Protein AF-A0A4Q3VEC6-F1 (afdb_monomer)

Solvent-accessible surface area (backbone atoms only — not comparable to full-atom values): 34306 Å² total; per-residue (Å²): 106,71,67,57,53,49,52,50,48,41,44,74,41,25,54,65,50,45,46,69,79,42,67,92,56,83,48,67,70,56,31,54,59,48,40,57,49,51,45,56,48,57,37,45,41,56,57,49,40,48,69,72,31,60,99,54,55,73,68,62,38,50,52,46,47,50,51,51,52,49,51,52,48,50,54,23,61,80,63,74,37,69,65,38,57,45,21,53,51,36,15,50,52,40,34,50,44,33,64,78,30,36,75,48,21,51,42,52,53,21,44,51,50,21,50,47,45,63,44,31,69,65,59,47,44,75,72,11,66,91,43,46,48,49,76,18,88,48,74,66,47,32,44,28,12,29,42,32,56,46,47,57,52,19,70,72,29,50,57,55,22,70,34,85,68,43,58,59,70,53,81,54,59,28,89,39,52,84,50,44,77,36,50,55,46,78,52,53,56,38,21,24,47,59,43,43,28,28,22,28,4,51,57,44,26,48,52,52,21,50,50,38,35,58,51,24,66,67,52,76,42,39,58,85,33,60,95,40,36,62,48,54,17,24,47,53,8,30,51,62,37,42,39,61,58,34,56,76,83,47,65,72,62,55,52,49,54,52,50,53,50,50,53,44,52,55,49,43,52,55,51,56,53,74,72,52,74,71,63,60,59,50,52,52,48,54,52,45,62,64,46,58,76,58,51,75,76,59,74,84,71,79,84,89,79,82,90,78,92,81,74,84,72,79,76,73,78,74,69,78,74,76,81,82,58,30,57,68,53,53,45,32,53,25,31,48,30,37,51,56,24,47,68,31,62,51,75,65,75,46,70,94,52,43,67,63,29,47,53,44,18,49,54,14,54,48,49,47,35,12,52,45,17,26,53,52,49,54,44,48,73,74,32,96,41,71,67,57,32,50,49,57,51,44,35,71,48,47,60,48,54,47,48,53,52,52,49,52,52,51,49,34,53,72,74,20,71,49,18,61,73,35,52,63,51,42,50,48,21,50,57,32,40,71,71,56,39,32,90,82,33,46,48,46,44,69,40,48,70,86,46,89,52,42,50,48,52,73,72,54,64,59,54,37,53,54,52,48,48,67,63,45,46,65,56,49,53,54,54,33,57,71,48,54,96,45,25,66,57,50,52,50,52,48,34,52,51,8,45,51,45,23,53,51,28,47,73,74,68,38,53,74,64,16,62,33,87,53,32,52,43,31,21,21,49,34,13,33,51,52,50,75,63,63,67,57,71,72,60,29,55,52,40,18,54,52,7,47,54,35,30,52,46,23,73,75,36,74,92,44,38,80,42,27,34,55,6,48,25,32,29,51,50,23,61,19,65,71,51,83,76,66,89,60,69,51,81,79,40,76,40,34,59,34,32,52,71,43,34,48,44,42,42,52,48,35,49,74,71,40,34,39,80,76,34,54,68,56,24,47,53,51,33,52,51,52,18,52,52,50,7,49,50,37,31,69,71,38,32,58,69,53,39,58,84,88,32,70,84,52,61,77,77,113

Radius of gyration: 31.01 Å; Cα contacts (8 Å, |Δi|>4): 813; chains: 1; bounding box: 65×75×99 Å

Structure (mmCIF, N/CA/C/O backbone):
data_AF-A0A4Q3VEC6-F1
#
_entry.id   AF-A0A4Q3VEC6-F1
#
loop_
_atom_site.group_PDB
_atom_site.id
_atom_site.type_symbol
_atom_site.label_atom_id
_atom_site.label_alt_id
_atom_site.label_comp_id
_atom_site.label_asym_id
_atom_site.label_entity_id
_atom_site.label_seq_id
_atom_site.pdbx_PDB_ins_code
_atom_site.Cartn_x
_atom_site.Cartn_y
_atom_site.Cartn_z
_atom_site.occupancy
_atom_site.B_iso_or_equiv
_atom_site.auth_seq_id
_atom_site.auth_comp_id
_atom_site.auth_asym_id
_atom_site.auth_atom_id
_atom_site.pdbx_PDB_model_num
ATOM 1 N N . ILE A 1 1 ? 0.135 25.188 20.314 1.00 56.62 1 ILE A N 1
ATOM 2 C CA . ILE A 1 1 ? 0.348 26.649 20.457 1.00 56.62 1 ILE A CA 1
ATOM 3 C C . ILE A 1 1 ? 1.119 27.203 19.259 1.00 56.62 1 ILE A C 1
ATOM 5 O O . ILE A 1 1 ? 0.488 27.880 18.466 1.00 56.62 1 ILE A O 1
ATOM 9 N N . VAL A 1 2 ? 2.397 26.850 19.042 1.00 59.19 2 VAL A N 1
ATOM 10 C CA . VAL A 1 2 ? 3.200 27.345 17.891 1.00 59.19 2 VAL A CA 1
ATOM 11 C C . VAL A 1 2 ? 2.493 27.157 16.545 1.00 59.19 2 VAL A C 1
ATOM 13 O O . VAL A 1 2 ? 2.322 28.119 15.811 1.00 59.19 2 VAL A O 1
ATOM 16 N N . HIS A 1 3 ? 1.991 25.952 16.259 1.00 56.06 3 HIS A N 1
ATOM 17 C CA . HIS A 1 3 ? 1.282 25.680 15.004 1.00 56.06 3 HIS A CA 1
ATOM 18 C C . HIS A 1 3 ? 0.018 26.542 14.828 1.00 56.06 3 HIS A C 1
ATOM 20 O O . HIS A 1 3 ? -0.231 27.059 13.752 1.00 56.06 3 HIS A O 1
ATOM 26 N N . PHE A 1 4 ? -0.752 26.769 15.893 1.00 62.22 4 PHE A N 1
ATOM 27 C CA . PHE A 1 4 ? -1.943 27.623 15.837 1.00 62.22 4 PHE A CA 1
ATOM 28 C C . PHE A 1 4 ? -1.587 29.094 15.597 1.00 62.22 4 PHE A C 1
ATOM 30 O O . PHE A 1 4 ? -2.245 29.760 14.807 1.00 62.22 4 PHE A O 1
ATOM 37 N N . LEU A 1 5 ? -0.519 29.585 16.234 1.00 66.06 5 LEU A N 1
ATOM 38 C CA . LEU A 1 5 ? 0.004 30.929 15.983 1.00 66.06 5 LEU A CA 1
ATOM 39 C C . LEU A 1 5 ? 0.518 31.066 14.547 1.00 66.06 5 LEU A C 1
ATOM 41 O O . LEU A 1 5 ? 0.269 32.089 13.920 1.00 66.06 5 LEU A O 1
ATOM 45 N N . MET A 1 6 ? 1.165 30.030 14.003 1.00 63.12 6 MET A N 1
ATOM 46 C CA . MET A 1 6 ? 1.568 30.001 12.597 1.00 63.12 6 MET A CA 1
ATOM 47 C C . MET A 1 6 ? 0.364 30.026 11.660 1.00 63.12 6 MET A C 1
ATOM 49 O O . MET A 1 6 ? 0.389 30.784 10.703 1.00 63.12 6 MET A O 1
ATOM 53 N N . VAL A 1 7 ? -0.708 29.277 11.939 1.00 62.91 7 VAL A N 1
ATOM 54 C CA . VAL A 1 7 ? -1.921 29.316 11.105 1.00 62.91 7 VAL A CA 1
ATOM 55 C C . VAL A 1 7 ? -2.602 30.686 11.175 1.00 62.91 7 VAL A C 1
ATOM 57 O O . VAL A 1 7 ? -3.007 31.195 10.135 1.00 62.91 7 VAL A O 1
ATOM 60 N N . ILE A 1 8 ? -2.658 31.333 12.348 1.00 66.31 8 ILE A N 1
ATOM 61 C CA . ILE A 1 8 ? -3.127 32.727 12.466 1.00 66.31 8 ILE A CA 1
ATOM 62 C C . ILE A 1 8 ? -2.260 33.657 11.624 1.00 66.31 8 ILE A C 1
ATOM 64 O O . ILE A 1 8 ? -2.780 34.451 10.848 1.00 66.31 8 ILE A O 1
ATOM 68 N N . LEU A 1 9 ? -0.940 33.559 11.764 1.00 69.44 9 LEU A N 1
ATOM 69 C CA . LEU A 1 9 ? 0.003 34.421 11.064 1.00 69.44 9 LEU A CA 1
ATOM 70 C C . LEU A 1 9 ? -0.083 34.203 9.547 1.00 69.44 9 LEU A C 1
ATOM 72 O O . LEU A 1 9 ? -0.134 35.168 8.794 1.00 69.44 9 LEU A O 1
ATOM 76 N N . MET A 1 10 ? -0.224 32.958 9.092 1.00 67.44 10 MET A N 1
ATOM 77 C CA . MET A 1 10 ? -0.471 32.645 7.686 1.00 67.44 10 MET A CA 1
ATOM 78 C C . MET A 1 10 ? -1.821 33.175 7.203 1.00 67.44 10 MET A C 1
ATOM 80 O O . MET A 1 10 ? -1.882 33.726 6.113 1.00 67.44 10 MET A O 1
ATOM 84 N N . ALA A 1 11 ? -2.886 33.072 8.001 1.00 64.31 11 ALA A N 1
ATOM 85 C CA . ALA A 1 11 ? -4.203 33.591 7.642 1.00 64.31 11 ALA A CA 1
ATOM 86 C C . ALA A 1 11 ? -4.246 35.127 7.607 1.00 64.31 11 ALA A C 1
ATOM 88 O O . ALA A 1 11 ? -4.963 35.698 6.791 1.00 64.31 11 ALA A O 1
ATOM 89 N N . VAL A 1 12 ? -3.486 35.820 8.461 1.00 70.88 12 VAL A N 1
ATOM 90 C CA . VAL A 1 12 ? -3.415 37.292 8.498 1.00 70.88 12 VAL A CA 1
ATOM 91 C C . VAL A 1 12 ? -2.499 37.826 7.393 1.00 70.88 12 VAL A C 1
ATOM 93 O O . VAL A 1 12 ? -2.895 38.727 6.657 1.00 70.88 12 VAL A O 1
ATOM 96 N N . PHE A 1 13 ? -1.322 37.223 7.207 1.00 74.25 13 PHE A N 1
ATOM 97 C CA . PHE A 1 13 ? -0.293 37.663 6.257 1.00 74.25 13 PHE A CA 1
ATOM 98 C C . PHE A 1 13 ? -0.255 36.827 4.966 1.00 74.25 13 PHE A C 1
ATOM 100 O O . PHE A 1 13 ? 0.781 36.763 4.306 1.00 74.25 13 PHE A O 1
ATOM 107 N N . ALA A 1 14 ? -1.371 36.199 4.582 1.00 70.88 14 ALA A N 1
ATOM 108 C CA . ALA A 1 14 ? -1.445 35.288 3.436 1.00 70.88 14 ALA A CA 1
ATOM 109 C C . ALA A 1 14 ? -0.913 35.917 2.136 1.00 70.88 14 ALA A C 1
ATOM 111 O O . ALA A 1 14 ? -0.062 35.328 1.477 1.00 70.88 14 ALA A O 1
ATOM 112 N N . ALA A 1 15 ? -1.368 37.129 1.797 1.00 72.69 15 ALA A N 1
ATOM 113 C CA . ALA A 1 15 ? -0.955 37.820 0.573 1.00 72.69 15 ALA A CA 1
ATOM 114 C C . ALA A 1 15 ? 0.551 38.167 0.572 1.00 72.69 15 ALA A C 1
ATOM 116 O O . ALA A 1 15 ? 1.237 37.769 -0.373 1.00 72.69 15 ALA A O 1
ATOM 117 N N . PRO A 1 16 ? 1.106 38.804 1.628 1.00 77.81 16 PRO A N 1
ATOM 118 C CA . PRO A 1 16 ? 2.552 38.994 1.756 1.00 77.81 16 PRO A CA 1
ATOM 119 C C . PRO A 1 16 ? 3.368 37.695 1.682 1.00 77.81 16 PRO A C 1
ATOM 121 O O . PRO A 1 16 ? 4.411 37.666 1.037 1.00 77.81 16 PRO A O 1
ATOM 124 N N . LEU A 1 17 ? 2.901 36.610 2.311 1.00 72.12 17 LEU A N 1
ATOM 125 C CA . LEU A 1 17 ? 3.601 35.321 2.312 1.00 72.12 17 LEU A CA 1
ATOM 126 C C . LEU A 1 17 ? 3.609 34.660 0.930 1.00 72.12 17 LEU A C 1
ATOM 128 O O . LEU A 1 17 ? 4.632 34.114 0.525 1.00 72.12 17 LEU A O 1
ATOM 132 N N . ILE A 1 18 ? 2.501 34.723 0.190 1.00 71.38 18 ILE A N 1
ATOM 133 C CA . ILE A 1 18 ? 2.436 34.188 -1.177 1.00 71.38 18 ILE A CA 1
ATOM 134 C C . ILE A 1 18 ? 3.374 34.961 -2.094 1.00 71.38 18 ILE A C 1
ATOM 136 O O . ILE A 1 18 ? 4.129 34.337 -2.828 1.00 71.38 18 ILE A O 1
ATOM 140 N N . GLN A 1 19 ? 3.389 36.293 -2.009 1.00 73.00 19 GLN A N 1
ATOM 141 C CA . GLN A 1 19 ? 4.333 37.105 -2.782 1.00 73.00 19 GLN A CA 1
ATOM 142 C C . GLN A 1 19 ? 5.793 36.830 -2.398 1.00 73.00 19 GLN A C 1
ATOM 144 O O . GLN A 1 19 ? 6.666 36.870 -3.259 1.00 73.00 19 GLN A O 1
ATOM 149 N N . PHE A 1 20 ? 6.065 36.507 -1.130 1.00 72.31 20 PHE A N 1
ATOM 150 C CA . PHE A 1 20 ? 7.406 36.148 -0.670 1.00 72.31 20 PHE A CA 1
ATOM 151 C C . PHE A 1 20 ? 7.893 34.805 -1.239 1.00 72.31 20 PHE A C 1
ATOM 153 O O . PHE A 1 20 ? 9.016 34.723 -1.730 1.00 72.31 20 PHE A O 1
ATOM 160 N N . PHE A 1 21 ? 7.070 33.751 -1.189 1.00 70.25 21 PHE A N 1
ATOM 161 C CA . PHE A 1 21 ? 7.461 32.417 -1.672 1.00 70.25 21 PHE A CA 1
ATOM 162 C C . PHE A 1 21 ? 7.288 32.234 -3.187 1.00 70.25 21 PHE A C 1
ATOM 164 O O . PHE A 1 21 ? 7.986 31.420 -3.790 1.00 70.25 21 PHE A O 1
ATOM 171 N N . TYR A 1 22 ? 6.365 32.977 -3.798 1.00 70.19 22 TYR A N 1
ATOM 172 C CA . TYR A 1 22 ? 5.979 32.858 -5.204 1.00 70.19 22 TYR A CA 1
ATOM 173 C C . TYR A 1 22 ? 5.800 34.244 -5.849 1.00 70.19 22 TYR A C 1
ATOM 175 O O . TYR A 1 22 ? 4.680 34.626 -6.208 1.00 70.19 22 TYR A O 1
ATOM 183 N N . PRO A 1 23 ? 6.892 35.012 -6.011 1.00 68.50 23 PRO A N 1
ATOM 184 C CA . PRO A 1 23 ? 6.824 36.365 -6.549 1.00 68.50 23 PRO A CA 1
ATOM 185 C C . PRO A 1 23 ? 6.220 36.384 -7.961 1.00 68.50 23 PRO A C 1
ATOM 187 O O . PRO A 1 23 ? 6.565 35.566 -8.814 1.00 68.50 23 PRO A O 1
ATOM 190 N N . GLY A 1 24 ? 5.302 37.327 -8.206 1.00 67.88 24 GLY A N 1
ATOM 191 C CA . GLY A 1 24 ? 4.681 37.546 -9.521 1.00 67.88 24 GLY A CA 1
ATOM 192 C C . GLY A 1 24 ? 3.481 36.647 -9.851 1.00 67.88 24 GLY A C 1
ATOM 193 O O . GLY A 1 24 ? 2.916 36.770 -10.937 1.00 67.88 24 GLY A O 1
ATOM 194 N N . ARG A 1 25 ? 3.055 35.763 -8.938 1.00 65.19 25 ARG A N 1
ATOM 195 C CA . ARG A 1 25 ? 1.798 35.006 -9.075 1.00 65.19 25 ARG A CA 1
ATOM 196 C C . ARG A 1 25 ? 0.603 35.835 -8.565 1.00 65.19 25 ARG A C 1
ATOM 198 O O . ARG A 1 25 ? 0.759 36.562 -7.580 1.00 65.19 25 ARG A O 1
ATOM 205 N N . PRO A 1 26 ? -0.592 35.707 -9.177 1.00 66.50 26 PRO A N 1
ATOM 206 C CA . PRO A 1 26 ? -1.827 36.252 -8.614 1.00 66.50 26 PRO A CA 1
ATOM 207 C C . PRO A 1 26 ? -2.058 35.712 -7.198 1.00 66.50 26 PRO A C 1
ATOM 209 O O . PRO A 1 26 ? -1.897 34.516 -6.948 1.00 66.50 26 PRO A O 1
ATOM 212 N N . THR A 1 27 ? -2.404 36.590 -6.258 1.00 61.25 27 THR A N 1
ATOM 213 C CA . THR A 1 27 ? -2.535 36.233 -4.836 1.00 61.25 27 THR A CA 1
ATOM 214 C C . THR A 1 27 ? -3.896 35.669 -4.470 1.00 61.25 27 THR A C 1
ATOM 216 O O . THR A 1 27 ? -4.005 35.009 -3.442 1.00 61.25 27 THR A O 1
ATOM 219 N N . ASP A 1 28 ? -4.921 35.911 -5.277 1.00 60.19 28 ASP A N 1
ATOM 220 C CA . ASP A 1 28 ? -6.314 35.836 -4.827 1.00 60.19 28 ASP A CA 1
ATOM 221 C C . ASP A 1 28 ? -6.733 34.399 -4.474 1.00 60.19 28 ASP A C 1
ATOM 223 O O . ASP A 1 28 ? -7.179 34.137 -3.351 1.00 60.19 28 ASP A O 1
ATOM 227 N N . ASP A 1 29 ? -6.435 33.434 -5.348 1.00 53.47 29 ASP A N 1
ATOM 228 C CA . ASP A 1 29 ? -6.693 32.008 -5.101 1.00 53.47 29 ASP A CA 1
ATOM 229 C C . ASP A 1 29 ? -5.826 31.441 -3.967 1.00 53.47 29 ASP A C 1
ATOM 231 O O . ASP A 1 29 ? -6.272 30.634 -3.143 1.00 53.47 29 ASP A O 1
ATOM 235 N N . GLY A 1 30 ? -4.561 31.864 -3.894 1.00 57.19 30 GLY A N 1
ATOM 236 C CA . GLY A 1 30 ? -3.636 31.417 -2.855 1.00 57.19 30 GLY A CA 1
ATOM 237 C C . GLY A 1 30 ? -4.059 31.913 -1.472 1.00 57.19 30 GLY A C 1
ATOM 238 O O . GLY A 1 30 ? -4.027 31.154 -0.502 1.00 57.19 30 GLY A O 1
ATOM 239 N N . VAL A 1 31 ? -4.499 33.172 -1.377 1.00 60.28 31 VAL A N 1
ATOM 240 C CA . VAL A 1 31 ? -4.994 33.779 -0.138 1.00 60.28 31 VAL A CA 1
ATOM 241 C C . VAL A 1 31 ? -6.244 33.050 0.315 1.00 60.28 31 VAL A C 1
ATOM 243 O O . VAL A 1 31 ? -6.325 32.678 1.485 1.00 60.28 31 VAL A O 1
ATOM 246 N N . GLN A 1 32 ? -7.182 32.772 -0.592 1.00 59.38 32 GLN A N 1
ATOM 247 C CA . GLN A 1 32 ? -8.390 32.024 -0.261 1.00 59.38 32 GLN A CA 1
ATOM 248 C C . GLN A 1 32 ? -8.061 30.622 0.284 1.00 59.38 32 GLN A C 1
ATOM 250 O O . GLN A 1 32 ? -8.617 30.210 1.305 1.00 59.38 32 GLN A O 1
ATOM 255 N N . ASN A 1 33 ? -7.108 29.913 -0.328 1.00 60.81 33 ASN A N 1
ATOM 256 C CA . ASN A 1 33 ? -6.687 28.578 0.107 1.00 60.81 33 ASN A CA 1
ATOM 257 C C . ASN A 1 33 ? -5.953 28.576 1.458 1.00 60.81 33 ASN A C 1
ATOM 259 O O . ASN A 1 33 ? -6.260 27.746 2.314 1.00 60.81 33 ASN A O 1
ATOM 263 N N . ILE A 1 34 ? -5.046 29.528 1.704 1.00 61.34 34 ILE A N 1
ATOM 264 C CA . ILE A 1 34 ? -4.386 29.694 3.013 1.00 61.34 34 ILE A CA 1
ATOM 265 C C . ILE A 1 34 ? -5.407 30.078 4.092 1.00 61.34 34 ILE A C 1
ATOM 267 O O . ILE A 1 34 ? -5.304 29.648 5.239 1.00 61.34 34 ILE A O 1
ATOM 271 N N . THR A 1 35 ? -6.426 30.849 3.728 1.00 57.38 35 THR A N 1
ATOM 272 C CA . THR A 1 35 ? -7.447 31.347 4.654 1.00 57.38 35 THR A CA 1
ATOM 273 C C . THR A 1 35 ? -8.454 30.261 5.052 1.00 57.38 35 THR A C 1
ATOM 275 O O . THR A 1 35 ? -8.896 30.233 6.201 1.00 57.38 35 THR A O 1
ATOM 278 N N . ARG A 1 36 ? -8.718 29.264 4.189 1.00 60.06 36 ARG A N 1
ATOM 279 C CA . ARG A 1 36 ? -9.467 28.038 4.553 1.00 60.06 36 ARG A CA 1
ATOM 280 C C . ARG A 1 36 ? -8.808 27.243 5.695 1.00 60.06 36 ARG A C 1
ATOM 282 O O . ARG A 1 36 ? -9.501 26.479 6.369 1.00 60.06 36 ARG A O 1
ATOM 289 N N . ASN A 1 37 ? -7.529 27.489 6.011 1.00 61.41 37 ASN A N 1
ATOM 290 C CA . ASN A 1 37 ? -6.875 26.920 7.196 1.00 61.41 37 ASN A CA 1
ATOM 291 C C . ASN A 1 37 ? -7.484 27.397 8.530 1.00 61.41 37 ASN A C 1
ATOM 293 O O . ASN A 1 37 ? -7.252 26.774 9.568 1.00 61.41 37 ASN A O 1
ATOM 297 N N . ALA A 1 38 ? -8.314 28.446 8.533 1.00 58.72 38 ALA A N 1
ATOM 298 C CA . ALA A 1 38 ? -9.090 28.845 9.707 1.00 58.72 38 ALA A CA 1
ATOM 299 C C . ALA A 1 38 ? -10.047 27.733 10.192 1.00 58.72 38 ALA A C 1
ATOM 301 O O . ALA A 1 38 ? -10.321 27.632 11.389 1.00 58.72 38 ALA A O 1
ATOM 302 N N . MET A 1 39 ? -10.493 26.827 9.310 1.00 61.25 39 MET A N 1
ATOM 303 C CA . MET A 1 39 ? -11.257 25.640 9.721 1.00 61.25 39 MET A CA 1
ATOM 304 C C . MET A 1 39 ? -10.408 24.669 10.555 1.00 61.25 39 MET A C 1
ATOM 306 O O . MET A 1 39 ? -10.901 24.116 11.541 1.00 61.25 39 MET A O 1
ATOM 310 N N . TYR A 1 40 ? -9.112 24.524 10.243 1.00 64.38 40 TYR A N 1
ATOM 311 C CA . TYR A 1 40 ? -8.182 23.760 11.081 1.00 64.38 40 TYR A CA 1
ATOM 312 C C . TYR A 1 40 ? -8.031 24.390 12.466 1.00 64.38 40 TYR A C 1
ATOM 314 O O . TYR A 1 40 ? -7.966 23.671 13.462 1.00 64.38 40 TYR A O 1
ATOM 322 N N . MET A 1 41 ? -8.034 25.725 12.555 1.00 65.38 41 MET A N 1
ATOM 323 C CA . MET A 1 41 ? -8.017 26.422 13.843 1.00 65.38 41 MET A CA 1
ATOM 324 C C . MET A 1 41 ? -9.274 26.137 14.664 1.00 65.38 41 MET A C 1
ATOM 326 O O . MET A 1 41 ? -9.157 25.871 15.859 1.00 65.38 41 MET A O 1
ATOM 330 N N . ALA A 1 42 ? -10.457 26.159 14.043 1.00 63.53 42 ALA A N 1
ATOM 331 C CA . ALA A 1 42 ? -11.719 25.868 14.720 1.00 63.53 42 ALA A CA 1
ATOM 332 C C . ALA A 1 42 ? -11.775 24.415 15.232 1.00 63.53 42 ALA A C 1
ATOM 334 O O . ALA A 1 42 ? -12.153 24.182 16.380 1.00 63.53 42 ALA A O 1
ATOM 335 N N . ALA A 1 43 ? -11.320 23.445 14.432 1.00 63.41 43 ALA A N 1
ATOM 336 C CA . ALA A 1 43 ? -11.245 22.039 14.838 1.00 63.41 43 ALA A CA 1
ATOM 337 C C . ALA A 1 43 ? -10.170 21.776 15.918 1.00 63.41 43 ALA A C 1
ATOM 339 O O . ALA A 1 43 ? -10.368 20.950 16.812 1.00 63.41 43 ALA A O 1
ATOM 340 N N . ALA A 1 44 ? -9.039 22.493 15.876 1.00 67.62 44 ALA A N 1
ATOM 341 C CA . ALA A 1 44 ? -7.942 22.360 16.841 1.00 67.62 44 ALA A CA 1
ATOM 342 C C . ALA A 1 44 ? -8.131 23.197 18.124 1.00 67.62 44 ALA A C 1
ATOM 344 O O . ALA A 1 44 ? -7.461 22.942 19.131 1.00 67.62 44 ALA A O 1
ATOM 345 N N . ALA A 1 45 ? -9.032 24.183 18.124 1.00 69.56 45 ALA A N 1
ATOM 346 C CA . ALA A 1 45 ? -9.261 25.099 19.241 1.00 69.56 45 ALA A CA 1
ATOM 347 C C . ALA A 1 45 ? -9.530 24.378 20.579 1.00 69.56 45 ALA A C 1
ATOM 349 O O . ALA A 1 45 ? -8.892 24.737 21.573 1.00 69.56 45 ALA A O 1
ATOM 350 N N . PRO A 1 46 ? -10.353 23.314 20.648 1.00 68.31 46 PRO A N 1
ATOM 351 C CA . PRO A 1 46 ? -10.614 22.612 21.909 1.00 68.31 46 PRO A CA 1
ATOM 352 C C . PRO A 1 46 ? -9.386 21.902 22.489 1.00 68.31 46 PRO A C 1
ATOM 354 O O . PRO A 1 46 ? -9.255 21.796 23.709 1.00 68.31 46 PRO A O 1
ATOM 357 N N . PHE A 1 47 ? -8.439 21.481 21.644 1.00 67.81 47 PHE A N 1
ATOM 358 C CA . PHE A 1 47 ? -7.157 20.933 22.095 1.00 67.81 47 PHE A CA 1
ATOM 359 C C . PHE A 1 47 ? -6.286 22.008 22.732 1.00 67.81 47 PHE A C 1
ATOM 361 O O . PHE A 1 47 ? -5.671 21.764 23.768 1.00 67.81 47 PHE A O 1
ATOM 368 N N . MET A 1 48 ? -6.249 23.200 22.136 1.00 70.00 48 MET A N 1
ATOM 369 C CA . MET A 1 48 ? -5.492 24.313 22.693 1.00 70.00 48 MET A CA 1
ATOM 370 C C . MET A 1 48 ? -6.087 24.850 23.985 1.00 70.00 48 MET A C 1
ATOM 372 O O . MET A 1 48 ? -5.339 25.067 24.932 1.00 70.00 48 MET A O 1
ATOM 376 N N . ILE A 1 49 ? -7.407 25.061 24.016 1.00 70.12 49 ILE A N 1
ATOM 377 C CA . ILE A 1 49 ? -8.120 25.515 25.211 1.00 70.12 49 ILE A CA 1
ATOM 378 C C . ILE A 1 49 ? -7.746 24.590 26.362 1.00 70.12 49 ILE A C 1
ATOM 380 O O . ILE A 1 49 ? -7.194 25.048 27.352 1.00 70.12 49 ILE A O 1
ATOM 384 N N . LEU A 1 50 ? -7.927 23.281 26.183 1.00 67.12 50 LEU A N 1
ATOM 385 C CA . LEU A 1 50 ? -7.636 22.318 27.237 1.00 67.12 50 LEU A CA 1
ATOM 386 C C . LEU A 1 50 ? -6.154 22.278 27.619 1.00 67.12 50 LEU A C 1
ATOM 388 O O . LEU A 1 50 ? -5.871 22.171 28.803 1.00 67.12 50 LEU A O 1
ATOM 392 N N . ALA A 1 51 ? -5.222 22.404 26.669 1.00 68.88 51 ALA A N 1
ATOM 393 C CA . ALA A 1 51 ? -3.789 22.457 26.975 1.00 68.88 51 ALA A CA 1
ATOM 394 C C . ALA A 1 51 ? -3.392 23.703 27.789 1.00 68.88 51 ALA A C 1
ATOM 396 O O . ALA A 1 51 ? -2.481 23.646 28.607 1.00 68.88 51 ALA A O 1
ATOM 397 N N . ILE A 1 52 ? -4.059 24.839 27.570 1.00 72.19 52 ILE A N 1
ATOM 398 C CA . ILE A 1 52 ? -3.789 26.093 28.290 1.00 72.19 52 ILE A CA 1
ATOM 399 C C . ILE A 1 52 ? -4.465 26.089 29.668 1.00 72.19 52 ILE A C 1
ATOM 401 O O . ILE A 1 52 ? -3.950 26.677 30.622 1.00 72.19 52 ILE A O 1
ATOM 405 N N . THR A 1 53 ? -5.627 25.447 29.773 1.00 72.50 53 THR A N 1
ATOM 406 C CA . THR A 1 53 ? -6.475 25.480 30.969 1.00 72.50 53 THR A CA 1
ATOM 407 C C . THR A 1 53 ? -6.266 24.283 31.895 1.00 72.50 53 THR A C 1
ATOM 409 O O . THR A 1 53 ? -6.874 24.228 32.962 1.00 72.50 53 THR A O 1
ATOM 412 N N . GLU A 1 54 ? -5.422 23.327 31.509 1.00 70.88 54 GLU A N 1
ATOM 413 C CA . GLU A 1 54 ? -5.083 22.149 32.306 1.00 70.88 54 GLU A CA 1
ATOM 414 C C . GLU A 1 54 ? -4.550 22.547 33.692 1.00 70.88 54 GLU A C 1
ATOM 416 O O . GLU A 1 54 ? -3.662 23.391 33.814 1.00 70.88 54 GLU A O 1
ATOM 421 N N . GLY A 1 55 ? -5.142 21.981 34.750 1.00 67.25 55 GLY A N 1
ATOM 422 C CA . GLY A 1 55 ? -4.789 22.291 36.141 1.00 67.25 55 GLY A CA 1
ATOM 423 C C . GLY A 1 55 ? -5.194 23.689 36.630 1.00 67.25 55 GLY A C 1
ATOM 424 O O . GLY A 1 55 ? -4.795 24.082 37.723 1.00 67.25 55 GLY A O 1
ATOM 425 N N . ARG A 1 56 ? -5.973 24.458 35.854 1.00 79.44 56 ARG A N 1
ATOM 426 C CA . ARG A 1 56 ? -6.370 25.834 36.203 1.00 79.44 56 ARG A CA 1
ATOM 427 C C . ARG A 1 56 ? -7.841 25.943 36.612 1.00 79.44 56 ARG A C 1
ATOM 429 O O . ARG A 1 56 ? -8.662 25.071 36.341 1.00 79.44 56 ARG A O 1
ATOM 436 N N . GLY A 1 57 ? -8.186 27.045 37.280 1.00 77.38 57 GLY A N 1
ATOM 437 C CA . GLY A 1 57 ? -9.544 27.304 37.767 1.00 77.38 57 GLY A CA 1
ATOM 438 C C . GLY A 1 57 ? -10.592 27.477 36.654 1.00 77.38 57 GLY A C 1
ATOM 439 O O . GLY A 1 57 ? -10.281 27.824 35.510 1.00 77.38 57 GLY A O 1
ATOM 440 N N . ARG A 1 58 ? -11.873 27.291 37.007 1.00 76.19 58 ARG A N 1
ATOM 441 C CA . ARG A 1 58 ? -13.017 27.389 36.074 1.00 76.19 58 ARG A CA 1
ATOM 442 C C . ARG A 1 58 ? -13.128 28.760 35.395 1.00 76.19 58 ARG A C 1
ATOM 444 O O . ARG A 1 58 ? -13.436 28.820 34.211 1.00 76.19 58 ARG A O 1
ATOM 451 N N . ILE A 1 59 ? -12.824 29.840 36.120 1.00 77.06 59 ILE A N 1
ATOM 452 C CA . ILE A 1 59 ? -12.858 31.216 35.594 1.00 77.06 59 ILE A CA 1
ATOM 453 C C . ILE A 1 59 ? -11.792 31.404 34.510 1.00 77.06 59 ILE A C 1
ATOM 455 O O . ILE A 1 59 ? -12.104 31.847 33.410 1.00 77.06 59 ILE A O 1
ATOM 459 N N . PHE A 1 60 ? -10.551 30.986 34.781 1.00 76.75 60 PHE A N 1
ATOM 460 C CA . PHE A 1 60 ? -9.470 31.044 33.796 1.00 76.75 60 PHE A CA 1
ATOM 461 C C . PHE A 1 60 ? -9.810 30.224 32.542 1.00 76.75 60 PHE A C 1
ATOM 463 O O . PHE A 1 60 ? -9.590 30.669 31.419 1.00 76.75 60 PHE A O 1
ATOM 470 N N . THR A 1 61 ? -10.414 29.048 32.736 1.00 73.81 61 THR A N 1
ATOM 471 C CA . THR A 1 61 ? -10.872 28.196 31.632 1.00 73.81 61 THR A CA 1
ATOM 472 C C . THR A 1 61 ? -11.902 28.902 30.755 1.00 73.81 61 THR A C 1
ATOM 474 O O . THR A 1 61 ? -11.756 28.918 29.535 1.00 73.81 61 THR A O 1
ATOM 477 N N . ALA A 1 62 ? -12.907 29.533 31.365 1.00 74.25 62 ALA A N 1
ATOM 478 C CA . ALA A 1 62 ? -13.931 30.280 30.644 1.00 74.25 62 ALA A CA 1
ATOM 479 C C . ALA A 1 62 ? -13.341 31.455 29.846 1.00 74.25 62 ALA A C 1
ATOM 481 O O . ALA A 1 62 ? -13.690 31.628 28.681 1.00 74.25 62 ALA A O 1
ATOM 482 N N . VAL A 1 63 ? -12.397 32.207 30.426 1.00 81.31 63 VAL A N 1
ATOM 483 C CA . VAL A 1 63 ? -11.719 33.322 29.738 1.00 81.31 63 VAL A CA 1
ATOM 484 C C . VAL A 1 63 ? -10.970 32.839 28.496 1.00 81.31 63 VAL A C 1
ATOM 486 O O . VAL A 1 63 ? -11.099 33.443 27.434 1.00 81.31 63 VAL A O 1
ATOM 489 N N . ILE A 1 64 ? -10.232 31.728 28.589 1.00 80.12 64 ILE A N 1
ATOM 490 C CA . ILE A 1 64 ? -9.501 31.170 27.441 1.00 80.12 64 ILE A CA 1
ATOM 491 C C . ILE A 1 64 ? -10.452 30.640 26.365 1.00 80.12 64 ILE A C 1
ATOM 493 O O . ILE A 1 64 ? -10.209 30.876 25.183 1.00 80.12 64 ILE A O 1
ATOM 497 N N . VAL A 1 65 ? -11.543 29.966 26.748 1.00 76.25 65 VAL A N 1
ATOM 498 C CA . VAL A 1 65 ? -12.584 29.540 25.797 1.00 76.25 65 VAL A CA 1
ATOM 499 C C . VAL A 1 65 ? -13.125 30.747 25.035 1.00 76.25 65 VAL A C 1
ATOM 501 O O . VAL A 1 65 ? -13.140 30.732 23.807 1.00 76.25 65 VAL A O 1
ATOM 504 N N . ILE A 1 66 ? -13.517 31.803 25.753 1.00 78.75 66 ILE A N 1
ATOM 505 C CA . ILE A 1 66 ? -14.063 33.028 25.161 1.00 78.75 66 ILE A CA 1
ATOM 506 C C . ILE A 1 66 ? -13.032 33.680 24.236 1.00 78.75 66 ILE A C 1
ATOM 508 O O . ILE A 1 66 ? -13.362 34.000 23.100 1.00 78.75 66 ILE A O 1
ATOM 512 N N . ALA A 1 67 ? -11.775 33.810 24.665 1.00 79.44 67 ALA A N 1
ATOM 513 C CA . ALA A 1 67 ? -10.714 34.405 23.854 1.00 79.44 67 ALA A CA 1
ATOM 514 C C . ALA A 1 67 ? -10.464 33.630 22.549 1.00 79.44 67 ALA A C 1
ATOM 516 O O . ALA A 1 67 ? -10.328 34.235 21.488 1.00 79.44 67 ALA A O 1
ATOM 517 N N . VAL A 1 68 ? -10.443 32.293 22.602 1.00 74.19 68 VAL A N 1
ATOM 518 C CA . VAL A 1 68 ? -10.261 31.452 21.410 1.00 74.19 68 VAL A CA 1
ATOM 519 C C . VAL A 1 68 ? -11.478 31.528 20.488 1.00 74.19 68 VAL A C 1
ATOM 521 O O . VAL A 1 68 ? -11.305 31.639 19.277 1.00 74.19 68 VAL A O 1
ATOM 524 N N . VAL A 1 69 ? -12.699 31.526 21.031 1.00 74.69 69 VAL A N 1
ATOM 525 C CA . VAL A 1 69 ? -13.928 31.694 20.237 1.00 74.69 69 VAL A CA 1
ATOM 526 C C . VAL A 1 69 ? -13.971 33.071 19.576 1.00 74.69 69 VAL A C 1
ATOM 528 O O . VAL A 1 69 ? -14.289 33.146 18.392 1.00 74.69 69 VAL A O 1
ATOM 531 N N . ILE A 1 70 ? -13.600 34.141 20.286 1.00 79.31 70 ILE A N 1
ATOM 532 C CA . ILE A 1 70 ? -13.493 35.497 19.725 1.00 79.31 70 ILE A CA 1
ATOM 533 C C . ILE A 1 70 ? -12.432 35.535 18.626 1.00 79.31 70 ILE A C 1
ATOM 535 O O . ILE A 1 70 ? -12.696 36.085 17.565 1.00 79.31 70 ILE A O 1
ATOM 539 N N . ALA A 1 71 ? -11.265 34.920 18.828 1.00 73.69 71 ALA A N 1
ATOM 540 C CA . ALA A 1 71 ? -10.213 34.883 17.814 1.00 73.69 71 ALA A CA 1
ATOM 541 C C . ALA A 1 71 ? -10.655 34.129 16.546 1.00 73.69 71 ALA A C 1
ATOM 543 O O . ALA A 1 71 ? -10.486 34.637 15.440 1.00 73.69 71 ALA A O 1
ATOM 544 N N . VAL A 1 72 ? -11.265 32.947 16.693 1.00 70.06 72 VAL A N 1
ATOM 545 C CA . VAL A 1 72 ? -11.790 32.162 15.560 1.00 70.06 72 VAL A CA 1
ATOM 546 C C . VAL A 1 72 ? -12.925 32.911 14.859 1.00 70.06 72 VAL A C 1
ATOM 548 O O . VAL A 1 72 ? -12.947 32.974 13.630 1.00 70.06 72 VAL A O 1
ATOM 551 N N . SER A 1 73 ? -13.833 33.525 15.620 1.00 71.38 73 SER A N 1
ATOM 552 C CA . SER A 1 73 ? -14.944 34.311 15.071 1.00 71.38 73 SER A CA 1
ATOM 553 C C . SER A 1 73 ? -14.440 35.562 14.360 1.00 71.38 73 SER A C 1
ATOM 555 O O . SER A 1 73 ? -14.881 35.835 13.256 1.00 71.38 73 SER A O 1
ATOM 557 N N . GLY A 1 74 ? -13.474 36.282 14.932 1.00 71.94 74 GLY A N 1
ATOM 558 C CA . GLY A 1 74 ? -12.882 37.481 14.340 1.00 71.94 74 GLY A CA 1
ATOM 559 C C . GLY A 1 74 ? -12.164 37.187 13.025 1.00 71.94 74 GLY A C 1
ATOM 560 O O . GLY A 1 74 ? -12.388 37.885 12.043 1.00 71.94 74 GLY A O 1
ATOM 561 N N . VAL A 1 75 ? -11.376 36.107 12.963 1.00 67.12 75 VAL A N 1
ATOM 562 C CA . VAL A 1 75 ? -10.758 35.652 11.704 1.00 67.12 75 VAL A CA 1
ATOM 563 C C . VAL A 1 75 ? -11.824 35.238 10.685 1.00 67.12 75 VAL A C 1
ATOM 565 O O . VAL A 1 75 ? -11.671 35.541 9.506 1.00 67.12 75 VAL A O 1
ATOM 568 N N . SER A 1 76 ? -12.911 34.596 11.127 1.00 67.88 76 SER A N 1
ATOM 569 C CA . SER A 1 76 ? -14.011 34.195 10.238 1.00 67.88 76 SER A CA 1
ATOM 570 C C . SER A 1 76 ? -14.775 35.405 9.678 1.00 67.88 76 SER A C 1
ATOM 572 O O . SER A 1 76 ? -15.063 35.415 8.486 1.00 67.88 76 SER A O 1
ATOM 574 N N . MET A 1 77 ? -15.023 36.449 10.486 1.00 66.38 77 MET A N 1
ATOM 575 C CA . MET A 1 77 ? -15.649 37.707 10.036 1.00 66.38 77 MET A CA 1
ATOM 576 C C . MET A 1 77 ? -14.752 38.467 9.061 1.00 66.38 77 MET A C 1
ATOM 578 O O . MET A 1 77 ? -15.200 38.853 7.990 1.00 66.38 77 MET A O 1
ATOM 582 N N . LEU A 1 78 ? -13.474 38.661 9.413 1.00 63.94 78 LEU A N 1
ATOM 583 C CA . LEU A 1 78 ? -12.512 39.428 8.608 1.00 63.94 78 LEU A CA 1
ATOM 584 C C . LEU A 1 78 ? -12.242 38.811 7.230 1.00 63.94 78 LEU A C 1
ATOM 586 O O . LEU A 1 78 ? -11.653 39.461 6.369 1.00 63.94 78 LEU A O 1
ATOM 590 N N . ARG A 1 79 ? -12.597 37.539 7.046 1.00 62.09 79 ARG A N 1
ATOM 591 C CA . ARG A 1 79 ? -12.318 36.761 5.839 1.00 62.09 79 ARG A CA 1
ATOM 592 C C . ARG A 1 79 ? -13.577 36.203 5.173 1.00 62.09 79 ARG A C 1
ATOM 594 O O . ARG A 1 79 ? -13.437 35.385 4.269 1.00 62.09 79 ARG A O 1
ATOM 601 N N . GLU A 1 80 ? -14.764 36.611 5.631 1.00 61.47 80 GLU A N 1
ATOM 602 C CA . GLU A 1 80 ? -16.065 36.172 5.097 1.00 61.47 80 GLU A CA 1
ATOM 603 C C . GLU A 1 80 ? -16.189 34.633 5.006 1.00 61.47 80 GLU A C 1
ATOM 605 O O . GLU A 1 80 ? -16.650 34.061 4.019 1.00 61.47 80 GLU A O 1
ATOM 610 N N . LEU A 1 81 ? -15.714 33.929 6.041 1.00 64.19 81 LEU A N 1
ATOM 611 C CA . LEU A 1 81 ? -15.673 32.465 6.080 1.00 64.19 81 LEU A CA 1
ATOM 612 C C . LEU A 1 81 ? -16.851 31.875 6.864 1.00 64.19 81 LEU A C 1
ATOM 614 O O . LEU A 1 81 ? -16.740 31.586 8.058 1.00 64.19 81 LEU A O 1
ATOM 618 N N . ASP A 1 82 ? -17.942 31.557 6.171 1.00 65.00 82 ASP A N 1
ATOM 619 C CA . ASP A 1 82 ? -19.124 30.920 6.782 1.00 65.00 82 ASP A CA 1
ATOM 620 C C . ASP A 1 82 ? -18.829 29.541 7.410 1.00 65.00 82 ASP A C 1
ATOM 622 O O . ASP A 1 82 ? -19.443 29.123 8.397 1.00 65.00 82 ASP A O 1
ATOM 626 N N . ALA A 1 83 ? -17.835 28.826 6.877 1.00 64.00 83 ALA A N 1
ATOM 627 C CA . ALA A 1 83 ? -17.500 27.464 7.293 1.00 64.00 83 ALA A CA 1
ATOM 628 C C . ALA A 1 83 ? -16.903 27.376 8.718 1.00 64.00 83 ALA A C 1
ATOM 630 O O . ALA A 1 83 ? -17.008 26.336 9.381 1.00 64.00 83 ALA A O 1
ATOM 631 N N . GLY A 1 84 ? -16.312 28.468 9.220 1.00 66.12 84 GLY A N 1
ATOM 632 C CA . GLY A 1 84 ? -15.806 28.556 10.594 1.00 66.12 84 GLY A CA 1
ATOM 633 C C . GLY A 1 84 ? -16.934 28.503 11.629 1.00 66.12 84 GLY A C 1
ATOM 634 O O . GLY A 1 84 ? -16.855 27.745 12.600 1.00 66.12 84 GLY A O 1
ATOM 635 N N . TYR A 1 85 ? -18.028 29.228 11.383 1.00 71.69 85 TYR A N 1
ATOM 636 C CA . TYR A 1 85 ? -19.207 29.235 12.256 1.00 71.69 85 TYR A CA 1
ATOM 637 C C . TYR A 1 85 ? -19.927 27.896 12.270 1.00 71.69 85 TYR A C 1
ATOM 639 O O . TYR A 1 85 ? -20.290 27.402 13.339 1.00 71.69 85 TYR A O 1
ATOM 647 N N . LEU A 1 86 ? -20.068 27.272 11.099 1.00 72.19 86 LEU A N 1
ATOM 648 C CA . LEU A 1 86 ? -20.658 25.944 10.987 1.00 72.19 86 LEU A CA 1
ATOM 649 C C . LEU A 1 86 ? -19.872 24.905 11.797 1.00 72.19 86 LEU A C 1
ATOM 651 O O . LEU A 1 86 ? -20.464 24.075 12.483 1.00 72.19 86 LEU A O 1
ATOM 655 N N . THR A 1 87 ? -18.539 24.988 11.769 1.00 73.50 87 THR A N 1
ATOM 656 C CA . THR A 1 87 ? -17.653 24.109 12.545 1.00 73.50 87 THR A CA 1
ATOM 657 C C . THR A 1 87 ? -17.866 24.267 14.049 1.00 73.50 87 THR A C 1
ATOM 659 O O . THR A 1 87 ? -18.008 23.272 14.763 1.00 73.50 87 THR A O 1
ATOM 662 N N . LEU A 1 88 ? -17.940 25.508 14.541 1.00 75.38 88 LEU A N 1
ATOM 663 C CA . LEU A 1 88 ? -18.200 25.787 15.955 1.00 75.38 88 LEU A CA 1
ATOM 664 C C . LEU A 1 88 ? -19.595 25.308 16.384 1.00 75.38 88 LEU A C 1
ATOM 666 O O . LEU A 1 88 ? -19.726 24.663 17.426 1.00 75.38 88 LEU A O 1
ATOM 670 N N . ALA A 1 89 ? -20.619 25.567 15.568 1.00 81.06 89 ALA A N 1
ATOM 671 C CA . ALA A 1 89 ? -21.989 25.136 15.833 1.00 81.06 89 ALA A CA 1
ATOM 672 C C . ALA A 1 89 ? -22.112 23.602 15.855 1.00 81.06 89 ALA A C 1
ATOM 674 O O . ALA A 1 89 ? -22.686 23.043 16.792 1.00 81.06 89 ALA A O 1
ATOM 675 N N . ALA A 1 90 ? -21.515 22.909 14.880 1.00 82.06 90 ALA A N 1
ATOM 676 C CA . ALA A 1 90 ? -21.515 21.450 14.809 1.00 82.06 90 ALA A CA 1
ATOM 677 C C . ALA A 1 90 ? -20.765 20.815 15.991 1.00 82.06 90 ALA A C 1
ATOM 679 O O . ALA A 1 90 ? -21.254 19.852 16.586 1.00 82.06 90 ALA A O 1
ATOM 680 N N . ALA A 1 91 ? -19.612 21.369 16.383 1.00 81.25 91 ALA A N 1
ATOM 681 C CA . ALA A 1 91 ? -18.859 20.919 17.555 1.00 81.25 91 ALA A CA 1
ATOM 682 C C . ALA A 1 91 ? -19.639 21.117 18.857 1.00 81.25 91 ALA A C 1
ATOM 684 O O . ALA A 1 91 ? -19.685 20.208 19.690 1.00 81.25 91 ALA A O 1
ATOM 685 N N . PHE A 1 92 ? -20.296 22.268 19.019 1.00 82.88 92 PHE A N 1
ATOM 686 C CA . PHE A 1 92 ? -21.137 22.538 20.180 1.00 82.88 92 PHE A CA 1
ATOM 687 C C . PHE A 1 92 ? -22.356 21.608 20.237 1.00 82.88 92 PHE A C 1
ATOM 689 O O . PHE A 1 92 ? -22.635 21.034 21.289 1.00 82.88 92 PHE A O 1
ATOM 696 N N . GLY A 1 93 ? -23.033 21.387 19.106 1.00 87.62 93 GLY A N 1
ATOM 697 C CA . GLY A 1 93 ? -24.143 20.439 19.002 1.00 87.62 93 GLY A CA 1
ATOM 698 C C . GLY A 1 93 ? -23.720 19.011 19.353 1.00 87.62 93 GLY A C 1
ATOM 699 O O . GLY A 1 93 ? -24.367 18.357 20.172 1.00 87.62 93 GLY A O 1
ATOM 700 N N . CYS A 1 94 ? -22.581 18.549 18.824 1.00 88.44 94 CYS A N 1
ATOM 701 C CA . CYS A 1 94 ? -22.015 17.247 19.179 1.00 88.44 94 CYS A CA 1
ATOM 702 C C . CYS A 1 94 ? -21.708 17.163 20.677 1.00 88.44 94 CYS A C 1
ATOM 704 O O . CYS A 1 94 ? -22.096 16.197 21.331 1.00 88.44 94 CYS A O 1
ATOM 706 N N . TYR A 1 95 ? -21.064 18.186 21.246 1.00 87.19 95 TYR A N 1
ATOM 707 C CA . TYR A 1 95 ? -20.773 18.246 22.678 1.00 87.19 95 TYR A CA 1
ATOM 708 C C . TYR A 1 95 ? -22.048 18.160 23.523 1.00 87.19 95 TYR A C 1
ATOM 710 O O . TYR A 1 95 ? -22.090 17.398 24.490 1.00 87.19 95 TYR A O 1
ATOM 718 N N . LEU A 1 96 ? -23.100 18.886 23.140 1.00 90.44 96 LEU A N 1
ATOM 719 C CA . LEU A 1 96 ? -24.379 18.871 23.838 1.00 90.44 96 LEU A CA 1
ATOM 720 C C . LEU A 1 96 ? -25.019 17.477 23.800 1.00 90.44 96 LEU A C 1
ATOM 722 O O . LEU A 1 96 ? -25.427 16.980 24.845 1.00 90.44 96 LEU A O 1
ATOM 726 N N . VAL A 1 97 ? -25.031 16.802 22.645 1.00 92.56 97 VAL A N 1
ATOM 727 C CA . VAL A 1 97 ? -25.541 15.423 22.531 1.00 92.56 97 VAL A CA 1
ATOM 728 C C . VAL A 1 97 ? -24.735 14.461 23.407 1.00 92.56 97 VAL A C 1
ATOM 730 O O . VAL A 1 97 ? -25.320 13.677 24.152 1.00 92.56 97 VAL A O 1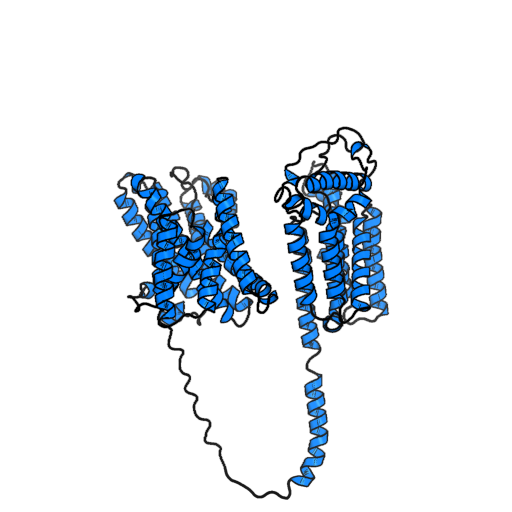
ATOM 733 N N . LEU A 1 98 ? -23.401 14.530 23.379 1.00 91.00 98 LEU A N 1
ATOM 734 C CA . LEU A 1 98 ? -22.556 13.665 24.212 1.00 91.00 98 LEU A CA 1
ATOM 735 C C . LEU A 1 98 ? -22.743 13.931 25.713 1.00 91.00 98 LEU A C 1
ATOM 737 O O . LEU A 1 98 ? -22.654 13.000 26.513 1.00 91.00 98 LEU A O 1
ATOM 741 N N . ARG A 1 99 ? -23.030 15.182 26.093 1.00 89.62 99 ARG A N 1
ATOM 742 C CA . ARG A 1 99 ? -23.280 15.588 27.480 1.00 89.62 99 ARG A CA 1
ATOM 743 C C . ARG A 1 99 ? -24.672 15.190 27.974 1.00 89.62 99 ARG A C 1
ATOM 745 O O . ARG A 1 99 ? -24.791 14.744 29.110 1.00 89.62 99 ARG A O 1
ATOM 752 N N . LEU A 1 100 ? -25.706 15.356 27.148 1.00 93.75 100 LEU A N 1
ATOM 753 C CA . LEU A 1 100 ? -27.092 15.008 27.486 1.00 93.75 100 LEU A CA 1
ATOM 754 C C . LEU A 1 100 ? -27.327 13.493 27.468 1.00 93.75 100 LEU A C 1
ATOM 756 O O . LEU A 1 100 ? -28.128 12.984 28.248 1.00 93.75 100 LEU A O 1
ATOM 760 N N . PHE A 1 101 ? -26.598 12.762 26.621 1.00 94.38 101 PHE A N 1
ATOM 761 C CA . PHE A 1 101 ? -26.705 11.312 26.475 1.00 94.38 101 PHE A CA 1
ATOM 762 C C . PHE A 1 101 ? -25.384 10.612 26.840 1.00 94.38 101 PHE A C 1
ATOM 764 O O . PHE A 1 101 ? -24.743 9.999 25.982 1.00 94.38 101 PHE A O 1
ATOM 771 N N . PRO A 1 102 ? -24.972 10.618 28.122 1.00 89.75 102 PRO A N 1
ATOM 772 C CA . PRO A 1 102 ? -23.655 10.138 28.558 1.00 89.75 102 PRO A CA 1
ATOM 773 C C . PRO A 1 102 ? -23.393 8.647 28.295 1.00 89.75 102 PRO A C 1
ATOM 775 O O . PRO A 1 102 ? -22.245 8.215 28.319 1.00 89.75 102 PRO A O 1
ATOM 778 N N . ARG A 1 103 ? -24.441 7.851 28.031 1.00 89.31 103 ARG A N 1
ATOM 779 C CA . ARG A 1 103 ? -24.343 6.406 27.754 1.00 89.31 103 ARG A CA 1
ATOM 780 C C . ARG A 1 103 ? -24.428 6.048 26.271 1.00 89.31 103 ARG A C 1
ATOM 782 O O . ARG A 1 103 ? -23.878 5.028 25.865 1.00 89.31 103 ARG A O 1
ATOM 789 N N . SER A 1 104 ? -25.139 6.846 25.477 1.00 92.62 104 SER A N 1
ATOM 790 C CA . SER A 1 104 ? -25.508 6.526 24.089 1.00 92.62 104 SER A CA 1
ATOM 791 C C . SER A 1 104 ? -25.119 7.607 23.081 1.00 92.62 104 SER A C 1
ATOM 793 O O . SER A 1 104 ? -25.310 7.395 21.888 1.00 92.62 104 SER A O 1
ATOM 795 N N . GLY A 1 105 ? -24.534 8.724 23.521 1.00 92.06 105 GLY A N 1
ATOM 796 C CA . GLY A 1 105 ? -24.268 9.898 22.692 1.00 92.06 105 GLY A CA 1
ATOM 797 C C . GLY A 1 105 ? -23.526 9.584 21.393 1.00 92.06 105 GLY A C 1
ATOM 798 O O . GLY A 1 105 ? -23.977 10.003 20.334 1.00 92.06 105 GLY A O 1
ATOM 799 N N . PHE A 1 106 ? -22.461 8.771 21.429 1.00 91.38 106 PHE A N 1
ATOM 800 C CA . PHE A 1 106 ? -21.756 8.374 20.200 1.00 91.38 106 PHE A CA 1
ATOM 801 C C . PHE A 1 106 ? -22.631 7.577 19.237 1.00 91.38 106 PHE A C 1
ATOM 803 O O . PHE A 1 106 ? -22.559 7.801 18.034 1.00 91.38 106 PHE A O 1
ATOM 810 N N . ARG A 1 107 ? -23.486 6.687 19.751 1.00 93.75 107 ARG A N 1
ATOM 811 C CA . ARG A 1 107 ? -24.411 5.900 18.926 1.00 93.75 107 ARG A CA 1
ATOM 812 C C . ARG A 1 107 ? -25.445 6.797 18.264 1.00 93.75 107 ARG A C 1
ATOM 814 O O . ARG A 1 107 ? -25.727 6.592 17.091 1.00 93.75 107 ARG A O 1
ATOM 821 N N . ILE A 1 108 ? -25.971 7.784 18.992 1.00 94.12 108 ILE A N 1
ATOM 822 C CA . ILE A 1 108 ? -26.911 8.777 18.454 1.00 94.12 108 ILE A CA 1
ATOM 823 C C . ILE A 1 108 ? -26.225 9.554 17.333 1.00 94.12 108 ILE A C 1
ATOM 825 O O . ILE A 1 108 ? -26.679 9.503 16.199 1.00 94.12 108 ILE A O 1
ATOM 829 N N . VAL A 1 109 ? -25.083 10.180 17.623 1.00 91.69 109 VAL A N 1
ATOM 830 C CA . VAL A 1 109 ? -24.319 10.969 16.646 1.00 91.69 109 VAL A CA 1
ATOM 831 C C . VAL A 1 109 ? -23.970 10.149 15.401 1.00 91.69 109 VAL A C 1
ATOM 833 O O . VAL A 1 109 ? -24.234 10.589 14.287 1.00 91.69 109 VAL A O 1
ATOM 836 N N . GLY A 1 110 ? -23.413 8.948 15.575 1.00 91.25 110 GLY A N 1
ATOM 837 C CA . GLY A 1 110 ? -23.011 8.092 14.460 1.00 91.25 110 GLY A CA 1
ATOM 838 C C . GLY A 1 110 ? -24.183 7.579 13.627 1.00 91.25 110 GLY A C 1
ATOM 839 O O . GLY A 1 110 ? -24.082 7.543 12.406 1.00 91.25 110 GLY A O 1
ATOM 840 N N . SER A 1 111 ? -25.308 7.232 14.264 1.00 93.31 111 SER A N 1
ATOM 841 C CA . SER A 1 111 ? -26.512 6.781 13.548 1.00 93.31 111 SER A CA 1
ATOM 842 C C . SER A 1 111 ? -27.183 7.934 12.803 1.00 93.31 111 SER A C 1
ATOM 844 O O . SER A 1 111 ? -27.602 7.758 11.664 1.00 93.31 111 SER A O 1
ATOM 846 N N . THR A 1 112 ? -27.228 9.129 13.401 1.00 93.50 112 THR A N 1
ATOM 847 C CA . THR A 1 112 ? -27.708 10.344 12.729 1.00 93.50 112 THR A CA 1
ATOM 848 C C . THR A 1 112 ? -26.837 10.674 11.524 1.00 93.50 112 THR A C 1
ATOM 850 O O . THR A 1 112 ? -27.359 10.943 10.447 1.00 93.50 112 THR A O 1
ATOM 853 N N . LEU A 1 113 ? -25.513 10.600 11.669 1.00 91.94 113 LEU A N 1
ATOM 854 C CA . LEU A 1 113 ? -24.600 10.864 10.564 1.00 91.94 113 LEU A CA 1
ATOM 855 C C . LEU A 1 113 ? -24.749 9.834 9.437 1.00 91.94 113 LEU A C 1
ATOM 857 O O . LEU A 1 113 ? -24.804 10.208 8.271 1.00 91.94 113 LEU A O 1
ATOM 861 N N . ALA A 1 114 ? -24.877 8.551 9.778 1.00 93.94 114 ALA A N 1
ATOM 862 C CA . ALA A 1 114 ? -25.152 7.490 8.815 1.00 93.94 114 ALA A CA 1
ATOM 863 C C . ALA A 1 114 ? -26.475 7.721 8.060 1.00 93.94 114 ALA A C 1
ATOM 865 O O . ALA A 1 114 ? -26.522 7.559 6.843 1.00 93.94 114 ALA A O 1
ATOM 866 N N . ALA A 1 115 ? -27.527 8.164 8.756 1.00 95.38 115 ALA A N 1
ATOM 867 C CA . ALA A 1 115 ? -28.795 8.527 8.127 1.00 95.38 115 ALA A CA 1
ATOM 868 C C . ALA A 1 115 ? -28.645 9.728 7.178 1.00 95.38 115 ALA A C 1
ATOM 870 O O . ALA A 1 115 ? -29.180 9.693 6.074 1.00 95.38 115 ALA A O 1
ATOM 871 N N . ILE A 1 116 ? -27.874 10.752 7.564 1.00 93.81 116 ILE A N 1
ATOM 872 C CA . ILE A 1 116 ? -27.576 11.915 6.712 1.00 93.81 116 ILE A CA 1
ATOM 873 C C . ILE A 1 116 ? -26.815 11.492 5.448 1.00 93.81 116 ILE A C 1
ATOM 875 O O . ILE A 1 116 ? -27.146 11.970 4.369 1.00 93.81 116 ILE A O 1
ATOM 879 N N . VAL A 1 117 ? -25.840 10.580 5.554 1.00 94.56 117 VAL A N 1
ATOM 880 C CA . VAL A 1 117 ? -25.095 10.052 4.396 1.00 94.56 117 VAL A CA 1
ATOM 881 C C . VAL A 1 117 ? -26.039 9.399 3.385 1.00 94.56 117 VAL A C 1
ATOM 883 O O . VAL A 1 117 ? -25.969 9.698 2.195 1.00 94.56 117 VAL A O 1
ATOM 886 N N . VAL A 1 118 ? -26.949 8.537 3.846 1.00 96.19 118 VAL A N 1
ATOM 887 C CA . VAL A 1 118 ? -27.908 7.852 2.963 1.00 96.19 118 VAL A CA 1
ATOM 888 C C . VAL A 1 118 ? -28.955 8.825 2.412 1.00 96.19 118 VAL A C 1
ATOM 890 O O . VAL A 1 118 ? -29.322 8.740 1.248 1.00 96.19 118 VAL A O 1
ATOM 893 N N . ALA A 1 119 ? -29.420 9.783 3.213 1.00 96.19 119 ALA A N 1
ATOM 894 C CA . ALA A 1 119 ? -30.441 10.745 2.801 1.00 96.19 119 ALA A CA 1
ATOM 895 C C . ALA A 1 119 ? -29.887 11.956 2.023 1.00 96.19 119 ALA A C 1
ATOM 897 O O . ALA A 1 119 ? -30.670 12.817 1.619 1.00 96.19 119 ALA A O 1
ATOM 898 N N . ALA A 1 120 ? -28.570 12.050 1.808 1.00 95.38 120 ALA A N 1
ATOM 899 C CA . ALA A 1 120 ? -27.925 13.251 1.280 1.00 95.38 120 ALA A CA 1
ATOM 900 C C . ALA A 1 120 ? -28.530 13.765 -0.042 1.00 95.38 120 ALA A C 1
ATOM 902 O O . ALA A 1 120 ? -28.837 14.957 -0.090 1.00 95.38 120 ALA A O 1
ATOM 903 N N . PRO A 1 121 ? -28.796 12.936 -1.076 1.00 96.31 121 PRO A N 1
ATOM 904 C CA . PRO A 1 121 ? -29.387 13.435 -2.316 1.00 96.31 121 PRO A CA 1
ATOM 905 C C . PRO A 1 121 ? -30.750 14.096 -2.095 1.00 96.31 121 PRO A C 1
ATOM 907 O O . PRO A 1 121 ? -31.027 15.146 -2.662 1.00 96.31 121 PRO A O 1
ATOM 910 N N . LEU A 1 122 ? -31.580 13.532 -1.212 1.00 95.69 122 LEU A N 1
ATOM 911 C CA . LEU A 1 122 ? -32.902 14.075 -0.891 1.00 95.69 122 LEU A CA 1
ATOM 912 C C . LEU A 1 122 ? -32.800 15.382 -0.098 1.00 95.69 122 LEU A C 1
ATOM 914 O O . LEU A 1 122 ? -33.525 16.331 -0.385 1.00 95.69 122 LEU A O 1
ATOM 918 N N . ILE A 1 123 ? -31.888 15.441 0.878 1.00 94.38 123 ILE A N 1
ATOM 919 C CA . ILE A 1 123 ? -31.654 16.637 1.699 1.00 94.38 123 ILE A CA 1
ATOM 920 C C . ILE A 1 123 ? -31.171 17.794 0.820 1.00 94.38 123 ILE A C 1
ATOM 922 O O . ILE A 1 123 ? -31.727 18.888 0.877 1.00 94.38 123 ILE A O 1
ATOM 926 N N . PHE A 1 124 ? -30.150 17.560 -0.008 1.00 93.94 124 PHE A N 1
ATOM 927 C CA . PHE A 1 124 ? -29.564 18.620 -0.826 1.00 93.94 124 PHE A CA 1
ATOM 928 C C . PHE A 1 124 ? -30.411 18.980 -2.039 1.00 93.94 124 PHE A C 1
ATOM 930 O O . PHE A 1 124 ? -30.345 20.128 -2.464 1.00 93.94 124 PHE A O 1
ATOM 937 N N . HIS A 1 125 ? -31.262 18.080 -2.538 1.00 93.69 125 HIS A N 1
ATOM 938 C CA . HIS A 1 125 ? -32.243 18.441 -3.558 1.00 93.69 125 HIS A CA 1
ATOM 939 C C . HIS A 1 125 ? -33.179 19.549 -3.071 1.00 93.69 125 HIS A C 1
ATOM 941 O O . HIS A 1 125 ? -33.387 20.517 -3.788 1.00 93.69 125 HIS A O 1
ATOM 947 N N . GLN A 1 126 ? -33.648 19.492 -1.821 1.00 93.88 126 GLN A N 1
ATOM 948 C CA . GLN A 1 126 ? -34.488 20.558 -1.253 1.00 93.88 126 GLN A CA 1
ATOM 949 C C . GLN A 1 126 ? -33.747 21.894 -1.088 1.00 93.88 126 GLN A C 1
ATOM 951 O O . GLN A 1 126 ? -34.368 22.951 -1.101 1.00 93.88 126 GLN A O 1
ATOM 956 N N . ILE A 1 127 ? -32.422 21.856 -0.916 1.00 89.69 127 ILE A N 1
ATOM 957 C CA . ILE A 1 127 ? -31.591 23.051 -0.708 1.00 89.69 127 ILE A CA 1
ATOM 958 C C . ILE A 1 127 ? -31.165 23.686 -2.039 1.00 89.69 127 ILE A C 1
ATOM 960 O O . ILE A 1 127 ? -30.984 24.900 -2.104 1.00 89.69 127 ILE A O 1
ATOM 964 N N . ALA A 1 128 ? -30.955 22.870 -3.072 1.00 92.50 128 ALA A N 1
ATOM 965 C CA . ALA A 1 128 ? -30.358 23.274 -4.343 1.00 92.50 128 ALA A CA 1
ATOM 966 C C . ALA A 1 128 ? -31.358 23.345 -5.512 1.00 92.50 128 ALA A C 1
ATOM 968 O O . ALA A 1 128 ? -30.988 23.816 -6.587 1.00 92.50 128 ALA A O 1
ATOM 969 N N . ALA A 1 129 ? -32.605 22.902 -5.318 1.00 91.06 129 ALA A N 1
ATOM 970 C CA . ALA A 1 129 ? -33.610 22.852 -6.375 1.00 91.06 129 ALA A CA 1
ATOM 971 C C . ALA A 1 129 ? -33.767 24.200 -7.094 1.00 91.06 129 ALA A C 1
ATOM 973 O O . ALA A 1 129 ? -34.052 25.225 -6.478 1.00 91.06 129 ALA A O 1
ATOM 974 N N . GLY A 1 130 ? -33.612 24.172 -8.420 1.00 86.94 130 GLY A N 1
ATOM 975 C CA . GLY A 1 130 ? -33.788 25.341 -9.285 1.00 86.94 130 GLY A CA 1
ATOM 976 C C . GLY A 1 130 ? -32.637 26.351 -9.261 1.00 86.94 130 GLY A C 1
ATOM 977 O O . GLY A 1 130 ? -32.769 27.413 -9.862 1.00 86.94 130 GLY A O 1
ATOM 978 N N . MET A 1 131 ? -31.523 26.046 -8.589 1.00 91.00 131 MET A N 1
ATOM 979 C CA . MET A 1 131 ? -30.351 26.921 -8.559 1.00 91.00 131 MET A CA 1
ATOM 980 C C . MET A 1 131 ? -29.515 26.777 -9.834 1.00 91.00 131 MET A C 1
ATOM 982 O O . MET A 1 131 ? -29.179 25.667 -10.243 1.00 91.00 131 MET A O 1
ATOM 986 N N . ASP A 1 132 ? -29.136 27.914 -10.414 1.00 89.06 132 ASP A N 1
ATOM 987 C CA . ASP A 1 132 ? -28.338 28.014 -11.639 1.00 89.06 132 ASP A CA 1
ATOM 988 C C . ASP A 1 132 ? -27.071 28.838 -11.376 1.00 89.06 132 ASP A C 1
ATOM 990 O O . ASP A 1 132 ? -27.117 29.906 -10.755 1.00 89.06 132 ASP A O 1
ATOM 994 N N . ALA A 1 133 ? -25.930 28.336 -11.847 1.00 88.81 133 ALA A N 1
ATOM 995 C CA . ALA A 1 133 ? -24.640 28.991 -11.697 1.00 88.81 133 ALA A CA 1
ATOM 996 C C . ALA A 1 133 ? -24.588 30.315 -12.471 1.00 88.81 133 ALA A C 1
ATOM 998 O O . ALA A 1 133 ? -23.933 31.253 -12.018 1.00 88.81 133 ALA A O 1
ATOM 999 N N . SER A 1 134 ? -25.329 30.434 -13.578 1.00 90.56 134 SER A N 1
ATOM 1000 C CA . SER A 1 134 ? -25.405 31.678 -14.348 1.00 90.56 134 SER A CA 1
ATOM 1001 C C . SER A 1 134 ? -26.197 32.788 -13.658 1.00 90.56 134 SER A C 1
ATOM 1003 O O . SER A 1 134 ? -25.954 33.968 -13.910 1.00 90.56 134 SER A O 1
ATOM 1005 N N . ALA A 1 135 ? -27.100 32.428 -12.744 1.00 91.50 135 ALA A N 1
ATOM 1006 C CA . ALA A 1 135 ? -27.852 33.371 -11.920 1.00 91.50 135 ALA A CA 1
ATOM 1007 C C . ALA A 1 135 ? -27.184 33.650 -10.560 1.00 91.50 135 ALA A C 1
ATOM 1009 O O . ALA A 1 135 ? -27.656 34.499 -9.798 1.00 91.50 135 ALA A O 1
ATOM 1010 N N . ALA A 1 136 ? -26.102 32.940 -10.226 1.00 89.31 136 ALA A N 1
ATOM 1011 C CA . ALA A 1 136 ? -25.437 33.076 -8.942 1.00 89.31 136 ALA A CA 1
ATOM 1012 C C . ALA A 1 136 ? -24.700 34.419 -8.831 1.00 89.31 136 ALA A C 1
ATOM 1014 O O . ALA A 1 136 ? -23.861 34.776 -9.656 1.00 89.31 136 ALA A O 1
ATOM 1015 N N . THR A 1 137 ? -24.983 35.144 -7.751 1.00 86.19 137 THR A N 1
ATOM 1016 C CA . THR A 1 137 ? -24.372 36.451 -7.443 1.00 86.19 137 THR A CA 1
ATOM 1017 C C . THR A 1 137 ? -23.301 36.369 -6.357 1.00 86.19 137 THR A C 1
ATOM 1019 O O . THR A 1 137 ? -22.531 37.306 -6.166 1.00 86.19 137 THR A O 1
ATOM 1022 N N . ASN A 1 138 ? -23.243 35.252 -5.628 1.00 80.69 138 ASN A N 1
ATOM 1023 C CA . ASN A 1 138 ? -22.306 35.023 -4.534 1.00 80.69 138 ASN A CA 1
ATOM 1024 C C . ASN A 1 138 ? -21.892 33.545 -4.440 1.00 80.69 138 ASN A C 1
ATOM 1026 O O . ASN A 1 138 ? -22.455 32.667 -5.098 1.00 80.69 138 ASN A O 1
ATOM 1030 N N . SER A 1 139 ? -20.905 33.266 -3.585 1.00 75.50 139 SER A N 1
ATOM 1031 C CA . SER A 1 139 ? -20.309 31.932 -3.450 1.00 75.50 139 SER A CA 1
ATOM 1032 C C . SER A 1 139 ? -21.264 30.866 -2.891 1.00 75.50 139 SER A C 1
ATOM 1034 O O . SER A 1 139 ? -21.103 29.689 -3.208 1.00 75.50 139 SER A O 1
ATOM 1036 N N . VAL A 1 140 ? -22.267 31.246 -2.092 1.00 80.62 140 VAL A N 1
ATOM 1037 C CA . VAL A 1 140 ? -23.263 30.312 -1.540 1.00 80.62 140 VAL A CA 1
ATOM 1038 C C . VAL A 1 140 ? -24.221 29.854 -2.635 1.00 80.62 140 VAL A C 1
ATOM 1040 O O . VAL A 1 140 ? -24.404 28.651 -2.813 1.00 80.62 140 VAL A O 1
ATOM 1043 N N . GLN A 1 141 ? -24.766 30.795 -3.410 1.00 86.75 141 GLN A N 1
ATOM 1044 C CA . GLN A 1 141 ? -25.635 30.485 -4.551 1.00 86.75 141 GLN A CA 1
ATOM 1045 C C . GLN A 1 141 ? -24.896 29.643 -5.593 1.00 86.75 141 GLN A C 1
ATOM 1047 O O . GLN A 1 141 ? -25.448 28.672 -6.108 1.00 86.75 141 GLN A O 1
ATOM 1052 N N . TYR A 1 142 ? -23.620 29.954 -5.836 1.00 86.62 142 TYR A N 1
ATOM 1053 C CA . TYR A 1 142 ? -22.788 29.164 -6.733 1.00 86.62 142 TYR A CA 1
ATOM 1054 C C . TYR A 1 142 ? -22.620 27.717 -6.240 1.00 86.62 142 TYR A C 1
ATOM 1056 O O . TYR A 1 142 ? -22.827 26.781 -7.005 1.00 86.62 142 TYR A O 1
ATOM 1064 N N . ARG A 1 143 ? -22.352 27.496 -4.943 1.00 86.50 143 ARG A N 1
ATOM 1065 C CA . ARG A 1 143 ? -22.286 26.136 -4.367 1.00 86.50 143 ARG A CA 1
ATOM 1066 C C . ARG A 1 143 ? -23.598 25.375 -4.495 1.00 86.50 143 ARG A C 1
ATOM 1068 O O . ARG A 1 143 ? -23.572 24.186 -4.791 1.00 86.50 143 ARG A O 1
ATOM 1075 N N . GLN A 1 144 ? -24.731 26.035 -4.284 1.00 91.12 144 GLN A N 1
ATOM 1076 C CA . GLN A 1 144 ? -26.030 25.389 -4.453 1.00 91.12 144 GLN A CA 1
ATOM 1077 C C . GLN A 1 144 ? -26.266 24.987 -5.915 1.00 91.12 144 GLN A C 1
ATOM 1079 O O . GLN A 1 144 ? -26.721 23.876 -6.162 1.00 91.12 144 GLN A O 1
ATOM 1084 N N . ALA A 1 145 ? -25.873 25.817 -6.884 1.00 92.06 145 ALA A N 1
ATOM 1085 C CA . ALA A 1 145 ? -25.924 25.447 -8.296 1.00 92.06 145 ALA A CA 1
ATOM 1086 C C . ALA A 1 145 ? -25.009 24.252 -8.628 1.00 92.06 145 ALA A C 1
ATOM 1088 O O . ALA A 1 145 ? -25.426 23.339 -9.341 1.00 92.06 145 ALA A O 1
ATOM 1089 N N . ILE A 1 146 ? -23.795 24.204 -8.058 1.00 91.69 146 ILE A N 1
ATOM 1090 C CA . ILE A 1 146 ? -22.899 23.036 -8.153 1.00 91.69 146 ILE A CA 1
ATOM 1091 C C . ILE A 1 146 ? -23.606 21.783 -7.619 1.00 91.69 146 ILE A C 1
ATOM 1093 O O . ILE A 1 146 ? -23.586 20.736 -8.263 1.00 91.69 146 ILE A O 1
ATOM 1097 N N . TRP A 1 147 ? -24.248 21.877 -6.450 1.00 94.19 147 TRP A N 1
ATOM 1098 C CA . TRP A 1 147 ? -24.973 20.755 -5.850 1.00 94.19 147 TRP A CA 1
ATOM 1099 C C . TRP A 1 147 ? -26.129 20.285 -6.724 1.00 94.19 147 TRP A C 1
ATOM 1101 O O . TRP A 1 147 ? -26.294 19.078 -6.874 1.00 94.19 147 TRP A O 1
ATOM 1111 N N . GLN A 1 148 ? -26.874 21.203 -7.344 1.00 94.88 148 GLN A N 1
ATOM 1112 C CA . GLN A 1 148 ? -27.934 20.855 -8.288 1.00 94.88 148 GLN A CA 1
ATOM 1113 C C . GLN A 1 148 ? -27.381 20.060 -9.477 1.00 94.88 148 GLN A C 1
ATOM 1115 O O . GLN A 1 148 ? -27.880 18.976 -9.767 1.00 94.88 148 GLN A O 1
ATOM 1120 N N . ARG A 1 149 ? -26.285 20.523 -10.092 1.00 93.00 149 ARG A N 1
ATOM 1121 C CA . ARG A 1 149 ? -25.644 19.802 -11.204 1.00 93.00 149 ARG A CA 1
ATOM 1122 C C . ARG A 1 149 ? -25.159 18.411 -10.797 1.00 93.00 149 ARG A C 1
ATOM 1124 O O . ARG A 1 149 ? -25.301 17.454 -11.551 1.00 93.00 149 ARG A O 1
ATOM 1131 N N . VAL A 1 150 ? -24.600 18.280 -9.597 1.00 94.44 150 VAL A N 1
ATOM 1132 C CA . VAL A 1 150 ? -24.112 16.994 -9.076 1.00 94.44 150 VAL A CA 1
ATOM 1133 C C . VAL A 1 150 ? -25.270 16.049 -8.763 1.00 94.44 150 VAL A C 1
ATOM 1135 O O . VAL A 1 150 ? -25.151 14.851 -8.996 1.00 94.44 150 VAL A O 1
ATOM 1138 N N . LEU A 1 151 ? -26.405 16.564 -8.283 1.00 96.00 151 LEU A N 1
ATOM 1139 C CA . LEU A 1 151 ? -27.626 15.774 -8.117 1.00 96.00 151 LEU A CA 1
ATOM 1140 C C . LEU A 1 151 ? -28.116 15.221 -9.455 1.00 96.00 151 LEU A C 1
ATOM 1142 O O . LEU A 1 151 ? -28.466 14.047 -9.516 1.00 96.00 151 LEU A O 1
ATOM 1146 N N . ASP A 1 152 ? -28.067 16.009 -10.530 1.00 93.12 152 ASP A N 1
ATOM 1147 C CA . ASP A 1 152 ? -28.431 15.526 -11.867 1.00 93.12 152 ASP A CA 1
ATOM 1148 C C . ASP A 1 152 ? -27.529 14.365 -12.320 1.00 93.12 152 ASP A C 1
ATOM 1150 O O . ASP A 1 152 ? -28.011 13.416 -12.937 1.00 93.12 152 ASP A O 1
ATOM 1154 N N . LEU A 1 153 ? -26.232 14.401 -11.983 1.00 93.00 153 LEU A N 1
ATOM 1155 C CA . LEU A 1 153 ? -25.298 13.295 -12.236 1.00 93.00 153 LEU A CA 1
ATOM 1156 C C . LEU A 1 153 ? -25.609 12.070 -11.362 1.00 93.00 153 LEU A C 1
ATOM 1158 O O . LEU A 1 153 ? -25.623 10.944 -11.857 1.00 93.00 153 LEU A O 1
ATOM 1162 N N . ILE A 1 154 ? -25.919 12.276 -10.076 1.00 96.12 154 ILE A N 1
ATOM 1163 C CA . ILE A 1 154 ? -26.326 11.197 -9.161 1.00 96.12 154 ILE A CA 1
ATOM 1164 C C . ILE A 1 154 ? -27.566 10.480 -9.700 1.00 96.12 154 ILE A C 1
ATOM 1166 O O . ILE A 1 154 ? -27.614 9.251 -9.697 1.00 96.12 154 ILE A O 1
ATOM 1170 N N . TRP A 1 155 ? -28.562 11.221 -10.189 1.00 95.62 155 TRP A N 1
ATOM 1171 C CA . TRP A 1 155 ? -29.804 10.632 -10.690 1.00 95.62 155 TRP A CA 1
ATOM 1172 C C . TRP A 1 155 ? -29.644 9.871 -12.007 1.00 95.62 155 TRP A C 1
ATOM 1174 O O . TRP A 1 155 ? -30.464 9.001 -12.296 1.00 95.62 155 TRP A O 1
ATOM 1184 N N . GLN A 1 156 ? -28.573 10.119 -12.765 1.00 95.25 156 GLN A N 1
ATOM 1185 C CA . GLN A 1 156 ? -28.231 9.314 -13.941 1.00 95.25 156 GLN A CA 1
ATOM 1186 C C . GLN A 1 156 ? -27.660 7.939 -13.562 1.00 95.25 156 GLN A C 1
ATOM 1188 O O . GLN A 1 156 ? -27.922 6.962 -14.260 1.00 95.25 156 GLN A O 1
ATOM 1193 N N . GLN A 1 157 ? -26.903 7.845 -12.461 1.00 94.25 157 GLN A N 1
ATOM 1194 C CA . GLN A 1 157 ? -26.253 6.608 -11.998 1.00 94.25 157 GLN A CA 1
ATOM 1195 C C . GLN A 1 157 ? -26.458 6.366 -10.484 1.00 94.25 157 GLN A C 1
ATOM 1197 O O . GLN A 1 157 ? -25.492 6.275 -9.723 1.00 94.25 157 GLN A O 1
ATOM 1202 N N . PRO A 1 158 ? -27.703 6.202 -9.996 1.00 95.56 158 PRO A N 1
ATOM 1203 C CA . PRO A 1 158 ? -27.999 6.266 -8.560 1.00 95.56 158 PRO A CA 1
ATOM 1204 C C . PRO A 1 158 ? -27.482 5.067 -7.752 1.00 95.56 158 PRO A C 1
ATOM 1206 O O . PRO A 1 158 ? -27.282 5.172 -6.543 1.00 95.56 158 PRO A O 1
ATOM 1209 N N . TRP A 1 159 ? -27.273 3.913 -8.390 1.00 92.31 159 TRP A N 1
ATOM 1210 C CA . TRP A 1 159 ? -26.912 2.673 -7.692 1.00 92.31 159 TRP A CA 1
ATOM 1211 C C . TRP A 1 159 ? -25.411 2.547 -7.438 1.00 92.31 159 TRP A C 1
ATOM 1213 O O . TRP A 1 159 ? -25.012 2.260 -6.309 1.00 92.31 159 TRP A O 1
ATOM 1223 N N . PHE A 1 160 ? -24.599 2.787 -8.469 1.00 90.50 160 PHE A N 1
ATOM 1224 C CA . PHE A 1 160 ? -23.147 2.572 -8.446 1.00 90.50 160 PHE A CA 1
ATOM 1225 C C . PHE A 1 160 ? -22.331 3.858 -8.617 1.00 90.50 160 PHE A C 1
ATOM 1227 O O . PHE A 1 160 ? -21.116 3.825 -8.434 1.00 90.50 160 PHE A O 1
ATOM 1234 N N . GLY A 1 161 ? -22.983 4.985 -8.917 1.00 93.19 161 GLY A N 1
ATOM 1235 C CA . GLY A 1 161 ? -22.307 6.231 -9.254 1.00 93.19 161 GLY A CA 1
ATOM 1236 C C . GLY A 1 161 ? -21.586 6.159 -10.600 1.00 93.19 161 GLY A C 1
ATOM 1237 O O . GLY A 1 161 ? -21.627 5.156 -11.313 1.00 93.19 161 GLY A O 1
ATOM 1238 N N . SER A 1 162 ? -20.907 7.248 -10.936 1.00 90.56 162 SER A N 1
ATOM 1239 C CA . SER A 1 162 ? -20.156 7.421 -12.182 1.00 90.56 162 SER A CA 1
ATOM 1240 C C . SER A 1 162 ? -18.696 6.954 -12.084 1.00 90.56 162 SER A C 1
ATOM 1242 O O . SER A 1 162 ? -17.954 7.055 -13.058 1.00 90.56 162 SER A O 1
ATOM 1244 N N . GLY A 1 163 ? -18.272 6.433 -10.927 1.00 86.06 163 GLY A N 1
ATOM 1245 C CA . GLY A 1 163 ? -16.904 5.990 -10.659 1.00 86.06 163 GLY A CA 1
ATOM 1246 C C . GLY A 1 163 ? -16.058 7.015 -9.895 1.00 86.06 163 GLY A C 1
ATOM 1247 O O . GLY A 1 163 ? -16.340 8.215 -9.878 1.00 86.06 163 GLY A O 1
ATOM 1248 N N . LEU A 1 164 ? -14.995 6.526 -9.245 1.00 84.19 164 LEU A N 1
ATOM 1249 C CA . LEU A 1 164 ? -14.102 7.352 -8.428 1.00 84.19 164 LEU A CA 1
ATOM 1250 C C . LEU A 1 164 ? -13.393 8.419 -9.267 1.00 84.19 164 LEU A C 1
ATOM 1252 O O . LEU A 1 164 ? -12.773 8.117 -10.285 1.00 84.19 164 LEU A O 1
ATOM 1256 N N . GLY A 1 165 ? -13.463 9.668 -8.811 1.00 83.06 165 GLY A N 1
ATOM 1257 C CA . GLY A 1 165 ? -12.890 10.825 -9.493 1.00 83.06 165 GLY A CA 1
ATOM 1258 C C . GLY A 1 165 ? -13.656 11.299 -10.733 1.00 83.06 165 GLY A C 1
ATOM 1259 O O . GLY A 1 165 ? -13.174 12.217 -11.394 1.00 83.06 165 GLY A O 1
ATOM 1260 N N . ALA A 1 166 ? -14.834 10.741 -11.043 1.00 86.94 166 ALA A N 1
ATOM 1261 C CA . ALA A 1 166 ? -15.613 11.107 -12.233 1.00 86.94 166 ALA A CA 1
ATOM 1262 C C . ALA A 1 166 ? -15.910 12.613 -12.321 1.00 86.94 166 ALA A C 1
ATOM 1264 O O . ALA A 1 166 ? -15.774 13.208 -13.385 1.00 86.94 166 ALA A O 1
ATOM 1265 N N . LEU A 1 167 ? -16.199 13.265 -11.189 1.00 87.62 167 LEU A N 1
ATOM 1266 C CA . LEU A 1 167 ? -16.483 14.704 -11.147 1.00 87.62 167 LEU A CA 1
ATOM 1267 C C . LEU A 1 167 ? -15.305 15.587 -11.595 1.00 87.62 167 LEU A C 1
ATOM 1269 O O . LEU A 1 167 ? -15.523 16.728 -11.980 1.00 87.62 167 LEU A O 1
ATOM 1273 N N . ARG A 1 168 ? -14.065 15.078 -11.564 1.00 83.81 168 ARG A N 1
ATOM 1274 C CA . ARG A 1 168 ? -12.876 15.799 -12.060 1.00 83.81 168 ARG A CA 1
ATOM 1275 C C . ARG A 1 168 ? -12.745 15.747 -13.584 1.00 83.81 168 ARG A C 1
ATOM 1277 O O . ARG A 1 168 ? -11.943 16.483 -14.155 1.00 83.81 168 ARG A O 1
ATOM 1284 N N . MET A 1 169 ? -13.487 14.850 -14.228 1.00 83.50 169 MET A N 1
ATOM 1285 C CA . MET A 1 169 ? -13.514 14.698 -15.681 1.00 83.50 169 MET A CA 1
ATOM 1286 C C . MET A 1 169 ? -14.604 15.556 -16.330 1.00 83.50 169 MET A C 1
ATOM 1288 O O . MET A 1 169 ? -14.533 15.801 -17.532 1.00 83.50 169 MET A O 1
ATOM 1292 N N . GLU A 1 170 ? -15.562 16.051 -15.543 1.00 84.00 170 GLU A N 1
ATOM 1293 C CA . GLU A 1 170 ? -16.600 16.974 -15.997 1.00 84.00 170 GLU A CA 1
ATOM 1294 C C . GLU A 1 170 ? -15.992 18.339 -16.337 1.00 84.00 170 GLU A C 1
ATOM 1296 O O . GLU A 1 170 ? -15.338 18.972 -15.505 1.00 84.00 170 GLU A O 1
ATOM 1301 N N . ARG A 1 171 ? -16.190 18.793 -17.580 1.00 85.62 171 ARG A N 1
ATOM 1302 C CA . ARG A 1 171 ? -15.613 20.046 -18.098 1.00 85.62 171 ARG A CA 1
ATOM 1303 C C . ARG A 1 171 ? -16.649 21.001 -18.679 1.00 85.62 171 ARG A C 1
ATOM 1305 O O . ARG A 1 171 ? -16.383 21.694 -19.658 1.00 85.62 171 ARG A O 1
ATOM 1312 N N . ASP A 1 172 ? -17.821 21.045 -18.064 1.00 87.25 172 ASP A N 1
ATOM 1313 C CA . ASP A 1 172 ? -18.840 22.035 -18.398 1.00 87.25 172 ASP A CA 1
ATOM 1314 C C . ASP A 1 172 ? -18.404 23.414 -17.897 1.00 87.25 172 ASP A C 1
ATOM 1316 O O . ASP A 1 172 ? -17.963 23.543 -16.755 1.00 87.25 172 ASP A O 1
ATOM 1320 N N . TYR A 1 173 ? -18.536 24.447 -18.729 1.00 88.56 173 TYR A N 1
ATOM 1321 C CA . TYR A 1 173 ? -18.216 25.831 -18.371 1.00 88.56 173 TYR A CA 1
ATOM 1322 C C . TYR A 1 173 ? -19.488 26.656 -18.197 1.00 88.56 173 TYR A C 1
ATOM 1324 O O . TYR A 1 173 ? -20.479 26.449 -18.897 1.00 88.56 173 TYR A O 1
ATOM 1332 N N . ILE A 1 174 ? -19.453 27.607 -17.266 1.00 91.06 174 ILE A N 1
ATOM 1333 C CA . ILE A 1 174 ? -20.580 28.494 -16.976 1.00 91.06 174 ILE A CA 1
ATOM 1334 C C . ILE A 1 174 ? -20.706 29.517 -18.115 1.00 91.06 174 ILE A C 1
ATOM 1336 O O . ILE A 1 174 ? -19.739 30.237 -18.385 1.00 91.06 174 ILE A O 1
ATOM 1340 N N . PRO A 1 175 ? -21.870 29.600 -18.784 1.00 89.38 175 PRO A N 1
ATOM 1341 C CA . PRO A 1 175 ? -22.007 30.337 -20.040 1.00 89.38 175 PRO A CA 1
ATOM 1342 C C . PRO A 1 175 ? -22.187 31.851 -19.879 1.00 89.38 175 PRO A C 1
ATOM 1344 O O . PRO A 1 175 ? -21.980 32.580 -20.841 1.00 89.38 175 PRO A O 1
ATOM 1347 N N . ALA A 1 176 ? -22.620 32.323 -18.708 1.00 90.31 176 ALA A N 1
ATOM 1348 C CA . ALA A 1 176 ? -22.883 33.737 -18.430 1.00 90.31 176 ALA A CA 1
ATOM 1349 C C . ALA A 1 176 ? -22.922 34.003 -16.918 1.00 90.31 176 ALA A C 1
ATOM 1351 O O . ALA A 1 176 ? -23.123 33.070 -16.138 1.00 90.31 176 ALA A O 1
ATOM 1352 N N . GLY A 1 177 ? -22.804 35.271 -16.512 1.00 89.50 177 GLY A N 1
ATOM 1353 C CA . GLY A 1 177 ? -22.973 35.723 -15.125 1.00 89.50 177 GLY A CA 1
ATOM 1354 C C . GLY A 1 177 ? -21.654 36.012 -14.405 1.00 89.50 177 GLY A C 1
ATOM 1355 O O . GLY A 1 177 ? -20.594 36.085 -15.016 1.00 89.50 177 GLY A O 1
ATOM 1356 N N . VAL A 1 178 ? -21.706 36.181 -13.078 1.00 86.00 178 VAL A N 1
ATOM 1357 C CA . VAL A 1 178 ? -20.528 36.560 -12.262 1.00 86.00 178 VAL A CA 1
ATOM 1358 C C . VAL A 1 178 ? -19.405 35.513 -12.332 1.00 86.00 178 VAL A C 1
ATOM 1360 O O . VAL A 1 178 ? -18.234 35.848 -12.170 1.00 86.00 178 VAL A O 1
ATOM 1363 N N . PHE A 1 179 ? -19.757 34.253 -12.599 1.00 84.06 179 PHE A N 1
ATOM 1364 C CA . PHE A 1 179 ? -18.832 33.120 -12.674 1.00 84.06 179 PHE A CA 1
ATOM 1365 C C . PHE A 1 179 ? -18.587 32.629 -14.113 1.00 84.06 179 PHE A C 1
ATOM 1367 O O . PHE A 1 179 ? -18.116 31.509 -14.303 1.00 84.06 179 PHE A O 1
ATOM 1374 N N . GLU A 1 180 ? -18.908 33.437 -15.130 1.00 88.69 180 GLU A N 1
ATOM 1375 C CA . GLU A 1 180 ? -18.711 33.089 -16.543 1.00 88.69 180 GLU A CA 1
ATOM 1376 C C . GLU A 1 180 ? -17.277 32.614 -16.838 1.00 88.69 180 GLU A C 1
ATOM 1378 O O . GLU A 1 180 ? -16.294 33.154 -16.325 1.00 88.69 180 GLU A O 1
ATOM 1383 N N . GLY A 1 181 ? -17.158 31.568 -17.661 1.00 82.94 181 GLY A N 1
ATOM 1384 C CA . GLY A 1 181 ? -15.872 30.993 -18.059 1.00 82.94 181 GLY A CA 1
ATOM 1385 C C . GLY A 1 181 ? -15.200 30.120 -16.994 1.00 82.94 181 GLY A C 1
ATOM 1386 O O . GLY A 1 181 ? -14.171 29.505 -17.277 1.00 82.94 181 GLY A O 1
ATOM 1387 N N . GLN A 1 182 ? -15.770 30.004 -15.791 1.00 85.31 182 GLN A N 1
ATOM 1388 C CA . GLN A 1 182 ? -15.343 29.006 -14.810 1.00 85.31 182 GLN A CA 1
ATOM 1389 C C . GLN A 1 182 ? -15.969 27.641 -15.111 1.00 85.31 182 GLN A C 1
ATOM 1391 O O . GLN A 1 182 ? -17.025 27.543 -15.736 1.00 85.31 182 GLN A O 1
ATOM 1396 N N . LEU A 1 183 ? -15.314 26.574 -14.651 1.00 84.25 183 LEU A N 1
ATOM 1397 C CA . LEU A 1 183 ? -15.892 25.233 -14.669 1.00 84.25 183 LEU A CA 1
ATOM 1398 C C . LEU A 1 183 ? -17.115 25.185 -13.756 1.00 84.25 183 LEU A C 1
ATOM 1400 O O . LEU A 1 183 ? -17.017 25.574 -12.595 1.00 84.25 183 LEU A O 1
ATOM 1404 N N . TYR A 1 184 ? -18.216 24.626 -14.252 1.00 86.94 184 TYR A N 1
ATOM 1405 C CA . TYR A 1 184 ? -19.436 24.407 -13.486 1.00 86.94 184 TYR A CA 1
ATOM 1406 C C . TYR A 1 184 ? -19.140 23.563 -12.245 1.00 86.94 184 TYR A C 1
ATOM 1408 O O . TYR A 1 184 ? -19.605 23.884 -11.161 1.00 86.94 184 TYR A O 1
ATOM 1416 N N . ILE A 1 185 ? -18.320 22.514 -12.379 1.00 87.94 185 ILE A N 1
ATOM 1417 C CA . ILE A 1 185 ? -17.757 21.763 -11.252 1.00 87.94 185 ILE A CA 1
ATOM 1418 C C . ILE A 1 185 ? -16.238 21.983 -11.268 1.00 87.94 185 ILE A C 1
ATOM 1420 O O . ILE A 1 185 ? -15.540 21.345 -12.050 1.00 87.94 185 ILE A O 1
ATOM 1424 N N . PRO A 1 186 ? -15.687 22.864 -10.413 1.00 71.81 186 PRO A N 1
ATOM 1425 C CA . PRO A 1 186 ? -14.278 23.251 -10.490 1.00 71.81 186 PRO A CA 1
ATOM 1426 C C . PRO A 1 186 ? -13.279 22.109 -10.294 1.00 71.81 186 PRO A C 1
ATOM 1428 O O . PRO A 1 186 ? -12.164 22.215 -10.786 1.00 71.81 186 PRO A O 1
ATOM 1431 N N . ASN A 1 187 ? -13.650 21.075 -9.522 1.00 76.69 187 ASN A N 1
ATOM 1432 C CA . ASN A 1 187 ? -12.889 19.835 -9.267 1.00 76.69 187 ASN A CA 1
ATOM 1433 C C . ASN A 1 187 ? -13.686 18.850 -8.387 1.00 76.69 187 ASN A C 1
ATOM 1435 O O . ASN A 1 187 ? -13.548 17.636 -8.495 1.00 76.69 187 ASN A O 1
ATOM 1439 N N . HIS A 1 188 ? -14.463 19.382 -7.442 1.00 82.50 188 HIS A N 1
ATOM 1440 C CA . HIS A 1 188 ? -15.274 18.633 -6.482 1.00 82.50 188 HIS A CA 1
ATOM 1441 C C . HIS A 1 188 ? -16.500 19.481 -6.113 1.00 82.50 188 HIS A C 1
ATOM 1443 O O . HIS A 1 188 ? -16.467 20.702 -6.284 1.00 82.50 188 HIS A O 1
ATOM 1449 N N . PRO A 1 189 ? -17.571 18.890 -5.563 1.00 87.12 189 PRO A N 1
ATOM 1450 C CA . PRO A 1 189 ? -18.843 19.589 -5.396 1.00 87.12 189 PRO A CA 1
ATOM 1451 C C . PRO A 1 189 ? -18.906 20.472 -4.140 1.00 87.12 189 PRO A C 1
ATOM 1453 O O . PRO A 1 189 ? -19.979 20.923 -3.753 1.00 87.12 189 PRO A O 1
ATOM 1456 N N . HIS A 1 190 ? -17.783 20.664 -3.437 1.00 83.88 190 HIS A N 1
ATOM 1457 C CA . HIS A 1 190 ? -17.748 21.243 -2.087 1.00 83.88 190 HIS A CA 1
ATOM 1458 C C . HIS A 1 190 ? -18.742 20.567 -1.124 1.00 83.88 190 HIS A C 1
ATOM 1460 O O . HIS A 1 190 ? -19.325 21.213 -0.261 1.00 83.88 190 HIS A O 1
ATOM 1466 N N . ASN A 1 191 ? -18.974 19.265 -1.306 1.00 88.38 191 ASN A N 1
ATOM 1467 C CA . ASN A 1 191 ? -19.906 18.466 -0.521 1.00 88.38 191 ASN A CA 1
ATOM 1468 C C . ASN A 1 191 ? -19.517 16.986 -0.615 1.00 88.38 191 ASN A C 1
ATOM 1470 O O . ASN A 1 191 ? -19.835 16.305 -1.588 1.00 88.38 191 ASN A O 1
ATOM 1474 N N . MET A 1 192 ? -18.823 16.491 0.409 1.00 90.19 192 MET A N 1
ATOM 1475 C CA . MET A 1 192 ? -18.316 15.120 0.487 1.00 90.19 192 MET A CA 1
ATOM 1476 C C . MET A 1 192 ? -19.441 14.085 0.371 1.00 90.19 192 MET A C 1
ATOM 1478 O O . MET A 1 192 ? -19.214 12.995 -0.145 1.00 90.19 192 MET A O 1
ATOM 1482 N N . LEU A 1 193 ? -20.653 14.412 0.837 1.00 93.44 193 LEU A N 1
ATOM 1483 C CA . LEU A 1 193 ? -21.797 13.499 0.791 1.00 93.44 193 LEU A CA 1
ATOM 1484 C C . LEU A 1 193 ? -22.330 13.341 -0.633 1.00 93.44 193 LEU A C 1
ATOM 1486 O O . LEU A 1 193 ? -22.554 12.219 -1.081 1.00 93.44 193 LEU A O 1
ATOM 1490 N N . LEU A 1 194 ? -22.489 14.452 -1.356 1.00 94.12 194 LEU A N 1
ATOM 1491 C CA . LEU A 1 194 ? -22.870 14.411 -2.768 1.00 94.12 194 LEU A CA 1
ATOM 1492 C C . LEU A 1 194 ? -21.762 13.811 -3.631 1.00 94.12 194 LEU A C 1
ATOM 1494 O O . LEU A 1 194 ? -22.059 13.072 -4.558 1.00 94.12 194 LEU A O 1
ATOM 1498 N N . GLN A 1 195 ? -20.494 14.057 -3.299 1.00 93.19 195 GLN A N 1
ATOM 1499 C CA . GLN A 1 195 ? -19.372 13.425 -3.987 1.00 93.19 195 GLN A CA 1
ATOM 1500 C C . GLN A 1 195 ? -19.371 11.903 -3.807 1.00 93.19 195 GLN A C 1
ATOM 1502 O O . GLN A 1 195 ? -19.257 11.175 -4.788 1.00 93.19 195 GLN A O 1
ATOM 1507 N N . LEU A 1 196 ? -19.558 11.419 -2.572 1.00 93.88 196 LEU A N 1
ATOM 1508 C CA . LEU A 1 196 ? -19.692 9.989 -2.287 1.00 93.88 196 LEU A CA 1
ATOM 1509 C C . LEU A 1 196 ? -20.795 9.367 -3.149 1.00 93.88 196 LEU A C 1
ATOM 1511 O O . LEU A 1 196 ? -20.572 8.344 -3.791 1.00 93.88 196 LEU A O 1
ATOM 1515 N N . TRP A 1 197 ? -21.964 10.003 -3.197 1.00 96.44 197 TRP A N 1
ATOM 1516 C CA . TRP A 1 197 ? -23.087 9.540 -4.008 1.00 96.44 197 TRP A CA 1
ATOM 1517 C C . TRP A 1 197 ? -22.807 9.582 -5.510 1.00 96.44 197 TRP A C 1
ATOM 1519 O O . TRP A 1 197 ? -23.081 8.604 -6.197 1.00 96.44 197 TRP A O 1
ATOM 1529 N N . ALA A 1 198 ? -22.241 10.673 -6.020 1.00 94.56 198 ALA A N 1
ATOM 1530 C CA . ALA A 1 198 ? -21.960 10.827 -7.443 1.00 94.56 198 ALA A CA 1
ATOM 1531 C C . ALA A 1 198 ? -20.946 9.794 -7.940 1.00 94.56 198 ALA A C 1
ATOM 1533 O O . ALA A 1 198 ? -21.051 9.322 -9.065 1.00 94.56 198 ALA A O 1
ATOM 1534 N N . GLU A 1 199 ? -19.983 9.412 -7.103 1.00 93.50 199 GLU A N 1
ATOM 1535 C CA . GLU A 1 199 ? -18.896 8.521 -7.507 1.00 93.50 199 GLU A CA 1
ATOM 1536 C C . GLU A 1 199 ? -19.148 7.044 -7.174 1.00 93.50 199 GLU A C 1
ATOM 1538 O O . GLU A 1 199 ? -18.624 6.175 -7.867 1.00 93.50 199 GLU A O 1
ATOM 1543 N N . THR A 1 200 ? -19.936 6.743 -6.134 1.00 94.38 200 THR A N 1
ATOM 1544 C CA . THR A 1 200 ? -20.127 5.364 -5.631 1.00 94.38 200 THR A CA 1
ATOM 1545 C C . THR A 1 200 ? -21.588 4.920 -5.498 1.00 94.38 200 THR A C 1
ATOM 1547 O O . THR A 1 200 ? -21.858 3.756 -5.184 1.00 94.38 200 THR A O 1
ATOM 1550 N N . GLY A 1 201 ? -22.536 5.832 -5.725 1.00 95.62 201 GLY A N 1
ATOM 1551 C CA . GLY A 1 201 ? -23.972 5.581 -5.646 1.00 95.62 201 GLY A CA 1
ATOM 1552 C C . GLY A 1 201 ? -24.464 5.158 -4.260 1.00 95.62 201 GLY A C 1
ATOM 1553 O O . GLY A 1 201 ? -23.773 5.274 -3.241 1.00 95.62 201 GLY A O 1
ATOM 1554 N N . LEU A 1 202 ? -25.689 4.629 -4.228 1.00 95.50 202 LEU A N 1
ATOM 1555 C CA . LEU A 1 202 ? -26.324 4.113 -3.017 1.00 95.50 202 LEU A CA 1
ATOM 1556 C C . LEU A 1 202 ? -25.486 3.011 -2.356 1.00 95.50 202 LEU A C 1
ATOM 1558 O O . LEU A 1 202 ? -25.433 2.944 -1.127 1.00 95.50 202 LEU A O 1
ATOM 1562 N N . VAL A 1 203 ? -24.821 2.158 -3.144 1.00 90.31 203 VAL A N 1
ATOM 1563 C CA . VAL A 1 203 ? -23.993 1.065 -2.612 1.00 90.31 203 VAL A CA 1
ATOM 1564 C C . VAL A 1 203 ? -22.873 1.620 -1.734 1.00 90.31 203 VAL A C 1
ATOM 1566 O O . VAL A 1 203 ? -22.743 1.211 -0.577 1.00 90.31 203 VAL A O 1
ATOM 1569 N N . GLY A 1 204 ? -22.095 2.582 -2.236 1.00 90.81 204 GLY A N 1
ATOM 1570 C CA . GLY A 1 204 ? -21.028 3.189 -1.443 1.00 90.81 204 GLY A CA 1
ATOM 1571 C C . GLY A 1 204 ? -21.556 4.000 -0.258 1.00 90.81 204 GLY A C 1
ATOM 1572 O O . GLY A 1 204 ? -21.012 3.890 0.843 1.00 90.81 204 GLY A O 1
ATOM 1573 N N . ALA A 1 205 ? -22.670 4.721 -0.425 1.00 94.19 205 ALA A N 1
ATOM 1574 C CA . ALA A 1 205 ? -23.315 5.453 0.666 1.00 94.19 205 ALA A CA 1
ATOM 1575 C C . ALA A 1 205 ? -23.746 4.535 1.825 1.00 94.19 205 ALA A C 1
ATOM 1577 O O . ALA A 1 205 ? -23.474 4.836 2.990 1.00 94.19 205 ALA A O 1
ATOM 1578 N N . VAL A 1 206 ? -24.359 3.384 1.524 1.00 93.06 206 VAL A N 1
ATOM 1579 C CA . VAL A 1 206 ? -24.768 2.387 2.528 1.00 93.06 206 VAL A CA 1
ATOM 1580 C C . VAL A 1 206 ? -23.558 1.759 3.215 1.00 93.06 206 VAL A C 1
ATOM 1582 O O . VAL A 1 206 ? -23.579 1.580 4.434 1.00 93.06 206 VAL A O 1
ATOM 1585 N N . LEU A 1 207 ? -22.486 1.459 2.477 1.00 89.88 207 LEU A N 1
ATOM 1586 C CA . LEU A 1 207 ? -21.256 0.918 3.063 1.00 89.88 207 LEU A CA 1
ATOM 1587 C C . LEU A 1 207 ? -20.612 1.911 4.038 1.00 89.88 207 LEU A C 1
ATOM 1589 O O . LEU A 1 207 ? -20.276 1.536 5.162 1.00 89.88 207 LEU A O 1
ATOM 1593 N N . VAL A 1 208 ? -20.497 3.186 3.658 1.00 90.44 208 VAL A N 1
ATOM 1594 C CA . VAL A 1 208 ? -19.979 4.240 4.545 1.00 90.44 208 VAL A CA 1
ATOM 1595 C C . VAL A 1 208 ? -20.883 4.420 5.767 1.00 90.44 208 VAL A C 1
ATOM 1597 O O . VAL A 1 208 ? -20.388 4.479 6.894 1.00 90.44 208 VAL A O 1
ATOM 1600 N N . ALA A 1 209 ? -22.204 4.436 5.581 1.00 92.50 209 ALA A N 1
ATOM 1601 C CA . ALA A 1 209 ? -23.169 4.512 6.675 1.00 92.50 209 ALA A CA 1
ATOM 1602 C C . ALA A 1 209 ? -23.032 3.330 7.653 1.00 92.50 209 ALA A C 1
ATOM 1604 O O . ALA A 1 209 ? -23.013 3.530 8.871 1.00 92.50 209 ALA A O 1
ATOM 1605 N N . ALA A 1 210 ? -22.854 2.108 7.143 1.00 87.38 210 ALA A N 1
ATOM 1606 C CA . ALA A 1 210 ? -22.618 0.924 7.962 1.00 87.38 210 ALA A CA 1
ATOM 1607 C C . ALA A 1 210 ? -21.319 1.045 8.775 1.00 87.38 210 ALA A C 1
ATOM 1609 O O . ALA A 1 210 ? -21.322 0.757 9.973 1.00 87.38 210 ALA A O 1
ATOM 1610 N N . ILE A 1 211 ? -20.228 1.531 8.169 1.00 86.94 211 ILE A N 1
ATOM 1611 C CA . ILE A 1 211 ? -18.959 1.780 8.870 1.00 86.94 211 ILE A CA 1
ATOM 1612 C C . ILE A 1 211 ? -19.161 2.791 10.003 1.00 86.94 211 ILE A C 1
ATOM 1614 O O . ILE A 1 211 ? -18.741 2.531 11.131 1.00 86.94 211 ILE A O 1
ATOM 1618 N N . LEU A 1 212 ? -19.845 3.909 9.744 1.00 88.25 212 LEU A N 1
ATOM 1619 C CA . LEU A 1 212 ? -20.113 4.933 10.758 1.00 88.25 212 LEU A CA 1
ATOM 1620 C C . LEU A 1 212 ? -20.888 4.370 11.955 1.00 88.25 212 LEU A C 1
ATOM 1622 O O . LEU A 1 212 ? -20.504 4.616 13.102 1.00 88.25 212 LEU A O 1
ATOM 1626 N N . VAL A 1 213 ? -21.929 3.569 11.708 1.00 89.75 213 VAL A N 1
ATOM 1627 C CA . VAL A 1 213 ? -22.696 2.895 12.768 1.00 89.75 213 VAL A CA 1
ATOM 1628 C C . VAL A 1 213 ? -21.809 1.916 13.537 1.00 89.75 213 VAL A C 1
ATOM 1630 O O . VAL A 1 213 ? -21.747 1.977 14.765 1.00 89.75 213 VAL A O 1
ATOM 1633 N N . LEU A 1 214 ? -21.074 1.044 12.847 1.00 85.50 214 LEU A N 1
ATOM 1634 C CA . LEU A 1 214 ? -20.216 0.044 13.489 1.00 85.50 214 LEU A CA 1
ATOM 1635 C C . LEU A 1 214 ? -19.144 0.687 14.378 1.00 85.50 214 LEU A C 1
ATOM 1637 O O . LEU A 1 214 ? -18.933 0.241 15.510 1.00 85.50 214 LEU A O 1
ATOM 1641 N N . VAL A 1 215 ? -18.506 1.759 13.901 1.00 84.69 215 VAL A N 1
ATOM 1642 C CA . VAL A 1 215 ? -17.512 2.521 14.667 1.00 84.69 215 VAL A CA 1
ATOM 1643 C C . VAL A 1 215 ? -18.163 3.180 15.879 1.00 84.69 215 VAL A C 1
ATOM 1645 O O . VAL A 1 215 ? -17.703 2.989 17.006 1.00 84.69 215 VAL A O 1
ATOM 1648 N N . ALA A 1 216 ? -19.269 3.898 15.682 1.00 87.44 216 ALA A N 1
ATOM 1649 C CA . ALA A 1 216 ? -19.968 4.611 16.748 1.00 87.44 216 ALA A CA 1
ATOM 1650 C C . ALA A 1 216 ? -20.441 3.693 17.883 1.00 87.44 216 ALA A C 1
ATOM 1652 O O . ALA A 1 216 ? -20.422 4.073 19.054 1.00 87.44 216 ALA A O 1
ATOM 1653 N N . TRP A 1 217 ? -20.836 2.463 17.554 1.00 85.62 217 TRP A N 1
ATOM 1654 C CA . TRP A 1 217 ? -21.303 1.478 18.527 1.00 85.62 217 TRP A CA 1
ATOM 1655 C C . TRP A 1 217 ? -20.180 0.811 19.324 1.00 85.62 217 TRP A C 1
ATOM 1657 O O . TRP A 1 217 ? -20.451 0.212 20.369 1.00 85.62 217 TRP A O 1
ATOM 1667 N N . ARG A 1 218 ? -18.934 0.941 18.863 1.00 84.62 218 ARG A N 1
ATOM 1668 C CA . ARG A 1 218 ? -17.727 0.403 19.505 1.00 84.62 218 ARG A CA 1
ATOM 1669 C C . ARG A 1 218 ? -16.934 1.448 20.276 1.00 84.62 218 ARG A C 1
ATOM 1671 O O . ARG A 1 218 ? -16.048 1.072 21.042 1.00 84.62 218 ARG A O 1
ATOM 1678 N N . LEU A 1 219 ? -17.248 2.732 20.100 1.00 83.50 219 LEU A N 1
ATOM 1679 C CA . LEU A 1 219 ? -16.662 3.789 20.915 1.00 83.50 219 LEU A CA 1
ATOM 1680 C C . LEU A 1 219 ? -17.032 3.596 22.401 1.00 83.50 219 LEU A C 1
ATOM 1682 O O . LEU A 1 219 ? -18.161 3.189 22.707 1.00 83.50 219 LEU A O 1
ATOM 1686 N N . PRO A 1 220 ? -16.103 3.888 23.336 1.00 83.88 220 PRO A N 1
ATOM 1687 C CA . PRO A 1 220 ? -16.399 3.910 24.766 1.00 83.88 220 PRO A CA 1
ATOM 1688 C C . PRO A 1 220 ? -17.566 4.845 25.075 1.00 83.88 220 PRO A C 1
ATOM 1690 O O . PRO A 1 220 ? -17.841 5.775 24.322 1.00 83.88 220 PRO A O 1
ATOM 1693 N N . ARG A 1 221 ? -18.239 4.642 26.208 1.00 88.19 221 ARG A N 1
ATOM 1694 C CA . ARG A 1 221 ? -19.310 5.555 26.622 1.00 88.19 221 ARG A CA 1
ATOM 1695 C C . ARG A 1 221 ? -18.755 6.980 26.827 1.00 88.19 221 ARG A C 1
ATOM 1697 O O . ARG A 1 221 ? -17.637 7.115 27.330 1.00 88.19 221 ARG A O 1
ATOM 1704 N N . PRO A 1 222 ? -19.498 8.036 26.446 1.00 86.69 222 PRO A N 1
ATOM 1705 C CA . PRO A 1 222 ? -19.056 9.419 26.636 1.00 86.69 222 PRO A CA 1
ATOM 1706 C C . PRO A 1 222 ? -18.637 9.766 28.073 1.00 86.69 222 PRO A C 1
ATOM 1708 O O . PRO A 1 222 ? -17.652 10.479 28.260 1.00 86.69 222 PRO A O 1
ATOM 1711 N N . ASP A 1 223 ? -19.338 9.241 29.082 1.00 84.81 223 ASP A N 1
ATOM 1712 C CA . ASP A 1 223 ? -18.996 9.419 30.501 1.00 84.81 223 ASP A CA 1
ATOM 1713 C C . ASP A 1 223 ? -17.629 8.822 30.873 1.00 84.81 223 ASP A C 1
ATOM 1715 O O . ASP A 1 223 ? -16.843 9.459 31.573 1.00 84.81 223 ASP A O 1
ATOM 1719 N N . ALA A 1 224 ? -17.287 7.656 30.325 1.00 84.81 224 ALA A N 1
ATOM 1720 C CA . ALA A 1 224 ? -15.978 7.027 30.493 1.00 84.81 224 ALA A CA 1
ATOM 1721 C C . ALA A 1 224 ? -14.832 7.838 29.859 1.00 84.81 224 ALA A C 1
ATOM 1723 O O . ALA A 1 224 ? -13.664 7.580 30.151 1.00 84.81 224 ALA A O 1
ATOM 1724 N N . LEU A 1 225 ? -15.153 8.815 29.003 1.00 79.12 225 LEU A N 1
ATOM 1725 C CA . LEU A 1 225 ? -14.210 9.731 28.369 1.00 79.12 225 LEU A CA 1
ATOM 1726 C C . LEU A 1 225 ? -14.220 11.127 29.005 1.00 79.12 225 LEU A C 1
ATOM 1728 O O . LEU A 1 225 ? -13.650 12.028 28.403 1.00 79.12 225 LEU A O 1
ATOM 1732 N N . ALA A 1 226 ? -14.827 11.345 30.178 1.00 70.81 226 ALA A N 1
ATOM 1733 C CA . ALA A 1 226 ? -15.078 12.673 30.763 1.00 70.81 226 ALA A CA 1
ATOM 1734 C C . ALA A 1 226 ? -13.980 13.753 30.555 1.00 70.81 226 ALA A C 1
ATOM 1736 O O . ALA A 1 226 ? -14.331 14.839 30.085 1.00 70.81 226 ALA A O 1
ATOM 1737 N N . PRO A 1 227 ? -12.671 13.510 30.798 1.00 72.88 227 PRO A N 1
ATOM 1738 C CA . PRO A 1 227 ? -11.638 14.527 30.553 1.00 72.88 227 PRO A CA 1
ATOM 1739 C C . PRO A 1 227 ? -11.311 14.752 29.060 1.00 72.88 227 PRO A C 1
ATOM 1741 O O . PRO A 1 227 ? -10.841 15.820 28.676 1.00 72.88 227 PRO A O 1
ATOM 1744 N N . ALA A 1 228 ? -11.557 13.765 28.196 1.00 76.94 228 ALA A N 1
ATOM 1745 C CA . ALA A 1 228 ? -11.294 13.812 26.754 1.00 76.94 228 ALA A CA 1
ATOM 1746 C C . ALA A 1 228 ? -12.545 14.111 25.900 1.00 76.94 228 ALA A C 1
ATOM 1748 O O . ALA A 1 228 ? -12.417 14.469 24.729 1.00 76.94 228 ALA A O 1
ATOM 1749 N N . MET A 1 229 ? -13.748 13.992 26.462 1.00 82.38 229 MET A N 1
ATOM 1750 C CA . MET A 1 229 ? -15.028 14.072 25.751 1.00 82.38 229 MET A CA 1
ATOM 1751 C C . MET A 1 229 ? -15.228 15.378 24.956 1.00 82.38 229 MET A C 1
ATOM 1753 O O . MET A 1 229 ? -15.616 15.280 23.790 1.00 82.38 229 MET A O 1
ATOM 1757 N N . PRO A 1 230 ? -14.867 16.578 25.461 1.00 78.06 230 PRO A N 1
ATOM 1758 C CA . PRO A 1 230 ? -14.942 17.804 24.661 1.00 78.06 230 PRO A CA 1
ATOM 1759 C C . PRO A 1 230 ? -14.036 17.788 23.416 1.00 78.06 230 PRO A C 1
ATOM 1761 O O . PRO A 1 230 ? -14.394 18.365 22.394 1.00 78.06 230 PRO A O 1
ATOM 1764 N N . ARG A 1 231 ? -12.883 17.099 23.466 1.00 78.12 231 ARG A N 1
ATOM 1765 C CA . ARG A 1 231 ? -11.970 16.958 22.311 1.00 78.12 231 ARG A CA 1
ATOM 1766 C C . ARG A 1 231 ? -12.564 16.049 21.251 1.00 78.12 231 ARG A C 1
ATOM 1768 O O . ARG A 1 231 ? -12.510 16.361 20.068 1.00 78.12 231 ARG A O 1
ATOM 1775 N N . VAL A 1 232 ? -13.169 14.945 21.682 1.00 81.50 232 VAL A N 1
ATOM 1776 C CA . VAL A 1 232 ? -13.848 14.017 20.774 1.00 81.50 232 VAL A CA 1
ATOM 1777 C C . VAL A 1 232 ? -15.054 14.697 20.119 1.00 81.50 232 VAL A C 1
ATOM 1779 O O . VAL A 1 232 ? -15.221 14.589 18.908 1.00 81.50 232 VAL A O 1
ATOM 1782 N N . ALA A 1 233 ? -15.840 15.467 20.879 1.00 82.69 233 ALA A N 1
ATOM 1783 C CA . ALA A 1 233 ? -16.937 16.269 20.334 1.00 82.69 233 ALA A CA 1
ATOM 1784 C C . ALA A 1 233 ? -16.460 17.274 19.273 1.00 82.69 233 ALA A C 1
ATOM 1786 O O . ALA A 1 233 ? -17.101 17.424 18.237 1.00 82.6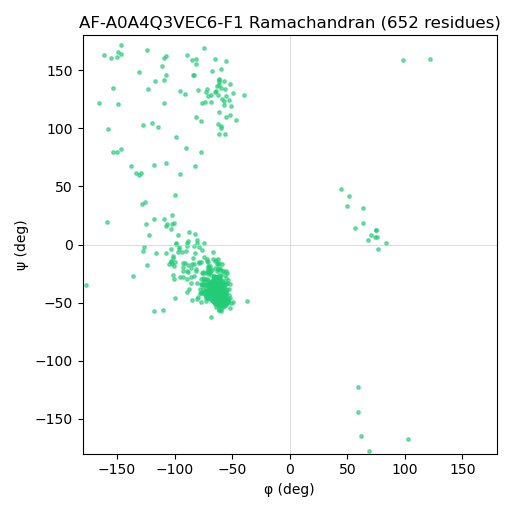9 233 ALA A O 1
ATOM 1787 N N . ALA A 1 234 ? -15.321 17.926 19.515 1.00 77.50 234 ALA A N 1
ATOM 1788 C CA . ALA A 1 234 ? -14.712 18.862 18.579 1.00 77.50 234 ALA A CA 1
ATOM 1789 C C . ALA A 1 234 ? -14.256 18.201 17.276 1.00 77.50 234 ALA A C 1
ATOM 1791 O O . ALA A 1 234 ? -14.519 18.736 16.203 1.00 77.50 234 ALA A O 1
ATOM 1792 N N . ILE A 1 235 ? -13.612 17.030 17.366 1.00 79.69 235 ILE A N 1
ATOM 1793 C CA . ILE A 1 235 ? -13.208 16.242 16.193 1.00 79.69 235 ILE A CA 1
ATOM 1794 C C . ILE A 1 235 ? -14.436 15.898 15.353 1.00 79.69 235 ILE A C 1
ATOM 1796 O O . ILE A 1 235 ? -14.445 16.152 14.154 1.00 79.69 235 ILE A O 1
ATOM 1800 N N . ILE A 1 236 ? -15.476 15.349 15.988 1.00 82.12 236 ILE A N 1
ATOM 1801 C CA . ILE A 1 236 ? -16.710 14.954 15.304 1.00 82.12 236 ILE A CA 1
ATOM 1802 C C . ILE A 1 236 ? -17.391 16.178 14.682 1.00 82.12 236 ILE A C 1
ATOM 1804 O O . ILE A 1 236 ? -17.793 16.124 13.527 1.00 82.12 236 ILE A O 1
ATOM 1808 N N . GLY A 1 237 ? -17.494 17.294 15.406 1.00 79.31 237 GLY A N 1
ATOM 1809 C CA . GLY A 1 237 ? -18.105 18.517 14.886 1.00 79.31 237 GLY A CA 1
ATOM 1810 C C . GLY A 1 237 ? -17.347 19.124 13.710 1.00 79.31 237 GLY A C 1
ATOM 1811 O O . GLY A 1 237 ? -17.962 19.493 12.713 1.00 79.31 237 GLY A O 1
ATOM 1812 N N . GLY A 1 238 ? -16.014 19.171 13.794 1.00 76.50 238 GLY A N 1
ATOM 1813 C CA . GLY A 1 238 ? -15.161 19.579 12.679 1.00 76.50 238 GLY A CA 1
ATOM 1814 C C . GLY A 1 238 ? -15.312 18.661 11.472 1.00 76.50 238 GLY A C 1
ATOM 1815 O O . GLY A 1 238 ? -15.424 19.150 10.349 1.00 76.50 238 GLY A O 1
ATOM 1816 N N . PHE A 1 239 ? -15.401 17.348 11.700 1.00 79.94 239 PHE A N 1
ATOM 1817 C CA . PHE A 1 239 ? -15.673 16.383 10.641 1.00 79.94 239 PHE A CA 1
ATOM 1818 C C . PHE A 1 239 ? -17.039 16.648 9.992 1.00 79.94 239 PHE A C 1
ATOM 1820 O O . PHE A 1 239 ? -17.115 16.799 8.777 1.00 79.94 239 PHE A O 1
ATOM 1827 N N . CYS A 1 240 ? -18.101 16.819 10.782 1.00 80.38 240 CYS A N 1
ATOM 1828 C CA . CYS A 1 240 ? -19.440 17.131 10.276 1.00 80.38 240 CYS A CA 1
ATOM 1829 C C . CYS A 1 240 ? -19.475 18.412 9.429 1.00 80.38 240 CYS A C 1
ATOM 1831 O O . CYS A 1 240 ? -20.128 18.432 8.391 1.00 80.38 240 CYS A O 1
ATOM 1833 N N . ALA A 1 241 ? -18.759 19.466 9.829 1.00 75.00 241 ALA A N 1
ATOM 1834 C CA . ALA A 1 241 ? -18.680 20.694 9.038 1.00 75.00 241 ALA A CA 1
ATOM 1835 C C . ALA A 1 241 ? -17.868 20.514 7.745 1.00 75.00 241 ALA A C 1
ATOM 1837 O O . ALA A 1 241 ? -18.214 21.093 6.716 1.00 75.00 241 ALA A O 1
ATOM 1838 N N . SER A 1 242 ? -16.826 19.674 7.766 1.00 74.44 242 SER A N 1
ATOM 1839 C CA . SER A 1 242 ? -16.022 19.386 6.572 1.00 74.44 242 SER A CA 1
ATOM 1840 C C . SER A 1 242 ? -16.821 18.696 5.458 1.00 74.44 242 SER A C 1
ATOM 1842 O O . SER A 1 242 ? -16.547 18.943 4.281 1.00 74.44 242 SER A O 1
ATOM 1844 N N . LEU A 1 243 ? -17.872 17.941 5.817 1.00 79.38 243 LEU A N 1
ATOM 1845 C CA . LEU A 1 243 ? -18.729 17.208 4.876 1.00 79.38 243 LEU A CA 1
ATOM 1846 C C . LEU A 1 243 ? -19.401 18.089 3.821 1.00 79.38 243 LEU A C 1
ATOM 1848 O O . LEU A 1 243 ? -19.757 17.575 2.767 1.00 79.38 243 LEU A O 1
ATOM 1852 N N . ILE A 1 244 ? -19.559 19.392 4.067 1.00 77.12 244 ILE A N 1
ATOM 1853 C CA . ILE A 1 244 ? -20.184 20.334 3.123 1.00 77.12 244 ILE A CA 1
ATOM 1854 C C . ILE A 1 244 ? -19.233 21.445 2.663 1.00 77.12 244 ILE A C 1
ATOM 1856 O O . ILE A 1 244 ? -19.664 22.540 2.305 1.00 77.12 244 ILE A O 1
ATOM 1860 N N . SER A 1 245 ? -17.921 21.216 2.758 1.00 71.31 245 SER A N 1
ATOM 1861 C CA . SER A 1 245 ? -16.914 22.229 2.406 1.00 71.31 245 SER A CA 1
ATOM 1862 C C . SER A 1 245 ? -15.738 21.690 1.593 1.00 71.31 245 SER A C 1
ATOM 1864 O O . SER A 1 245 ? -15.141 22.456 0.832 1.00 71.31 245 SER A O 1
ATOM 1866 N N . PHE A 1 246 ? -15.403 20.403 1.721 1.00 74.44 246 PHE A N 1
ATOM 1867 C CA . PHE A 1 246 ? -14.184 19.840 1.137 1.00 74.44 246 PHE A CA 1
ATOM 1868 C C . PHE A 1 246 ? -14.426 18.651 0.209 1.00 74.44 246 PHE A C 1
ATOM 1870 O O . PHE A 1 246 ? -15.522 18.100 0.133 1.00 74.44 246 PHE A O 1
ATOM 1877 N N . ASP A 1 247 ? -13.371 18.304 -0.525 1.00 78.06 247 ASP A N 1
ATOM 1878 C CA . ASP A 1 247 ? -13.267 17.100 -1.346 1.00 78.06 247 ASP A CA 1
ATOM 1879 C C . ASP A 1 247 ? -13.098 15.877 -0.436 1.00 78.06 247 ASP A C 1
ATOM 1881 O O . ASP A 1 247 ? -12.241 15.875 0.455 1.00 78.06 247 ASP A O 1
ATOM 1885 N N . LEU A 1 248 ? -13.896 14.836 -0.682 1.00 81.75 248 LEU A N 1
ATOM 1886 C CA . LEU A 1 248 ? -13.834 13.573 0.050 1.00 81.75 248 LEU A CA 1
ATOM 1887 C C . LEU A 1 248 ? -12.447 12.919 -0.035 1.00 81.75 248 LEU A C 1
ATOM 1889 O O . LEU A 1 248 ? -11.996 12.305 0.932 1.00 81.75 248 LEU A O 1
ATOM 1893 N N . TRP A 1 249 ? -11.759 13.078 -1.164 1.00 79.88 249 TRP A N 1
ATOM 1894 C CA . TRP A 1 249 ? -10.493 12.405 -1.461 1.00 79.88 249 TRP A CA 1
ATOM 1895 C C . TRP A 1 249 ? -9.262 13.254 -1.164 1.00 79.88 249 TRP A C 1
ATOM 1897 O O . TRP A 1 249 ? -8.147 12.879 -1.521 1.00 79.88 249 TRP A O 1
ATOM 1907 N N . ASN A 1 250 ? -9.431 14.409 -0.522 1.00 73.88 250 ASN A N 1
ATOM 1908 C CA . ASN A 1 250 ? -8.298 15.246 -0.166 1.00 73.88 250 ASN A CA 1
ATOM 1909 C C . ASN A 1 250 ? -7.633 14.741 1.128 1.00 73.88 250 ASN A C 1
ATOM 1911 O O . ASN A 1 250 ? -8.165 14.862 2.233 1.00 73.88 250 ASN A O 1
ATOM 1915 N N . GLU A 1 251 ? -6.429 14.193 0.964 1.00 62.03 251 GLU A N 1
ATOM 1916 C CA . GLU A 1 251 ? -5.638 13.510 1.995 1.00 62.03 251 GLU A CA 1
ATOM 1917 C C . GLU A 1 251 ? -5.286 14.401 3.197 1.00 62.03 251 GLU A C 1
ATOM 1919 O O . GLU A 1 251 ? -5.214 13.926 4.335 1.00 62.03 251 GLU A O 1
ATOM 1924 N N . SER A 1 252 ? -5.104 15.706 2.967 1.00 65.94 252 SER A N 1
ATOM 1925 C CA . SER A 1 252 ? -4.685 16.646 4.013 1.00 65.94 252 SER A CA 1
ATOM 1926 C C . SER A 1 252 ? -5.723 16.790 5.136 1.00 65.94 252 SER A C 1
ATOM 1928 O O . SER A 1 252 ? -5.351 16.876 6.308 1.00 65.94 252 SER A O 1
ATOM 1930 N N . TRP A 1 253 ? -7.020 16.712 4.817 1.00 68.81 253 TRP A N 1
ATOM 1931 C CA . TRP A 1 253 ? -8.101 16.830 5.804 1.00 68.81 253 TRP A CA 1
ATOM 1932 C C . TRP A 1 253 ? -8.210 15.593 6.692 1.00 68.81 253 TRP A C 1
ATOM 1934 O O . TRP A 1 253 ? -8.304 15.709 7.918 1.00 68.81 253 TRP A O 1
ATOM 1944 N N . TRP A 1 254 ? -8.132 14.403 6.093 1.00 72.50 254 TRP A N 1
ATOM 1945 C CA . TRP A 1 254 ? -8.142 13.141 6.832 1.00 72.50 254 TRP A CA 1
ATOM 1946 C C . TRP A 1 254 ? -6.962 13.046 7.799 1.00 72.50 254 TRP A C 1
ATOM 1948 O O . TRP A 1 254 ? -7.146 12.669 8.959 1.00 72.50 254 TRP A O 1
ATOM 1958 N N . ALA A 1 255 ? -5.772 13.471 7.363 1.00 68.69 255 ALA A N 1
ATOM 1959 C CA . ALA A 1 255 ? -4.575 13.479 8.198 1.00 68.69 255 ALA A CA 1
ATOM 1960 C C . ALA A 1 255 ? -4.760 14.303 9.485 1.00 68.69 255 ALA A C 1
ATOM 1962 O O . ALA A 1 255 ? -4.350 13.860 10.562 1.00 68.69 255 ALA A O 1
ATOM 1963 N N . VAL A 1 256 ? -5.427 15.461 9.408 1.00 72.88 256 VAL A N 1
ATOM 1964 C CA . VAL A 1 256 ? -5.676 16.312 10.582 1.00 72.88 256 VAL A CA 1
ATOM 1965 C C . VAL A 1 256 ? -6.604 15.631 11.584 1.00 72.88 256 VAL A C 1
ATOM 1967 O O . VAL A 1 256 ? -6.262 15.550 12.765 1.00 72.88 256 VAL A O 1
ATOM 1970 N N . PHE A 1 257 ? -7.747 15.091 11.153 1.00 76.38 257 PHE A N 1
ATOM 1971 C CA . PHE A 1 257 ? -8.664 14.412 12.077 1.00 76.38 257 PHE A CA 1
ATOM 1972 C C . PHE A 1 257 ? -8.045 13.147 12.683 1.00 76.38 257 PHE A C 1
ATOM 1974 O O . PHE A 1 257 ? -8.212 12.902 13.881 1.00 76.38 257 PHE A O 1
ATOM 1981 N N . CYS A 1 258 ? -7.264 12.390 11.905 1.00 76.88 258 CYS A N 1
ATOM 1982 C CA . CYS A 1 258 ? -6.491 11.258 12.413 1.00 76.88 258 CYS A CA 1
ATOM 1983 C C . CYS A 1 258 ? -5.485 11.693 13.488 1.00 76.88 258 CYS A C 1
ATOM 1985 O O . CYS A 1 258 ? -5.431 11.086 14.560 1.00 76.88 258 CYS A O 1
ATOM 1987 N N . LEU A 1 259 ? -4.729 12.770 13.249 1.00 75.31 259 LEU A N 1
ATOM 1988 C CA . LEU A 1 259 ? -3.782 13.311 14.223 1.00 75.31 259 LEU A CA 1
ATOM 1989 C C . LEU A 1 259 ? -4.489 13.757 15.512 1.00 75.31 259 LEU A C 1
ATOM 1991 O O . LEU A 1 259 ? -4.065 13.389 16.608 1.00 75.31 259 LEU A O 1
ATOM 1995 N N . LEU A 1 260 ? -5.594 14.499 15.403 1.00 76.06 260 LEU A N 1
ATOM 1996 C CA . LEU A 1 260 ? -6.379 14.948 16.558 1.00 76.06 260 LEU A CA 1
ATOM 1997 C C . LEU A 1 260 ? -6.962 13.766 17.354 1.00 76.06 260 LEU A C 1
ATOM 1999 O O . LEU A 1 260 ? -6.964 13.788 18.592 1.00 76.06 260 LEU A O 1
ATOM 2003 N N . ALA A 1 261 ? -7.412 12.708 16.674 1.00 77.75 261 ALA A N 1
ATOM 2004 C CA . ALA A 1 261 ? -7.882 11.481 17.314 1.00 77.75 261 ALA A CA 1
ATOM 2005 C C . ALA A 1 261 ? -6.753 10.766 18.078 1.00 77.75 261 ALA A C 1
ATOM 2007 O O . ALA A 1 261 ? -6.943 10.377 19.233 1.00 77.75 261 ALA A O 1
ATOM 2008 N N . VAL A 1 262 ? -5.554 10.666 17.490 1.00 77.12 262 VAL A N 1
ATOM 2009 C CA . VAL A 1 262 ? -4.362 10.104 18.152 1.00 77.12 262 VAL A CA 1
ATOM 2010 C C . VAL A 1 262 ? -3.986 10.917 19.391 1.00 77.12 262 VAL A C 1
ATOM 2012 O O . VAL A 1 262 ? -3.800 10.346 20.466 1.00 77.12 262 VAL A O 1
ATOM 2015 N N . LEU A 1 263 ? -3.935 12.247 19.284 1.00 73.69 263 LEU A N 1
ATOM 2016 C CA . LEU A 1 263 ? -3.646 13.127 20.421 1.00 73.69 263 LEU A CA 1
ATOM 2017 C C . LEU A 1 263 ? -4.688 12.979 21.540 1.00 73.69 263 LEU A C 1
ATOM 2019 O O . LEU A 1 263 ? -4.334 12.972 22.721 1.00 73.69 263 LEU A O 1
ATOM 2023 N N . SER A 1 264 ? -5.964 12.806 21.182 1.00 76.19 264 SER A N 1
ATOM 2024 C CA . SER A 1 264 ? -7.040 12.538 22.145 1.00 76.19 264 SER A CA 1
ATOM 2025 C C . SE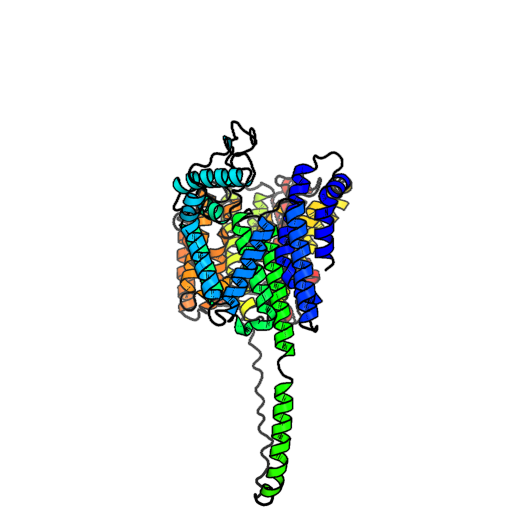R A 1 264 ? -6.845 11.201 22.859 1.00 76.19 264 SER A C 1
ATOM 2027 O O . SER A 1 264 ? -6.979 11.135 24.081 1.00 76.19 264 SER A O 1
ATOM 2029 N N . ALA A 1 265 ? -6.470 10.151 22.126 1.00 76.12 265 ALA A N 1
ATOM 2030 C CA . ALA A 1 265 ? -6.211 8.830 22.691 1.00 76.12 265 ALA A CA 1
ATOM 2031 C C . ALA A 1 265 ? -4.985 8.819 23.622 1.00 76.12 265 ALA A C 1
ATOM 2033 O O . ALA A 1 265 ? -5.039 8.231 24.705 1.00 76.12 265 ALA A O 1
ATOM 2034 N N . ILE A 1 266 ? -3.893 9.495 23.239 1.00 74.81 266 ILE A N 1
ATOM 2035 C CA . ILE A 1 266 ? -2.688 9.642 24.074 1.00 74.81 266 ILE A CA 1
ATOM 2036 C C . ILE A 1 266 ? -3.035 10.357 25.380 1.00 74.81 266 ILE A C 1
ATOM 2038 O O . ILE A 1 266 ? -2.653 9.902 26.459 1.00 74.81 266 ILE A O 1
ATOM 2042 N N . TYR A 1 267 ? -3.780 11.459 25.290 1.00 74.50 267 TYR A N 1
ATOM 2043 C CA . TYR A 1 267 ? -4.202 12.212 26.463 1.00 74.50 267 TYR A CA 1
ATOM 2044 C C . TYR A 1 267 ? -5.083 11.382 27.396 1.00 74.50 267 TYR A C 1
ATOM 2046 O O . TYR A 1 267 ? -4.818 11.329 28.597 1.00 74.50 267 TYR A O 1
ATOM 2054 N N . TYR A 1 268 ? -6.080 10.691 26.833 1.00 76.56 268 TYR A N 1
ATOM 2055 C CA . TYR A 1 268 ? -6.955 9.803 27.590 1.00 76.56 268 TYR A CA 1
ATOM 2056 C C . TYR A 1 268 ? -6.154 8.744 28.352 1.00 76.56 268 TYR A C 1
ATOM 2058 O O . TYR A 1 268 ? -6.371 8.568 29.546 1.00 76.56 268 TYR A O 1
ATOM 2066 N N . ARG A 1 269 ? -5.176 8.096 27.703 1.00 76.06 269 ARG A N 1
ATOM 2067 C CA . ARG A 1 269 ? -4.314 7.104 28.364 1.00 76.06 269 ARG A CA 1
ATOM 2068 C C . ARG A 1 269 ? -3.501 7.700 29.511 1.00 76.06 269 ARG A C 1
ATOM 2070 O O . ARG A 1 269 ? -3.472 7.101 30.579 1.00 76.06 269 ARG A O 1
ATOM 2077 N N . ARG A 1 270 ? -2.882 8.870 29.317 1.00 75.25 270 ARG A N 1
ATOM 2078 C CA . ARG A 1 270 ? -2.110 9.545 30.377 1.00 75.25 270 ARG A CA 1
ATOM 2079 C C . ARG A 1 270 ? -2.981 9.892 31.586 1.00 75.25 270 ARG A C 1
ATOM 2081 O O . ARG A 1 270 ? -2.563 9.670 32.714 1.00 75.25 270 ARG A O 1
ATOM 2088 N N 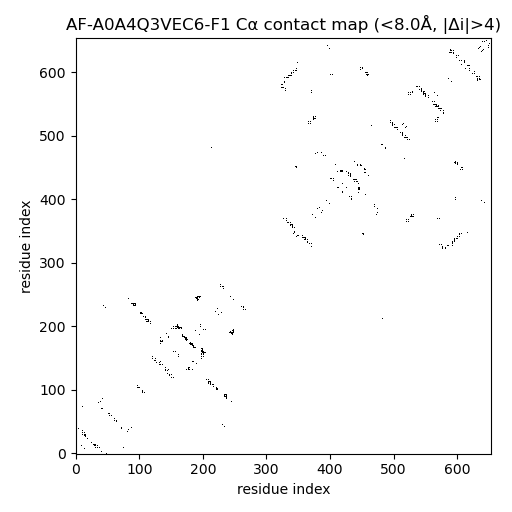. HIS A 1 271 ? -4.197 10.391 31.355 1.00 70.06 271 HIS A N 1
ATOM 2089 C CA . HIS A 1 271 ? -5.130 10.734 32.434 1.00 70.06 271 HIS A CA 1
ATOM 2090 C C . HIS A 1 271 ? -5.722 9.502 33.118 1.00 70.06 271 HIS A C 1
ATOM 2092 O O . HIS A 1 271 ? -5.821 9.478 34.338 1.00 70.06 271 HIS A O 1
ATOM 2098 N N . ALA A 1 272 ? -6.065 8.457 32.364 1.00 68.81 272 ALA A N 1
ATOM 2099 C CA . ALA A 1 272 ? -6.530 7.197 32.937 1.00 68.81 272 ALA A CA 1
ATOM 2100 C C . ALA A 1 272 ? -5.458 6.547 33.833 1.00 68.81 272 ALA A C 1
ATOM 2102 O O . ALA A 1 272 ? -5.789 6.012 34.885 1.00 68.81 272 ALA A O 1
ATOM 2103 N N . GLN A 1 273 ? -4.178 6.645 33.453 1.00 62.97 273 GLN A N 1
ATOM 2104 C CA . GLN A 1 273 ? -3.046 6.178 34.264 1.00 62.97 273 GLN A CA 1
ATOM 2105 C C . GLN A 1 273 ? -2.792 7.054 35.500 1.00 62.97 273 GLN A C 1
ATOM 2107 O O . GLN A 1 273 ? -2.418 6.531 36.541 1.00 62.97 273 GLN A O 1
ATOM 2112 N N . ALA A 1 274 ? -3.025 8.366 35.418 1.00 59.88 274 ALA A N 1
ATOM 2113 C CA . ALA A 1 274 ? -2.889 9.269 36.564 1.00 59.88 274 ALA A CA 1
ATOM 2114 C C . ALA A 1 274 ? -3.993 9.080 37.627 1.00 59.88 274 ALA A C 1
ATOM 2116 O O . ALA A 1 274 ? -3.804 9.457 38.778 1.00 59.88 274 ALA A O 1
ATOM 2117 N N . VAL A 1 275 ? -5.141 8.504 37.249 1.00 57.47 275 VAL A N 1
ATOM 2118 C CA . VAL A 1 275 ? -6.326 8.342 38.115 1.00 57.47 275 VAL A CA 1
ATOM 2119 C C . VAL A 1 275 ? -6.405 6.945 38.772 1.00 57.47 275 VAL A C 1
ATOM 2121 O O . VAL A 1 275 ? -7.232 6.731 39.652 1.00 57.47 275 VAL A O 1
ATOM 2124 N N . SER A 1 276 ? -5.524 5.994 38.433 1.00 39.78 276 SER A N 1
ATOM 2125 C CA . SER A 1 276 ? -5.477 4.658 39.059 1.00 39.78 276 SER A CA 1
ATOM 2126 C C . SER A 1 276 ? -4.042 4.099 39.087 1.00 39.78 276 SER A C 1
ATOM 2128 O O . SER A 1 276 ? -3.514 3.896 37.992 1.00 39.78 276 SER A O 1
ATOM 2130 N N . PRO A 1 277 ? -3.418 3.758 40.247 1.00 46.56 277 PRO A N 1
ATOM 2131 C CA . PRO A 1 277 ? -3.947 3.645 41.614 1.00 46.56 277 PRO A CA 1
ATOM 2132 C C . PRO A 1 277 ? -3.132 4.447 42.662 1.00 46.56 277 PRO A C 1
ATOM 2134 O O . PRO A 1 277 ? -2.103 3.984 43.139 1.00 46.56 277 PRO A O 1
ATOM 2137 N N . ALA A 1 278 ? -3.635 5.606 43.096 1.00 42.78 278 ALA A N 1
ATOM 2138 C CA . ALA A 1 278 ? -3.297 6.161 44.421 1.00 42.78 278 ALA A CA 1
ATOM 2139 C C . ALA A 1 278 ? -4.326 5.732 45.490 1.00 42.78 278 ALA A C 1
ATOM 2141 O O . ALA A 1 278 ? -4.072 5.790 46.686 1.00 42.78 278 ALA A O 1
ATOM 2142 N N . THR A 1 279 ? -5.489 5.239 45.057 1.00 46.59 279 THR A N 1
ATOM 2143 C CA . THR A 1 279 ? -6.605 4.859 45.929 1.00 46.59 279 THR A CA 1
ATOM 2144 C C . THR A 1 279 ? -6.548 3.412 46.410 1.00 46.59 279 THR A C 1
ATOM 2146 O O . THR A 1 279 ? -7.106 3.116 47.457 1.00 46.59 279 THR A O 1
ATOM 2149 N N . THR A 1 280 ? -5.858 2.497 45.720 1.00 42.41 280 THR A N 1
ATOM 2150 C CA . THR A 1 280 ? -5.734 1.105 46.197 1.00 42.41 280 THR A CA 1
ATOM 2151 C C . THR A 1 280 ? -4.720 0.982 47.331 1.00 42.41 280 THR A C 1
ATOM 2153 O O . THR A 1 280 ? -4.943 0.204 48.248 1.00 42.41 280 THR A O 1
ATOM 2156 N N . GLU A 1 281 ? -3.645 1.773 47.316 1.00 43.78 281 GLU A N 1
ATOM 2157 C CA . GLU A 1 281 ? -2.639 1.753 48.382 1.00 43.78 281 GLU A CA 1
ATOM 2158 C C . GLU A 1 281 ? -3.153 2.457 49.646 1.00 43.78 281 GLU A C 1
ATOM 2160 O O . GLU A 1 281 ? -2.988 1.917 50.728 1.00 43.78 281 GLU A O 1
ATOM 2165 N N . GLN A 1 282 ? -3.903 3.562 49.527 1.00 46.81 282 GLN A N 1
ATOM 2166 C CA . GLN A 1 282 ? -4.570 4.188 50.679 1.00 46.81 282 GLN A CA 1
ATOM 2167 C C . GLN A 1 282 ? -5.704 3.337 51.261 1.00 46.81 282 GLN A C 1
ATOM 2169 O O . GLN A 1 282 ? -5.784 3.214 52.474 1.00 46.81 282 GLN A O 1
ATOM 2174 N N . VAL A 1 283 ? -6.522 2.671 50.436 1.00 48.97 283 VAL A N 1
ATOM 2175 C CA . VAL A 1 283 ? -7.561 1.755 50.947 1.00 48.97 283 VAL A CA 1
ATOM 2176 C C . VAL A 1 283 ? -6.945 0.492 51.563 1.00 48.97 283 VAL A C 1
ATOM 2178 O O . VAL A 1 283 ? -7.457 -0.002 52.559 1.00 48.97 283 VAL A O 1
ATOM 2181 N N . LEU A 1 284 ? -5.824 -0.021 51.038 1.00 46.25 284 LEU A N 1
ATOM 2182 C CA . LEU A 1 284 ? -5.097 -1.14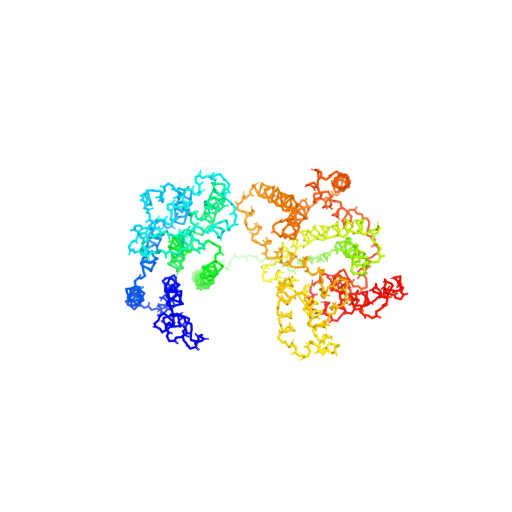1 51.655 1.00 46.25 284 LEU A CA 1
ATOM 2183 C C . LEU A 1 284 ? -4.324 -0.731 52.916 1.00 46.25 284 LEU A C 1
ATOM 2185 O O . LEU A 1 284 ? -4.155 -1.566 53.798 1.00 46.25 284 LEU A O 1
ATOM 2189 N N . VAL A 1 285 ? -3.863 0.518 53.018 1.00 54.12 285 VAL A N 1
ATOM 2190 C CA . VAL A 1 285 ? -3.230 1.068 54.227 1.00 54.12 285 VAL A CA 1
ATOM 2191 C C . VAL A 1 285 ? -4.278 1.340 55.310 1.00 54.12 285 VAL A C 1
ATOM 2193 O O . VAL A 1 285 ? -4.056 0.940 56.448 1.00 54.12 285 VAL A O 1
ATOM 2196 N N . ASP A 1 286 ? -5.448 1.881 54.959 1.00 49.00 286 ASP A N 1
ATOM 2197 C CA . ASP A 1 286 ? -6.568 2.064 55.895 1.00 49.00 286 ASP A CA 1
ATOM 2198 C C . ASP A 1 286 ? -7.174 0.719 56.337 1.00 49.00 286 ASP A C 1
ATOM 2200 O O . ASP A 1 286 ? -7.498 0.542 57.509 1.00 49.00 286 ASP A O 1
ATOM 2204 N N . MET A 1 287 ? -7.255 -0.282 55.446 1.00 46.47 287 MET A N 1
ATOM 2205 C CA . MET A 1 287 ? -7.673 -1.642 55.824 1.00 46.47 287 MET A CA 1
ATOM 2206 C C . MET A 1 287 ? -6.616 -2.389 56.650 1.00 46.47 287 MET A C 1
ATOM 2208 O O . MET A 1 287 ? -6.988 -3.228 57.465 1.00 46.47 287 MET A O 1
ATOM 2212 N N . ARG A 1 288 ? -5.316 -2.105 56.464 1.00 49.03 288 ARG A N 1
ATOM 2213 C CA . ARG A 1 288 ? -4.242 -2.665 57.306 1.00 49.03 288 ARG A CA 1
ATOM 2214 C C . ARG A 1 288 ? -4.229 -2.040 58.699 1.00 49.03 288 ARG A C 1
ATOM 2216 O O . ARG A 1 288 ? -4.061 -2.774 59.668 1.00 49.03 288 ARG A O 1
ATOM 2223 N N . ALA A 1 289 ? -4.494 -0.737 58.799 1.00 49.22 289 ALA A N 1
ATOM 2224 C CA . ALA A 1 289 ? -4.611 -0.028 60.070 1.00 49.22 289 ALA A CA 1
ATOM 2225 C C . ALA A 1 289 ? -5.809 -0.509 60.916 1.00 49.22 289 ALA A C 1
ATOM 2227 O O . ALA A 1 289 ? -5.683 -0.594 62.132 1.00 49.22 289 ALA A O 1
ATOM 2228 N N . ASP A 1 290 ? -6.930 -0.897 60.291 1.00 44.97 290 ASP A N 1
ATOM 2229 C CA . ASP A 1 290 ? -8.098 -1.471 60.992 1.00 44.97 290 ASP A CA 1
ATOM 2230 C C . ASP A 1 290 ? -7.935 -2.978 61.310 1.00 44.97 290 ASP A C 1
ATOM 2232 O O . ASP A 1 290 ? -8.553 -3.509 62.234 1.00 44.97 290 ASP A O 1
ATOM 2236 N N . SER A 1 291 ? -7.075 -3.696 60.570 1.00 48.19 291 SER A N 1
ATOM 2237 C CA . SER A 1 291 ? -6.808 -5.124 60.812 1.00 48.19 291 SER A CA 1
ATOM 2238 C C . SER A 1 291 ? -5.732 -5.399 61.868 1.00 48.19 291 SER A C 1
ATOM 2240 O O . SER A 1 291 ? -5.802 -6.436 62.529 1.00 48.19 291 SER A O 1
ATOM 2242 N N . ASP A 1 292 ? -4.770 -4.489 62.058 1.00 46.47 292 ASP A N 1
ATOM 2243 C CA . ASP A 1 292 ? -3.700 -4.648 63.058 1.00 46.47 292 ASP A CA 1
ATOM 2244 C C . ASP A 1 292 ? -4.217 -4.512 64.502 1.00 46.47 292 ASP A C 1
ATOM 2246 O O . ASP A 1 292 ? -3.681 -5.159 65.401 1.00 46.47 292 ASP A O 1
ATOM 2250 N N . ASP A 1 293 ? -5.323 -3.791 64.720 1.00 47.47 293 ASP A N 1
ATOM 2251 C CA . ASP A 1 293 ? -5.962 -3.657 66.041 1.00 47.47 293 ASP A CA 1
ATOM 2252 C C . ASP A 1 293 ? -6.810 -4.885 66.433 1.00 47.47 293 ASP A C 1
ATOM 2254 O O . ASP A 1 293 ? -7.143 -5.080 67.600 1.00 47.47 293 ASP A O 1
ATOM 2258 N N . ARG A 1 294 ? -7.149 -5.760 65.470 1.00 43.69 294 ARG A N 1
ATOM 2259 C CA . ARG A 1 294 ? -7.935 -6.990 65.714 1.00 43.69 294 ARG A CA 1
ATOM 2260 C C . ARG A 1 294 ? -7.105 -8.273 65.724 1.00 43.69 294 ARG A C 1
ATOM 2262 O O . ARG A 1 294 ? -7.589 -9.309 66.180 1.00 43.69 294 ARG A O 1
ATOM 2269 N N . LEU A 1 295 ? -5.869 -8.239 65.224 1.00 41.06 295 LEU A N 1
ATOM 2270 C CA . LEU A 1 295 ? -4.996 -9.417 65.133 1.00 41.06 295 LEU A CA 1
ATOM 2271 C C . LEU A 1 295 ? -4.144 -9.650 66.390 1.00 41.06 295 LEU A C 1
ATOM 2273 O O . LEU A 1 295 ? -3.705 -10.778 66.626 1.00 41.06 295 LEU A O 1
ATOM 2277 N N . THR A 1 296 ? -3.979 -8.642 67.247 1.00 40.88 296 THR A N 1
ATOM 2278 C CA . THR A 1 296 ? -3.310 -8.762 68.554 1.00 40.88 296 THR A CA 1
ATOM 2279 C C . THR A 1 296 ? -4.120 -9.557 69.584 1.00 40.88 296 THR A C 1
ATOM 2281 O O . THR A 1 296 ? -3.531 -10.116 70.506 1.00 40.88 296 THR A O 1
ATOM 2284 N N . GLU A 1 297 ? -5.437 -9.709 69.405 1.00 42.75 297 GLU A N 1
ATOM 2285 C CA . GLU A 1 297 ? -6.296 -10.452 70.345 1.00 42.75 297 GLU A CA 1
ATOM 2286 C C . GLU A 1 297 ? -6.490 -11.940 69.985 1.00 42.75 297 GLU A C 1
ATOM 2288 O O . GLU A 1 297 ? -6.812 -12.756 70.850 1.00 42.75 297 GLU A O 1
ATOM 2293 N N . VAL A 1 298 ? -6.245 -12.341 68.730 1.00 42.19 298 VAL A N 1
ATOM 2294 C CA . VAL A 1 298 ? -6.533 -13.712 68.247 1.00 42.19 298 VAL A CA 1
ATOM 2295 C C . VAL A 1 298 ? -5.277 -14.596 68.150 1.00 42.19 298 VAL A C 1
ATOM 2297 O O . VAL A 1 298 ? -5.375 -15.825 68.156 1.00 42.19 298 VAL A O 1
ATOM 2300 N N . ALA A 1 299 ? -4.073 -14.015 68.164 1.00 35.88 299 ALA A N 1
ATOM 2301 C CA . ALA A 1 299 ? -2.808 -14.750 68.027 1.00 35.88 299 ALA A CA 1
ATOM 2302 C C . ALA A 1 299 ? -2.363 -15.555 69.274 1.00 35.88 299 ALA A C 1
ATOM 2304 O O . ALA A 1 299 ? -1.320 -16.206 69.241 1.00 35.88 299 ALA A O 1
ATOM 2305 N N . ALA A 1 300 ? -3.139 -15.572 70.366 1.00 41.44 300 ALA A N 1
ATOM 2306 C CA . ALA A 1 300 ? -2.787 -16.296 71.596 1.00 41.44 300 ALA A CA 1
ATOM 2307 C C . ALA A 1 300 ? -3.268 -17.765 71.653 1.00 41.44 300 ALA A C 1
ATOM 2309 O O . ALA A 1 300 ? -3.001 -18.455 72.640 1.00 41.44 300 ALA A O 1
ATOM 2310 N N . ARG A 1 301 ? -3.984 -18.282 70.639 1.00 44.91 301 ARG A N 1
ATOM 2311 C CA . ARG A 1 301 ? -4.502 -19.668 70.647 1.00 44.91 301 ARG A CA 1
ATOM 2312 C C . ARG A 1 301 ? -4.543 -20.315 69.257 1.00 44.91 301 ARG A C 1
ATOM 2314 O O . ARG A 1 301 ? -5.606 -20.415 68.656 1.00 44.91 301 ARG A O 1
ATOM 2321 N N . ALA A 1 302 ? -3.420 -20.850 68.779 1.00 37.94 302 ALA A N 1
ATOM 2322 C CA . ALA A 1 302 ? -3.432 -21.885 67.737 1.00 37.94 302 ALA A CA 1
ATOM 2323 C C . ALA A 1 302 ? -2.169 -22.770 67.818 1.00 37.94 302 ALA A C 1
ATOM 2325 O O . ALA A 1 302 ? -1.075 -22.234 67.986 1.00 37.94 302 ALA A O 1
ATOM 2326 N N . PRO A 1 303 ? -2.284 -24.111 67.724 1.00 36.72 303 PRO A N 1
ATOM 2327 C CA . PRO A 1 303 ? -1.143 -25.011 67.846 1.00 36.72 303 PRO A CA 1
ATOM 2328 C C . PRO A 1 303 ? -0.376 -25.150 66.523 1.00 36.72 303 PRO A C 1
ATOM 2330 O O . PRO A 1 303 ? -0.958 -25.155 65.437 1.00 36.72 303 PRO A O 1
ATOM 2333 N N . ALA A 1 304 ? 0.943 -25.302 66.645 1.00 42.72 304 ALA A N 1
ATOM 2334 C CA . ALA A 1 304 ? 1.897 -25.440 65.551 1.00 42.72 304 ALA A CA 1
ATOM 2335 C C . ALA A 1 304 ? 1.643 -26.682 64.670 1.00 42.72 304 ALA A C 1
ATOM 2337 O O . ALA A 1 304 ? 1.384 -27.779 65.171 1.00 42.72 304 ALA A O 1
ATOM 2338 N N . ARG A 1 305 ? 1.797 -26.520 63.348 1.00 32.34 305 ARG A N 1
ATOM 2339 C CA . ARG A 1 305 ? 1.955 -27.615 62.375 1.00 32.34 305 ARG A CA 1
ATOM 2340 C C . ARG A 1 305 ? 3.148 -27.343 61.447 1.00 32.34 305 ARG A C 1
ATOM 2342 O O . ARG A 1 305 ? 3.449 -26.177 61.207 1.00 32.34 305 ARG A O 1
ATOM 2349 N N . PRO A 1 306 ? 3.830 -28.402 60.972 1.00 36.16 306 PRO A N 1
ATOM 2350 C CA . PRO A 1 306 ? 5.211 -28.325 60.510 1.00 36.16 306 PRO A CA 1
ATOM 2351 C C . PRO A 1 306 ? 5.358 -27.988 59.020 1.00 36.16 306 PRO A C 1
ATOM 2353 O O . PRO A 1 306 ? 4.424 -28.114 58.227 1.00 36.16 306 PRO A O 1
ATOM 2356 N N . ASP A 1 307 ? 6.584 -27.582 58.695 1.00 42.09 307 ASP A N 1
ATOM 2357 C CA . ASP A 1 307 ? 7.131 -27.173 57.404 1.00 42.09 307 ASP A CA 1
ATOM 2358 C C . ASP A 1 307 ? 6.669 -27.992 56.188 1.00 42.09 307 ASP A C 1
ATOM 2360 O O . ASP A 1 307 ? 6.830 -29.209 56.121 1.00 42.09 307 ASP A O 1
ATOM 2364 N N . SER A 1 308 ? 6.199 -27.285 55.157 1.00 32.00 308 SER A N 1
ATOM 2365 C CA . SER A 1 308 ? 6.028 -27.809 53.789 1.00 32.00 308 SER A CA 1
ATOM 2366 C C . SER A 1 308 ? 6.693 -26.909 52.738 1.00 32.00 308 SER A C 1
ATOM 2368 O O . SER A 1 308 ? 6.238 -26.778 51.604 1.00 32.00 308 SER A O 1
ATOM 2370 N N . ALA A 1 309 ? 7.829 -26.307 53.096 1.00 32.50 309 ALA A N 1
ATOM 2371 C CA . ALA A 1 309 ? 8.701 -25.602 52.162 1.00 32.50 309 ALA A CA 1
ATOM 2372 C C . ALA A 1 309 ? 9.637 -26.583 51.425 1.00 32.50 309 ALA A C 1
ATOM 2374 O O . ALA A 1 309 ? 10.843 -26.582 51.651 1.00 32.50 309 ALA A O 1
ATOM 2375 N N . SER A 1 310 ? 9.103 -27.451 50.556 1.00 33.94 310 SER A N 1
ATOM 2376 C CA . SER A 1 310 ? 9.948 -28.273 49.659 1.00 33.94 310 SER A CA 1
ATOM 2377 C C . SER A 1 310 ? 9.269 -28.841 48.401 1.00 33.94 310 SER A C 1
ATOM 2379 O O . SER A 1 310 ? 9.820 -29.737 47.765 1.00 33.94 310 SER A O 1
ATOM 2381 N N . GLN A 1 311 ? 8.129 -28.298 47.959 1.00 28.75 311 GLN A N 1
ATOM 2382 C CA . GLN A 1 311 ? 7.513 -28.671 46.674 1.00 28.75 311 GLN A CA 1
ATOM 2383 C C . GLN A 1 311 ? 7.146 -27.443 45.831 1.00 28.75 311 GLN A C 1
ATOM 2385 O O . GLN A 1 311 ? 6.000 -27.230 45.456 1.00 28.75 311 GLN A O 1
ATOM 2390 N N . VAL A 1 312 ? 8.149 -26.629 45.492 1.00 33.25 312 VAL A N 1
ATOM 2391 C CA . VAL A 1 312 ? 8.093 -25.840 44.251 1.00 33.25 312 VAL A CA 1
ATOM 2392 C C . VAL A 1 312 ? 8.727 -26.714 43.180 1.00 33.25 312 VAL A C 1
ATOM 2394 O O . VAL A 1 312 ? 9.931 -26.680 42.925 1.00 33.25 312 VAL A O 1
ATOM 2397 N N . GLU A 1 313 ? 7.901 -27.609 42.650 1.00 32.69 313 GLU A N 1
ATOM 2398 C CA . GLU A 1 313 ? 8.249 -28.504 41.563 1.00 32.69 313 GLU A CA 1
ATOM 2399 C C . GLU A 1 313 ? 8.662 -27.662 40.350 1.00 32.69 313 GLU A C 1
ATOM 2401 O O . GLU A 1 313 ? 7.960 -26.743 39.919 1.00 32.69 313 GLU A O 1
ATOM 2406 N N . ARG A 1 314 ? 9.862 -27.943 39.838 1.00 30.84 314 ARG A N 1
ATOM 2407 C CA . ARG A 1 314 ? 10.406 -27.334 38.628 1.00 30.84 314 ARG A CA 1
ATOM 2408 C C . ARG A 1 314 ? 9.452 -27.660 37.487 1.00 30.84 314 ARG A C 1
ATOM 2410 O O . ARG A 1 314 ? 9.501 -28.758 36.940 1.00 30.84 314 ARG A O 1
ATOM 2417 N N . VAL A 1 315 ? 8.626 -26.693 37.095 1.00 33.00 315 VAL A N 1
ATOM 2418 C CA . VAL A 1 315 ? 8.020 -26.681 35.766 1.00 33.00 315 VAL A CA 1
ATOM 2419 C C . VAL A 1 315 ? 9.189 -26.611 34.796 1.00 33.00 315 VAL A C 1
ATOM 2421 O O . VAL A 1 315 ? 9.761 -25.547 34.562 1.00 33.00 315 VAL A O 1
ATOM 2424 N N . ALA A 1 316 ? 9.607 -27.779 34.310 1.00 29.83 316 ALA A N 1
ATOM 2425 C CA . ALA A 1 316 ? 10.528 -27.887 33.204 1.00 29.83 316 ALA A CA 1
ATOM 2426 C C . ALA A 1 316 ? 9.949 -27.024 32.084 1.00 29.83 316 ALA A C 1
ATOM 2428 O O . ALA A 1 316 ? 8.878 -27.311 31.546 1.00 29.83 316 ALA A O 1
ATOM 2429 N N . THR A 1 317 ? 10.632 -25.924 31.788 1.00 28.39 317 THR A N 1
ATOM 2430 C CA . THR A 1 317 ? 10.431 -25.147 30.579 1.00 28.39 317 THR A CA 1
ATOM 2431 C C . THR A 1 317 ? 10.636 -26.110 29.424 1.00 28.39 317 THR A C 1
ATOM 2433 O O . THR A 1 317 ? 11.767 -26.392 29.031 1.00 28.39 317 THR A O 1
ATOM 2436 N N . VAL A 1 318 ? 9.541 -26.679 28.925 1.00 29.08 318 VAL A N 1
ATOM 2437 C CA . VAL A 1 318 ? 9.523 -27.336 27.628 1.00 29.08 318 VAL A CA 1
ATOM 2438 C C . VAL A 1 318 ? 9.913 -26.237 26.657 1.00 29.08 318 VAL A C 1
ATOM 2440 O O . VAL A 1 318 ? 9.108 -25.354 26.357 1.00 29.08 318 VAL A O 1
ATOM 2443 N N . GLU A 1 319 ? 11.179 -26.233 26.241 1.00 26.14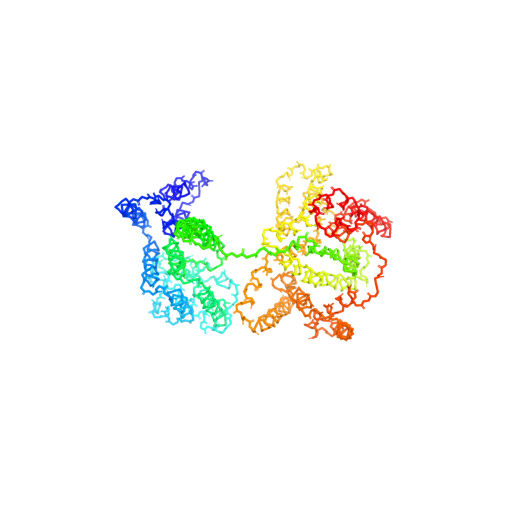 319 GLU A N 1
ATOM 2444 C CA . GLU A 1 319 ? 11.604 -25.397 25.134 1.00 26.14 319 GLU A CA 1
ATOM 2445 C C . GLU A 1 319 ? 10.613 -25.627 23.990 1.00 26.14 319 GLU A C 1
ATOM 2447 O O . GLU A 1 319 ? 10.296 -26.784 23.680 1.00 26.14 319 GLU A O 1
ATOM 2452 N N . PRO A 1 320 ? 10.064 -24.564 23.379 1.00 29.27 320 PRO A N 1
ATOM 2453 C CA . PRO A 1 320 ? 9.161 -24.728 22.262 1.00 29.27 320 PRO A CA 1
ATOM 2454 C C . PRO A 1 320 ? 9.954 -25.411 21.154 1.00 29.27 320 PRO A C 1
ATOM 2456 O O . PRO A 1 320 ? 10.786 -24.787 20.497 1.00 29.27 320 PRO A O 1
ATOM 2459 N N . ARG A 1 321 ? 9.710 -26.714 20.977 1.00 31.47 321 ARG A N 1
ATOM 2460 C CA . ARG A 1 321 ? 10.239 -27.536 19.891 1.00 31.47 321 ARG A CA 1
ATOM 2461 C C . ARG A 1 321 ? 10.036 -26.730 18.612 1.00 31.47 321 ARG A C 1
ATOM 2463 O O . ARG A 1 321 ? 8.894 -26.524 18.200 1.00 31.47 321 ARG A O 1
ATOM 2470 N N . ALA A 1 322 ? 11.118 -26.187 18.050 1.00 40.03 322 ALA A N 1
ATOM 2471 C CA . ALA A 1 322 ? 11.043 -25.320 16.886 1.00 40.03 322 ALA A CA 1
ATOM 2472 C C . ALA A 1 322 ? 10.293 -26.079 15.789 1.00 40.03 322 ALA A C 1
ATOM 2474 O O . ALA A 1 322 ? 10.788 -27.081 15.276 1.00 40.03 322 ALA A O 1
ATOM 2475 N N . THR A 1 323 ? 9.068 -25.653 15.480 1.00 48.81 323 THR A N 1
ATOM 2476 C CA . THR A 1 323 ? 8.223 -26.347 14.513 1.00 48.81 323 THR A CA 1
ATOM 2477 C C . THR A 1 323 ? 8.932 -26.330 13.159 1.00 48.81 323 THR A C 1
ATOM 2479 O O . THR A 1 323 ? 9.211 -25.277 12.575 1.00 48.81 323 THR A O 1
ATOM 2482 N N . THR A 1 324 ? 9.321 -27.517 12.699 1.00 63.28 324 THR A N 1
ATOM 2483 C CA . THR A 1 324 ? 10.050 -27.740 11.452 1.00 63.28 324 THR A CA 1
ATOM 2484 C C . THR A 1 324 ? 9.082 -27.605 10.279 1.00 63.28 324 THR A C 1
ATOM 2486 O O . THR A 1 324 ? 8.075 -28.302 10.233 1.00 63.28 324 THR A O 1
ATOM 2489 N N . ASN A 1 325 ? 9.350 -26.683 9.350 1.00 84.62 325 ASN A N 1
ATOM 2490 C CA . ASN A 1 325 ? 8.496 -26.392 8.191 1.00 84.62 325 ASN A CA 1
ATOM 2491 C C . ASN A 1 325 ? 9.333 -25.921 6.987 1.00 84.62 325 ASN A C 1
ATOM 2493 O O . ASN A 1 325 ? 10.501 -25.564 7.148 1.00 84.62 325 ASN A O 1
ATOM 2497 N N . ASN A 1 326 ? 8.726 -25.905 5.797 1.00 89.31 326 ASN A N 1
ATOM 2498 C CA . ASN A 1 326 ? 9.363 -25.574 4.517 1.00 89.31 326 ASN A CA 1
ATOM 2499 C C . ASN A 1 326 ? 9.046 -24.147 4.021 1.00 89.31 326 ASN A C 1
ATOM 2501 O O . ASN A 1 326 ? 9.239 -23.855 2.842 1.00 89.31 326 ASN A O 1
ATOM 2505 N N . PHE A 1 327 ? 8.575 -23.233 4.883 1.00 89.62 327 PHE A N 1
ATOM 2506 C CA . PHE A 1 327 ? 8.217 -21.867 4.458 1.00 89.62 327 PHE A CA 1
ATOM 2507 C C . PHE A 1 327 ? 9.383 -21.131 3.782 1.00 89.62 327 PHE A C 1
ATOM 2509 O O . PHE A 1 327 ? 9.181 -20.481 2.761 1.00 89.62 327 PHE A O 1
ATOM 2516 N N . ASN A 1 328 ? 10.603 -21.254 4.311 1.00 87.50 328 ASN A N 1
ATOM 2517 C CA . ASN A 1 328 ? 11.785 -20.607 3.730 1.00 87.50 328 ASN A CA 1
ATOM 2518 C C . ASN A 1 328 ? 12.134 -21.175 2.349 1.00 87.50 328 ASN A C 1
ATOM 2520 O O . ASN A 1 328 ? 12.485 -20.421 1.444 1.00 87.50 328 ASN A O 1
ATOM 2524 N N . LEU A 1 329 ? 11.996 -22.493 2.180 1.00 88.75 329 LEU A N 1
ATOM 2525 C CA . LEU A 1 329 ? 12.224 -23.153 0.899 1.00 88.75 329 LEU A CA 1
ATOM 2526 C C . LEU A 1 329 ? 11.218 -22.667 -0.145 1.00 88.75 329 LEU A C 1
ATOM 2528 O O . LEU A 1 329 ? 11.627 -22.259 -1.224 1.00 88.75 329 LEU A O 1
ATOM 2532 N N . LEU A 1 330 ? 9.925 -22.635 0.191 1.00 92.12 330 LEU A N 1
ATOM 2533 C CA . LEU A 1 330 ? 8.901 -22.140 -0.732 1.00 92.12 330 LEU A CA 1
ATOM 2534 C C . LEU A 1 330 ? 9.117 -20.670 -1.099 1.00 92.12 330 LEU A C 1
ATOM 2536 O O . LEU A 1 330 ? 9.016 -20.323 -2.270 1.00 92.12 330 LEU A O 1
ATOM 2540 N N . ARG A 1 331 ? 9.487 -19.817 -0.133 1.00 92.62 331 ARG A N 1
ATOM 2541 C CA . ARG A 1 331 ? 9.865 -18.421 -0.411 1.00 92.62 331 ARG A CA 1
ATOM 2542 C C . ARG A 1 331 ? 11.033 -18.340 -1.393 1.00 92.62 331 ARG A C 1
ATOM 2544 O O . ARG A 1 331 ? 11.004 -17.514 -2.296 1.00 92.62 331 ARG A O 1
ATOM 2551 N N . LEU A 1 332 ? 12.052 -19.187 -1.243 1.00 92.50 332 LEU A N 1
ATOM 2552 C CA . LEU A 1 332 ? 13.168 -19.228 -2.187 1.00 92.50 332 LEU A CA 1
ATOM 2553 C C . LEU A 1 332 ? 12.717 -19.713 -3.573 1.00 92.50 332 LEU A C 1
ATOM 2555 O O . LEU A 1 332 ? 13.080 -19.095 -4.566 1.00 92.50 332 LEU A O 1
ATOM 2559 N N . CYS A 1 333 ? 11.890 -20.759 -3.654 1.00 93.75 333 CYS A N 1
ATOM 2560 C CA . CYS A 1 333 ? 11.325 -21.229 -4.921 1.00 93.75 333 CYS A CA 1
ATOM 2561 C C . CYS A 1 333 ? 10.540 -20.120 -5.634 1.00 93.75 333 CYS A C 1
ATOM 2563 O O . CYS A 1 333 ? 10.770 -19.875 -6.815 1.00 93.75 333 CYS A O 1
ATOM 2565 N N . PHE A 1 334 ? 9.677 -19.401 -4.912 1.00 95.62 334 PHE A N 1
ATOM 2566 C CA . PHE A 1 334 ? 8.925 -18.273 -5.458 1.00 95.62 334 PHE A CA 1
ATOM 2567 C C . PHE A 1 334 ? 9.831 -17.112 -5.887 1.00 95.62 334 PHE A C 1
ATOM 2569 O O . PHE A 1 334 ? 9.591 -16.521 -6.938 1.00 95.62 334 PHE A O 1
ATOM 2576 N N . ALA A 1 335 ? 10.910 -16.815 -5.149 1.00 95.31 335 ALA A N 1
ATOM 2577 C CA . ALA A 1 335 ? 11.898 -15.820 -5.579 1.00 95.31 335 ALA A CA 1
ATOM 2578 C C . ALA A 1 335 ? 12.545 -16.227 -6.907 1.00 95.31 335 ALA A C 1
ATOM 2580 O O . ALA A 1 335 ? 12.634 -15.421 -7.830 1.00 95.31 335 ALA A O 1
ATOM 2581 N N . LEU A 1 336 ? 12.961 -17.489 -7.017 1.00 95.75 336 LEU A N 1
ATOM 2582 C CA . LEU A 1 336 ? 13.627 -18.014 -8.204 1.00 95.75 336 LEU A CA 1
ATOM 2583 C C . LEU A 1 336 ? 12.706 -18.052 -9.429 1.00 95.75 336 LEU A C 1
ATOM 2585 O O . LEU A 1 336 ? 13.181 -17.798 -10.530 1.00 95.75 336 LEU A O 1
ATOM 2589 N N . MET A 1 337 ? 11.404 -18.296 -9.251 1.00 97.31 337 MET A N 1
ATOM 2590 C CA . MET A 1 337 ? 10.410 -18.181 -10.328 1.00 97.31 337 MET A CA 1
ATOM 2591 C C . MET A 1 337 ? 10.386 -16.768 -10.935 1.00 97.31 337 MET A C 1
ATOM 2593 O O . MET A 1 337 ? 10.374 -16.622 -12.155 1.00 97.31 337 MET A O 1
ATOM 2597 N N . VAL A 1 338 ? 10.442 -15.728 -10.095 1.00 97.25 338 VAL A N 1
ATOM 2598 C CA . VAL A 1 338 ? 10.493 -14.327 -10.550 1.00 97.25 338 VAL A CA 1
ATOM 2599 C C . VAL A 1 338 ? 11.837 -13.996 -11.203 1.00 97.25 338 VAL A C 1
ATOM 2601 O O . VAL A 1 338 ? 11.872 -13.384 -12.269 1.00 97.25 338 VAL A O 1
ATOM 2604 N N . VAL A 1 339 ? 12.947 -14.450 -10.611 1.00 97.62 339 VAL A N 1
ATOM 2605 C CA . VAL A 1 339 ? 14.292 -14.271 -11.184 1.00 97.62 339 VAL A CA 1
ATOM 2606 C C . VAL A 1 339 ? 14.388 -14.919 -12.569 1.00 97.62 339 VAL A C 1
ATOM 2608 O O . VAL A 1 339 ? 14.910 -14.298 -13.491 1.00 97.62 339 VAL A O 1
ATOM 2611 N N . ALA A 1 340 ? 13.855 -16.133 -12.742 1.00 97.38 340 ALA A N 1
ATOM 2612 C CA . ALA A 1 340 ? 13.858 -16.849 -14.017 1.00 97.38 340 ALA A CA 1
ATOM 2613 C C . ALA A 1 340 ? 13.142 -16.065 -15.126 1.00 97.38 340 ALA A C 1
ATOM 2615 O O . ALA A 1 340 ? 13.655 -15.967 -16.239 1.00 97.38 340 ALA A O 1
ATOM 2616 N N . PHE A 1 341 ? 12.004 -15.444 -14.811 1.00 97.50 341 PHE A N 1
ATOM 2617 C CA . PHE A 1 341 ? 11.318 -14.560 -15.748 1.00 97.50 341 PHE A CA 1
ATOM 2618 C C . PHE A 1 341 ? 12.144 -13.329 -16.103 1.00 97.50 341 PHE A C 1
ATOM 2620 O O . PHE A 1 341 ? 12.313 -13.035 -17.284 1.00 97.50 341 PHE A O 1
ATOM 2627 N N . HIS A 1 342 ? 12.715 -12.637 -15.119 1.00 97.38 342 HIS A N 1
ATOM 2628 C CA . HIS A 1 342 ? 13.513 -11.439 -15.383 1.00 97.38 342 HIS A CA 1
ATOM 2629 C C . HIS A 1 342 ? 14.810 -11.719 -16.151 1.00 97.38 342 HIS A C 1
ATOM 2631 O O . HIS A 1 342 ? 15.237 -10.870 -16.928 1.00 97.38 342 HIS A O 1
ATOM 2637 N N . LEU A 1 343 ? 15.398 -12.913 -16.019 1.00 97.25 343 LEU A N 1
ATOM 2638 C CA . LEU A 1 343 ? 16.542 -13.352 -16.830 1.00 97.25 343 LEU A CA 1
ATOM 2639 C C . LEU A 1 343 ? 16.213 -13.503 -18.323 1.00 97.25 343 LEU A C 1
ATOM 2641 O O . LEU A 1 343 ? 17.125 -13.511 -19.149 1.00 97.25 343 LEU A O 1
ATOM 2645 N N . VAL A 1 344 ? 14.932 -13.634 -18.667 1.00 96.31 344 VAL A N 1
ATOM 2646 C CA . VAL A 1 344 ? 14.442 -13.699 -20.049 1.00 96.31 344 VAL A CA 1
ATOM 2647 C C . VAL A 1 344 ? 13.888 -12.349 -20.499 1.00 96.31 344 VAL A C 1
ATOM 2649 O O . VAL A 1 344 ? 14.210 -11.893 -21.592 1.00 96.31 344 VAL A O 1
ATOM 2652 N N . ALA A 1 345 ? 13.067 -11.712 -19.662 1.00 95.94 345 ALA A N 1
ATOM 2653 C CA . ALA A 1 345 ? 12.292 -10.532 -20.022 1.00 95.94 345 ALA A CA 1
ATOM 2654 C C . ALA A 1 345 ? 13.119 -9.241 -20.077 1.00 95.94 345 ALA A C 1
ATOM 2656 O O . ALA A 1 345 ? 12.917 -8.458 -20.996 1.00 95.94 345 ALA A O 1
ATOM 2657 N N . ILE A 1 346 ? 14.049 -9.023 -19.136 1.00 96.25 346 ILE A N 1
ATOM 2658 C CA . ILE A 1 346 ? 14.841 -7.779 -19.084 1.00 96.25 346 ILE A CA 1
ATOM 2659 C C . ILE A 1 346 ? 15.865 -7.708 -20.236 1.00 96.25 346 ILE A C 1
ATOM 2661 O O . ILE A 1 346 ? 15.943 -6.667 -20.883 1.00 96.25 346 ILE A O 1
ATOM 2665 N N . PRO A 1 347 ? 16.641 -8.772 -20.543 1.00 95.62 347 PRO A N 1
ATOM 2666 C CA . PRO A 1 347 ? 17.591 -8.749 -21.660 1.00 95.62 347 PRO A CA 1
ATOM 2667 C C . PRO A 1 347 ? 16.952 -9.036 -23.024 1.00 95.62 347 PRO A C 1
ATOM 2669 O O . PRO A 1 347 ? 17.643 -8.950 -24.031 1.00 95.62 347 PRO A O 1
ATOM 2672 N N . ASP A 1 348 ? 15.673 -9.417 -23.050 1.00 94.12 348 ASP A N 1
ATOM 2673 C CA . ASP A 1 348 ? 14.871 -9.584 -24.266 1.00 94.12 348 ASP A CA 1
ATOM 2674 C C . ASP A 1 348 ? 15.342 -10.684 -25.251 1.00 94.12 348 ASP A C 1
ATOM 2676 O O . ASP A 1 348 ? 15.149 -10.573 -26.454 1.00 94.12 348 ASP A O 1
ATOM 2680 N N . TRP A 1 349 ? 15.946 -11.784 -24.775 1.00 93.00 349 TRP A N 1
ATOM 2681 C CA . TRP A 1 349 ? 16.656 -12.742 -25.653 1.00 93.00 349 TRP A CA 1
ATOM 2682 C C . TRP A 1 349 ? 15.938 -14.076 -25.952 1.00 93.00 349 TRP A C 1
ATOM 2684 O O . TRP A 1 349 ? 16.324 -14.777 -26.886 1.00 93.00 349 TRP A O 1
ATOM 2694 N N . ALA A 1 350 ? 14.919 -14.467 -25.175 1.00 93.44 350 ALA A N 1
ATOM 2695 C CA . ALA A 1 350 ? 14.229 -15.763 -25.315 1.00 93.44 350 ALA A CA 1
ATOM 2696 C C . ALA A 1 350 ? 12.701 -15.604 -25.382 1.00 93.44 350 ALA A C 1
ATOM 2698 O O . ALA A 1 350 ? 11.953 -16.098 -24.536 1.00 93.44 350 ALA A O 1
ATOM 2699 N N . GLU A 1 351 ? 12.232 -14.895 -26.410 1.00 91.88 351 GLU A N 1
ATOM 2700 C CA . GLU A 1 351 ? 10.823 -14.527 -26.579 1.00 91.88 351 GLU A CA 1
ATOM 2701 C C . GLU A 1 351 ? 9.863 -15.731 -26.548 1.00 91.88 351 GLU A C 1
ATOM 2703 O O . GLU A 1 351 ? 8.825 -15.666 -25.892 1.00 91.88 351 GLU A O 1
ATOM 2708 N N . ALA A 1 352 ? 10.250 -16.864 -27.146 1.00 95.12 352 ALA A N 1
ATOM 2709 C CA . ALA A 1 352 ? 9.413 -18.064 -27.254 1.00 95.12 352 ALA A CA 1
ATOM 2710 C C . ALA A 1 352 ? 8.981 -18.676 -25.905 1.00 95.12 352 ALA A C 1
ATOM 2712 O O . ALA A 1 352 ? 7.928 -19.310 -25.835 1.00 95.12 352 ALA A O 1
ATOM 2713 N N . ILE A 1 353 ? 9.782 -18.501 -24.845 1.00 95.06 353 ILE A N 1
ATOM 2714 C CA . ILE A 1 353 ? 9.478 -19.015 -23.496 1.00 95.06 353 ILE A CA 1
ATOM 2715 C C . ILE A 1 353 ? 8.975 -17.924 -22.539 1.00 95.06 353 ILE A C 1
ATOM 2717 O O . ILE A 1 353 ? 8.636 -18.212 -21.387 1.00 95.06 353 ILE A O 1
ATOM 2721 N N . ARG A 1 354 ? 8.946 -16.659 -22.983 1.00 94.38 354 ARG A N 1
ATOM 2722 C CA . ARG A 1 354 ? 8.581 -15.512 -22.141 1.00 94.38 354 ARG A CA 1
ATOM 2723 C C . ARG A 1 354 ? 7.174 -15.643 -21.546 1.00 94.38 354 ARG A C 1
ATOM 2725 O O . ARG A 1 354 ? 7.062 -15.400 -20.346 1.00 94.38 354 ARG A O 1
ATOM 2732 N N . PRO A 1 355 ? 6.120 -16.053 -22.285 1.00 94.25 355 PRO A N 1
ATOM 2733 C CA . PRO A 1 355 ? 4.781 -16.193 -21.704 1.00 94.25 355 PRO A CA 1
ATOM 2734 C C . PRO A 1 355 ? 4.718 -17.232 -20.574 1.00 94.25 355 PRO A C 1
ATOM 2736 O O . PRO A 1 355 ? 4.091 -17.003 -19.542 1.00 94.25 355 PRO A O 1
ATOM 2739 N N . GLN A 1 356 ? 5.411 -18.360 -20.735 1.00 94.88 356 GLN A N 1
ATOM 2740 C CA . GLN A 1 356 ? 5.467 -19.435 -19.744 1.00 94.88 356 GLN A CA 1
ATOM 2741 C C . GLN A 1 356 ? 6.236 -18.981 -18.502 1.00 94.88 356 GLN A C 1
ATOM 2743 O O . GLN A 1 356 ? 5.819 -19.258 -17.378 1.00 94.88 356 GLN A O 1
ATOM 2748 N N . MET A 1 357 ? 7.333 -18.244 -18.692 1.00 96.31 357 MET A N 1
ATOM 2749 C CA . MET A 1 357 ? 8.071 -17.641 -17.585 1.00 96.31 357 MET A CA 1
ATOM 2750 C C . MET A 1 357 ? 7.262 -16.539 -16.884 1.00 96.31 357 MET A C 1
ATOM 2752 O O . MET A 1 357 ? 7.327 -16.432 -15.663 1.00 96.31 357 MET A O 1
ATOM 2756 N N . ALA A 1 358 ? 6.461 -15.760 -17.616 1.00 94.56 358 ALA A N 1
ATOM 2757 C CA . ALA A 1 358 ? 5.582 -14.746 -17.035 1.00 94.56 358 ALA A CA 1
ATOM 2758 C C . ALA A 1 358 ? 4.529 -15.382 -16.117 1.00 94.56 358 ALA A C 1
ATOM 2760 O O . ALA A 1 358 ? 4.370 -14.943 -14.980 1.00 94.56 358 ALA A O 1
ATOM 2761 N N . LEU A 1 359 ? 3.884 -16.464 -16.568 1.00 94.12 359 LEU A N 1
ATOM 2762 C CA . LEU A 1 359 ? 2.953 -17.240 -15.743 1.00 94.12 359 LEU A CA 1
ATOM 2763 C C . LEU A 1 359 ? 3.646 -17.820 -14.501 1.00 94.12 359 LEU A C 1
ATOM 2765 O O . LEU A 1 359 ? 3.100 -17.783 -13.399 1.00 94.12 359 LEU A O 1
ATOM 2769 N N . LEU A 1 360 ? 4.870 -18.330 -14.665 1.00 95.56 360 LEU A N 1
ATOM 2770 C CA . LEU A 1 360 ? 5.671 -18.863 -13.565 1.00 95.56 360 LEU A CA 1
ATOM 2771 C C . LEU A 1 360 ? 5.968 -17.788 -12.506 1.00 95.56 360 LEU A C 1
ATOM 2773 O O . LEU A 1 360 ? 5.785 -18.027 -11.312 1.00 95.56 360 LEU A O 1
ATOM 2777 N N . ALA A 1 361 ? 6.390 -16.598 -12.936 1.00 96.25 361 ALA A N 1
ATOM 2778 C CA . ALA A 1 361 ? 6.632 -15.465 -12.052 1.00 96.25 361 ALA A CA 1
ATOM 2779 C C . ALA A 1 361 ? 5.347 -14.960 -11.389 1.00 96.25 361 ALA A C 1
ATOM 2781 O O . ALA A 1 361 ? 5.372 -14.633 -10.205 1.00 96.25 361 ALA A O 1
ATOM 2782 N N . GLU A 1 362 ? 4.223 -14.944 -12.109 1.00 94.31 362 GLU A N 1
ATOM 2783 C CA . GLU A 1 362 ? 2.920 -14.572 -11.558 1.00 94.31 362 GLU A CA 1
ATOM 2784 C C . GLU A 1 362 ? 2.525 -15.495 -10.397 1.00 94.31 362 GLU A C 1
ATOM 2786 O O . GLU A 1 362 ? 2.219 -15.012 -9.304 1.00 94.31 362 GLU A O 1
ATOM 2791 N N . VAL A 1 363 ? 2.621 -16.815 -10.591 1.00 95.81 363 VAL A N 1
ATOM 2792 C CA . VAL A 1 363 ? 2.382 -17.808 -9.530 1.00 95.81 363 VAL A CA 1
ATOM 2793 C C . VAL A 1 363 ? 3.367 -17.624 -8.373 1.00 95.81 363 VAL A C 1
ATOM 2795 O O . VAL A 1 363 ? 2.967 -17.718 -7.213 1.00 95.81 363 VAL A O 1
ATOM 2798 N N . GLY A 1 364 ? 4.636 -17.315 -8.660 1.00 96.69 364 GLY A N 1
ATOM 2799 C CA . GLY A 1 364 ? 5.640 -17.007 -7.640 1.00 96.69 364 GLY A CA 1
ATOM 2800 C C . GLY A 1 364 ? 5.254 -15.805 -6.768 1.00 96.69 364 GLY A C 1
ATOM 2801 O O . GLY A 1 364 ? 5.246 -15.904 -5.541 1.00 96.69 364 GLY A O 1
ATOM 2802 N N . VAL A 1 365 ? 4.872 -14.681 -7.380 1.00 96.12 365 VAL A N 1
ATOM 2803 C CA . VAL A 1 365 ? 4.436 -13.465 -6.668 1.00 96.12 365 VAL A CA 1
ATOM 2804 C C . VAL A 1 365 ? 3.158 -13.718 -5.862 1.00 96.12 365 VAL A C 1
ATOM 2806 O O . VAL A 1 365 ? 3.082 -13.362 -4.686 1.00 96.12 365 VAL A O 1
ATOM 2809 N N . GLN A 1 366 ? 2.169 -14.385 -6.455 1.00 96.69 366 GLN A N 1
ATOM 2810 C CA . GLN A 1 366 ? 0.924 -14.749 -5.773 1.00 96.69 366 GLN A CA 1
ATOM 2811 C C . GLN A 1 366 ? 1.184 -15.691 -4.586 1.00 96.69 366 GLN A C 1
ATOM 2813 O O . GLN A 1 366 ? 0.618 -15.516 -3.504 1.00 96.69 366 GLN A O 1
ATOM 2818 N N . GLY A 1 367 ? 2.101 -16.647 -4.754 1.00 96.81 367 GLY A N 1
ATOM 2819 C CA . GLY A 1 367 ? 2.557 -17.555 -3.707 1.00 96.81 367 GLY A CA 1
ATOM 2820 C C . GLY A 1 367 ? 3.237 -16.812 -2.560 1.00 96.81 367 GLY A C 1
ATOM 2821 O O . GLY A 1 367 ? 2.954 -17.095 -1.395 1.00 96.81 367 GLY A O 1
ATOM 2822 N N . PHE A 1 368 ? 4.061 -15.801 -2.857 1.00 94.62 368 PHE A N 1
ATOM 2823 C CA . PHE A 1 368 ? 4.611 -14.915 -1.831 1.00 94.62 368 PHE A CA 1
ATOM 2824 C C . PHE A 1 368 ? 3.517 -14.258 -1.000 1.00 94.62 368 PHE A C 1
ATOM 2826 O O . PHE A 1 368 ? 3.578 -14.345 0.223 1.00 94.62 368 PHE A O 1
ATOM 2833 N N . PHE A 1 369 ? 2.498 -13.671 -1.631 1.00 96.81 369 PHE A N 1
ATOM 2834 C CA . PHE A 1 369 ? 1.423 -13.002 -0.899 1.00 96.81 369 PHE A CA 1
ATOM 2835 C C . PHE A 1 369 ? 0.608 -13.960 -0.026 1.00 96.81 369 PHE A C 1
ATOM 2837 O O . PHE A 1 369 ? 0.264 -13.597 1.100 1.00 96.81 369 PHE A O 1
ATOM 2844 N N . VAL A 1 370 ? 0.385 -15.204 -0.465 1.00 97.88 370 VAL A N 1
ATOM 2845 C CA . VAL A 1 370 ? -0.178 -16.263 0.392 1.00 97.88 370 VAL A CA 1
ATOM 2846 C C . VAL A 1 370 ? 0.697 -16.495 1.626 1.00 97.88 370 VAL A C 1
ATOM 2848 O O . VAL A 1 370 ? 0.202 -16.472 2.757 1.00 97.88 370 VAL A O 1
ATOM 2851 N N . LEU A 1 371 ? 1.999 -16.744 1.439 1.00 95.31 371 LEU A N 1
ATOM 2852 C CA . LEU A 1 371 ? 2.897 -17.035 2.561 1.00 95.31 371 LEU A CA 1
ATOM 2853 C C . LEU A 1 371 ? 3.027 -15.835 3.502 1.00 95.31 371 LEU A C 1
ATOM 2855 O O . LEU A 1 371 ? 3.103 -16.017 4.720 1.00 95.31 371 LEU A O 1
ATOM 2859 N N . SER A 1 372 ? 3.020 -14.619 2.959 1.00 94.56 372 SER A N 1
ATOM 2860 C CA . SER A 1 372 ? 2.958 -13.380 3.726 1.00 94.56 372 SER A CA 1
ATOM 2861 C C . SER A 1 372 ? 1.684 -13.327 4.560 1.00 94.56 372 SER A C 1
ATOM 2863 O O . SER A 1 372 ? 1.778 -13.152 5.771 1.00 94.56 372 SER A O 1
ATOM 2865 N N . GLY A 1 373 ? 0.514 -13.600 3.978 1.00 96.38 373 GLY A N 1
ATOM 2866 C CA . GLY A 1 373 ? -0.757 -13.708 4.700 1.00 96.38 373 GLY A CA 1
ATOM 2867 C C . GLY A 1 373 ? -0.674 -14.608 5.928 1.00 96.38 373 GLY A C 1
ATOM 2868 O O . GLY A 1 373 ? -1.010 -14.197 7.039 1.00 96.38 373 GLY A O 1
ATOM 2869 N N . TYR A 1 374 ? -0.128 -15.810 5.745 1.00 96.50 374 TYR A N 1
ATOM 2870 C CA . TYR A 1 374 ? 0.056 -16.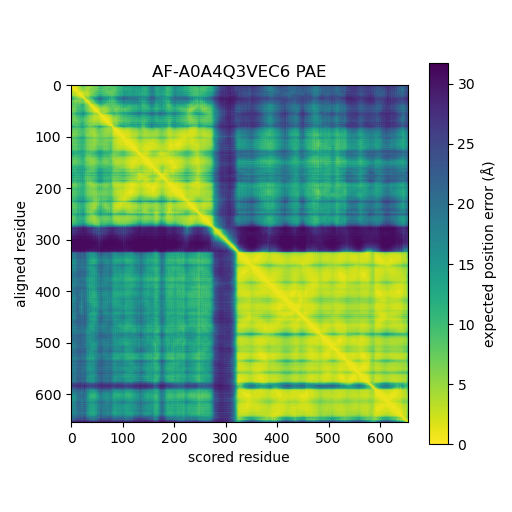779 6.822 1.00 96.50 374 TYR A CA 1
ATOM 2871 C C . TYR A 1 374 ? 1.042 -16.280 7.896 1.00 96.50 374 TYR A C 1
ATOM 2873 O O . TYR A 1 374 ? 0.732 -16.244 9.087 1.00 96.50 374 TYR A O 1
ATOM 2881 N N . LEU A 1 375 ? 2.256 -15.887 7.496 1.00 93.94 375 LEU A N 1
ATOM 2882 C CA . LEU A 1 375 ? 3.356 -15.590 8.421 1.00 93.94 375 LEU A CA 1
ATOM 2883 C C . LEU A 1 375 ? 3.215 -14.232 9.116 1.00 93.94 375 LEU A C 1
ATOM 2885 O O . LEU A 1 375 ? 3.636 -14.084 10.268 1.00 93.94 375 LEU A O 1
ATOM 2889 N N . VAL A 1 376 ? 2.666 -13.236 8.426 1.00 95.44 376 VAL A N 1
ATOM 2890 C CA . VAL A 1 376 ? 2.465 -11.878 8.942 1.00 95.44 376 VAL A CA 1
ATOM 2891 C C . VAL A 1 376 ? 1.317 -11.871 9.939 1.00 95.44 376 VAL A C 1
ATOM 2893 O O . VAL A 1 376 ? 1.489 -11.318 11.026 1.00 95.44 376 VAL A O 1
ATOM 2896 N N . TYR A 1 377 ? 0.213 -12.562 9.636 1.00 96.25 377 TYR A N 1
ATOM 2897 C CA . TYR A 1 377 ? -0.874 -12.763 10.592 1.00 96.25 377 TYR A CA 1
ATOM 2898 C C . TYR A 1 377 ? -0.385 -13.470 11.858 1.00 96.25 377 TYR A C 1
ATOM 2900 O O . TYR A 1 377 ? -0.492 -12.918 12.955 1.00 96.25 377 TYR A O 1
ATOM 2908 N N . ALA A 1 378 ? 0.325 -14.588 11.699 1.00 93.75 378 ALA A N 1
ATOM 2909 C CA . ALA A 1 378 ? 0.928 -15.305 12.817 1.00 93.75 378 ALA A CA 1
ATOM 2910 C C . ALA A 1 378 ? 1.931 -14.433 13.612 1.00 93.75 378 ALA A C 1
ATOM 2912 O O . ALA A 1 378 ? 2.077 -14.556 14.830 1.00 93.75 378 ALA A O 1
ATOM 2913 N N . SER A 1 379 ? 2.664 -13.538 12.935 1.00 93.31 379 SER A N 1
ATOM 2914 C CA . SER A 1 379 ? 3.580 -12.589 13.579 1.00 93.31 379 SER A CA 1
ATOM 2915 C C . SER A 1 379 ? 2.841 -11.531 14.389 1.00 93.31 379 SER A C 1
ATOM 2917 O O . SER A 1 379 ? 3.379 -11.095 15.408 1.00 93.31 379 SER A O 1
ATOM 2919 N N . LEU A 1 380 ? 1.671 -11.083 13.937 1.00 94.94 380 LEU A N 1
ATOM 2920 C CA . LEU A 1 380 ? 0.856 -10.115 14.656 1.00 94.94 380 LEU A CA 1
ATOM 2921 C C . LEU A 1 380 ? 0.249 -10.754 15.908 1.00 94.94 380 LEU A C 1
ATOM 2923 O O . LEU A 1 380 ? 0.374 -10.174 16.981 1.00 94.94 380 LEU A O 1
ATOM 2927 N N . GLU A 1 381 ? -0.290 -11.972 15.803 1.00 93.50 381 GLU A N 1
ATOM 2928 C CA . GLU A 1 381 ? -0.853 -12.707 16.948 1.00 93.50 381 GLU A CA 1
ATOM 2929 C C . GLU A 1 381 ? 0.182 -12.973 18.048 1.00 93.50 381 GLU A C 1
ATOM 2931 O O . GLU A 1 381 ? -0.112 -12.840 19.232 1.00 93.50 381 GLU A O 1
ATOM 2936 N N . ARG A 1 382 ? 1.427 -13.285 17.667 1.00 90.69 382 ARG A N 1
ATOM 2937 C CA . ARG A 1 382 ? 2.535 -13.487 18.617 1.00 90.69 382 ARG A CA 1
ATOM 2938 C C . ARG A 1 382 ? 3.154 -12.194 19.157 1.00 90.69 382 ARG A C 1
ATOM 2940 O O . ARG A 1 382 ? 4.124 -12.265 19.911 1.00 90.69 382 ARG A O 1
ATOM 2947 N N . SER A 1 383 ? 2.711 -11.017 18.719 1.00 92.50 383 SER A N 1
ATOM 2948 C CA . SER A 1 383 ? 3.302 -9.751 19.162 1.00 92.50 383 SER A CA 1
ATOM 2949 C C . SER A 1 383 ? 2.520 -9.149 20.320 1.00 92.50 383 SER A C 1
ATOM 2951 O O . SER A 1 383 ? 1.306 -9.006 20.252 1.00 92.50 383 SER A O 1
ATOM 2953 N N . SER A 1 384 ? 3.228 -8.736 21.372 1.00 91.62 384 SER A N 1
ATOM 2954 C CA . SER A 1 384 ? 2.601 -8.141 22.562 1.00 91.62 384 SER A CA 1
ATOM 2955 C C . SER A 1 384 ? 2.032 -6.739 22.318 1.00 91.62 384 SER A C 1
ATOM 2957 O O . SER A 1 384 ? 1.223 -6.244 23.098 1.00 91.62 384 SER A O 1
ATOM 2959 N N . SER A 1 385 ? 2.467 -6.070 21.248 1.00 92.12 385 SER A N 1
ATOM 2960 C CA . SER A 1 385 ? 1.999 -4.743 20.852 1.00 92.12 385 SER A CA 1
ATOM 2961 C C . SE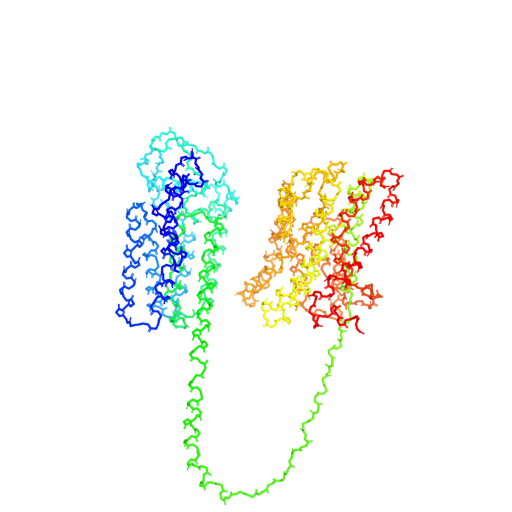R A 1 385 ? 2.183 -4.509 19.351 1.00 92.12 385 SER A C 1
ATOM 2963 O O . SER A 1 385 ? 3.023 -5.144 18.705 1.00 92.12 385 SER A O 1
ATOM 2965 N N . LEU A 1 386 ? 1.446 -3.535 18.804 1.00 91.25 386 LEU A N 1
ATOM 2966 C CA . LEU A 1 386 ? 1.604 -3.096 17.412 1.00 91.25 386 LEU A CA 1
ATOM 2967 C C . LEU A 1 386 ? 3.003 -2.535 17.130 1.00 91.25 386 LEU A C 1
ATOM 2969 O O . LEU A 1 386 ? 3.530 -2.750 16.044 1.00 91.25 386 LEU A O 1
ATOM 2973 N N . ALA A 1 387 ? 3.628 -1.874 18.110 1.00 91.62 387 ALA A N 1
ATOM 2974 C CA . ALA A 1 387 ? 4.993 -1.369 17.982 1.00 91.62 387 ALA A CA 1
ATOM 2975 C C . ALA A 1 387 ? 6.000 -2.517 17.816 1.00 91.62 387 ALA A C 1
ATOM 2977 O O . ALA A 1 387 ? 6.840 -2.478 16.922 1.00 91.62 387 ALA A O 1
ATOM 2978 N N . GLN A 1 388 ? 5.867 -3.579 18.619 1.00 92.81 388 GLN A N 1
ATOM 2979 C CA . GLN A 1 388 ? 6.719 -4.763 18.497 1.00 92.81 388 GLN A CA 1
ATOM 2980 C C . GLN A 1 388 ? 6.509 -5.477 17.151 1.00 92.81 388 GLN A C 1
ATOM 2982 O O . GLN A 1 388 ? 7.469 -5.933 16.530 1.00 92.81 388 GLN A O 1
ATOM 2987 N N . TYR A 1 389 ? 5.262 -5.572 16.684 1.00 94.19 389 TYR A N 1
ATOM 2988 C CA . TYR A 1 389 ? 4.952 -6.113 15.361 1.00 94.19 389 TYR A CA 1
ATOM 2989 C C . TYR A 1 389 ? 5.602 -5.280 14.242 1.00 94.19 389 TYR A C 1
ATOM 2991 O O . TYR A 1 389 ? 6.322 -5.839 13.411 1.00 94.19 389 TYR A O 1
ATOM 2999 N N . ALA A 1 390 ? 5.407 -3.957 14.260 1.00 94.38 390 ALA A N 1
ATOM 3000 C CA . ALA A 1 390 ? 5.965 -3.037 13.274 1.00 94.38 390 ALA A CA 1
ATOM 3001 C C . ALA A 1 390 ? 7.499 -3.088 13.257 1.00 94.38 390 ALA A C 1
ATOM 3003 O O . ALA A 1 390 ? 8.094 -3.181 12.188 1.00 94.38 390 ALA A O 1
ATOM 3004 N N . GLU A 1 391 ? 8.142 -3.138 14.427 1.00 94.81 391 GLU A N 1
ATOM 3005 C CA . GLU A 1 391 ? 9.594 -3.283 14.543 1.00 94.81 391 GLU A CA 1
ATOM 3006 C C . GLU A 1 391 ? 10.092 -4.586 13.893 1.00 94.81 391 GLU A C 1
ATOM 3008 O O . GLU A 1 391 ? 11.038 -4.560 13.102 1.00 94.81 391 GLU A O 1
ATOM 3013 N N . LYS A 1 392 ? 9.447 -5.729 14.183 1.00 91.69 392 LYS A N 1
ATOM 3014 C CA . LYS A 1 392 ? 9.797 -7.030 13.580 1.00 91.69 392 LYS A CA 1
ATOM 3015 C C . LYS A 1 392 ? 9.715 -6.977 12.052 1.00 91.69 392 LYS A C 1
ATOM 3017 O O . LYS A 1 392 ? 10.581 -7.538 11.383 1.00 91.69 392 LYS A O 1
ATOM 3022 N N . ARG A 1 393 ? 8.682 -6.327 11.503 1.00 93.31 393 ARG A N 1
ATOM 3023 C CA . ARG A 1 393 ? 8.489 -6.185 10.050 1.00 93.31 393 ARG A CA 1
ATOM 3024 C C . ARG A 1 393 ? 9.507 -5.227 9.431 1.00 93.31 393 ARG A C 1
ATOM 3026 O O . ARG A 1 393 ? 10.145 -5.585 8.445 1.00 93.31 393 ARG A O 1
ATOM 3033 N N . PHE A 1 394 ? 9.720 -4.066 10.049 1.00 94.62 394 PHE A N 1
ATOM 3034 C CA . PHE A 1 394 ? 10.681 -3.064 9.592 1.00 94.62 394 PHE A CA 1
ATOM 3035 C C . PHE A 1 394 ? 12.100 -3.633 9.537 1.00 94.62 394 PHE A C 1
ATOM 3037 O O . PHE A 1 394 ? 12.730 -3.601 8.486 1.00 94.62 394 PHE A O 1
ATOM 3044 N N . ARG A 1 395 ? 12.576 -4.248 10.629 1.00 93.94 395 ARG A N 1
ATOM 3045 C CA . ARG A 1 395 ? 13.917 -4.856 10.699 1.00 93.94 395 ARG A CA 1
ATOM 3046 C C . ARG A 1 395 ? 14.118 -6.007 9.718 1.00 93.94 395 ARG A C 1
ATOM 3048 O O . ARG A 1 395 ? 15.248 -6.263 9.320 1.00 93.94 395 ARG A O 1
ATOM 3055 N N . ARG A 1 396 ? 13.045 -6.717 9.350 1.00 90.88 396 ARG A N 1
ATOM 3056 C CA . ARG A 1 396 ? 13.109 -7.811 8.371 1.00 90.88 396 ARG A CA 1
ATOM 3057 C C . ARG A 1 396 ? 13.312 -7.298 6.947 1.00 90.88 396 ARG A C 1
ATOM 3059 O O . ARG A 1 396 ? 13.956 -7.997 6.174 1.00 90.88 396 ARG A O 1
ATOM 3066 N N . LEU A 1 397 ? 12.741 -6.137 6.619 1.00 93.25 397 LEU A N 1
ATOM 3067 C CA . LEU A 1 397 ? 12.593 -5.652 5.246 1.00 93.25 397 LEU A CA 1
ATOM 3068 C C . LEU A 1 397 ? 13.498 -4.447 4.936 1.00 93.25 397 LEU A C 1
ATOM 3070 O O . LEU A 1 397 ? 14.287 -4.476 3.992 1.00 93.25 397 LEU A O 1
ATOM 3074 N N . TYR A 1 398 ? 13.376 -3.377 5.723 1.00 96.19 398 TYR A N 1
ATOM 3075 C CA . TYR A 1 398 ? 13.850 -2.043 5.351 1.00 96.19 398 TYR A CA 1
ATOM 3076 C C . TYR A 1 398 ? 15.378 -1.909 5.242 1.00 96.19 398 TYR A C 1
ATOM 3078 O O . TYR A 1 398 ? 15.825 -1.320 4.262 1.00 96.19 398 TYR A O 1
ATOM 3086 N N . PRO A 1 399 ? 16.205 -2.459 6.158 1.00 96.88 399 PRO A N 1
ATOM 3087 C CA . PRO A 1 399 ? 17.655 -2.251 6.105 1.00 96.88 399 PRO A CA 1
ATOM 3088 C C . PRO A 1 399 ? 18.298 -2.713 4.792 1.00 96.88 399 PRO A C 1
ATOM 3090 O O . PRO A 1 399 ? 19.037 -1.953 4.172 1.00 96.88 399 PRO A O 1
ATOM 3093 N N . ALA A 1 400 ? 17.981 -3.926 4.330 1.00 96.25 400 ALA A N 1
ATOM 3094 C CA . ALA A 1 400 ? 18.536 -4.439 3.077 1.00 96.25 400 ALA A CA 1
ATOM 3095 C C . ALA A 1 400 ? 17.936 -3.746 1.844 1.00 96.25 400 ALA A C 1
ATOM 3097 O O . ALA A 1 400 ? 18.662 -3.477 0.892 1.00 96.25 400 ALA A O 1
ATOM 3098 N N . TYR A 1 401 ? 16.652 -3.377 1.883 1.00 97.44 401 TYR A N 1
ATOM 3099 C CA . TYR A 1 401 ? 16.019 -2.582 0.825 1.00 97.44 401 TYR A CA 1
ATOM 3100 C C . TYR A 1 401 ? 16.704 -1.222 0.638 1.00 97.44 401 TYR A C 1
ATOM 3102 O O . TYR A 1 401 ? 17.137 -0.884 -0.463 1.00 97.44 401 TYR A O 1
ATOM 3110 N N . ALA A 1 402 ? 16.860 -0.468 1.731 1.00 98.00 402 ALA A N 1
ATOM 3111 C CA . ALA A 1 402 ? 17.518 0.832 1.722 1.00 98.00 402 ALA A CA 1
ATOM 3112 C C . ALA A 1 402 ? 18.976 0.713 1.264 1.00 98.00 402 ALA A C 1
ATOM 3114 O O . ALA A 1 402 ? 19.428 1.516 0.453 1.00 98.00 402 ALA A O 1
ATOM 3115 N N . PHE A 1 403 ? 19.692 -0.319 1.723 1.00 98.25 403 PHE A N 1
ATOM 3116 C CA . PHE A 1 403 ? 21.059 -0.582 1.284 1.00 98.25 403 PHE A CA 1
ATOM 3117 C C . PHE A 1 403 ? 21.151 -0.758 -0.238 1.00 98.25 403 PHE A C 1
ATOM 3119 O O . PHE A 1 403 ? 21.978 -0.105 -0.866 1.00 98.25 403 PHE A O 1
ATOM 3126 N N . VAL A 1 404 ? 20.286 -1.575 -0.850 1.00 98.12 404 VAL A N 1
ATOM 3127 C CA . VAL A 1 404 ? 20.296 -1.785 -2.310 1.00 98.12 404 VAL A CA 1
ATOM 3128 C C . VAL A 1 404 ? 20.027 -0.485 -3.072 1.00 98.12 404 VAL A C 1
ATOM 3130 O O . VAL A 1 404 ? 20.734 -0.198 -4.036 1.00 98.12 404 VAL A O 1
ATOM 3133 N N . ILE A 1 405 ? 19.068 0.333 -2.626 1.00 98.12 405 ILE A N 1
ATOM 3134 C CA . ILE A 1 405 ? 18.778 1.637 -3.251 1.00 98.12 405 ILE A CA 1
ATOM 3135 C C . ILE A 1 405 ? 19.991 2.562 -3.177 1.00 98.12 405 ILE A C 1
ATOM 3137 O O . ILE A 1 405 ? 20.382 3.142 -4.189 1.00 98.12 405 ILE A O 1
ATOM 3141 N N . LEU A 1 406 ? 20.597 2.681 -1.993 1.00 98.44 406 LEU A N 1
ATOM 3142 C CA . LEU A 1 406 ? 21.754 3.545 -1.769 1.00 98.44 406 LEU A CA 1
ATOM 3143 C C . LEU A 1 406 ? 22.977 3.072 -2.559 1.00 98.44 406 LEU A C 1
ATOM 3145 O O . LEU A 1 406 ? 23.701 3.900 -3.102 1.00 98.44 406 LEU A O 1
ATOM 3149 N N . VAL A 1 407 ? 23.183 1.758 -2.679 1.00 98.19 407 VAL A N 1
ATOM 3150 C CA . VAL A 1 407 ? 24.239 1.192 -3.527 1.00 98.19 407 VAL A CA 1
ATOM 3151 C C . VAL A 1 407 ? 23.988 1.511 -4.996 1.00 98.19 407 VAL A C 1
ATOM 3153 O O . VAL A 1 407 ? 24.923 1.915 -5.675 1.00 98.19 407 VAL A O 1
ATOM 3156 N N . CYS A 1 408 ? 22.752 1.399 -5.491 1.00 98.12 408 CYS A N 1
ATOM 3157 C CA . CYS A 1 408 ? 22.435 1.762 -6.875 1.00 98.12 408 CYS A CA 1
ATOM 3158 C C . CYS A 1 408 ? 22.662 3.260 -7.137 1.00 98.12 408 CYS A C 1
ATOM 3160 O O . CYS A 1 408 ? 23.286 3.618 -8.133 1.00 98.12 408 CYS A O 1
ATOM 3162 N N . ALA A 1 409 ? 22.215 4.133 -6.229 1.00 98.00 409 ALA A N 1
ATOM 3163 C CA . ALA A 1 409 ? 22.431 5.576 -6.332 1.00 98.00 409 ALA A CA 1
ATOM 3164 C C . ALA A 1 409 ? 23.926 5.941 -6.262 1.00 98.00 409 ALA A C 1
ATOM 3166 O O . ALA A 1 409 ? 24.413 6.733 -7.066 1.00 98.00 409 ALA A O 1
ATOM 3167 N N . GLY A 1 410 ? 24.681 5.321 -5.350 1.00 98.00 410 GLY A N 1
ATOM 3168 C CA . GLY A 1 410 ? 26.130 5.496 -5.252 1.00 98.00 410 GLY A CA 1
ATOM 3169 C C . GLY A 1 410 ? 26.869 4.989 -6.492 1.00 98.00 410 GLY A C 1
ATOM 3170 O O . GLY A 1 410 ? 27.732 5.683 -7.022 1.00 98.00 410 GLY A O 1
ATOM 3171 N N . ALA A 1 411 ? 26.491 3.817 -7.007 1.00 97.19 411 ALA A N 1
ATOM 3172 C CA . ALA A 1 411 ? 27.047 3.261 -8.238 1.00 97.19 411 ALA A CA 1
ATOM 3173 C C . ALA A 1 411 ? 26.761 4.160 -9.449 1.00 97.19 411 ALA A C 1
ATOM 3175 O O . ALA A 1 411 ? 27.643 4.337 -10.286 1.00 97.19 411 ALA A O 1
ATOM 3176 N N . ALA A 1 412 ? 25.584 4.788 -9.518 1.00 97.12 412 ALA A N 1
ATOM 3177 C CA . ALA A 1 412 ? 25.260 5.760 -10.560 1.00 97.12 412 ALA A CA 1
ATOM 3178 C C . ALA A 1 412 ? 26.206 6.963 -10.545 1.00 97.12 412 ALA A C 1
ATOM 3180 O O . ALA A 1 412 ? 26.735 7.328 -11.591 1.00 97.12 412 AL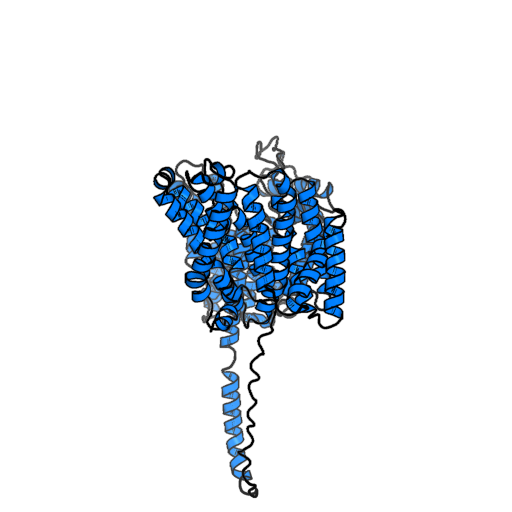A A O 1
ATOM 3181 N N . LEU A 1 413 ? 26.474 7.535 -9.367 1.00 97.44 413 LEU A N 1
ATOM 3182 C CA . LEU A 1 413 ? 27.399 8.665 -9.218 1.00 97.44 413 LEU A CA 1
ATOM 3183 C C . LEU A 1 413 ? 28.842 8.307 -9.609 1.00 97.44 413 LEU A C 1
ATOM 3185 O O . LEU A 1 413 ? 29.592 9.179 -10.044 1.00 97.44 413 LEU A O 1
ATOM 3189 N N . ILE A 1 414 ? 29.227 7.035 -9.477 1.00 96.75 414 ILE A N 1
ATOM 3190 C CA . ILE A 1 414 ? 30.546 6.539 -9.888 1.00 96.75 414 ILE A CA 1
ATOM 3191 C C . ILE A 1 414 ? 30.590 6.287 -11.403 1.00 96.75 414 ILE A C 1
ATOM 3193 O O . ILE A 1 414 ? 31.542 6.692 -12.068 1.00 96.75 414 ILE A O 1
ATOM 3197 N N . ALA A 1 415 ? 29.576 5.617 -11.955 1.00 94.38 415 ALA A N 1
ATOM 3198 C CA . ALA A 1 415 ? 29.611 5.074 -13.312 1.00 94.38 415 ALA A CA 1
ATOM 3199 C C . ALA A 1 415 ? 29.039 6.012 -14.393 1.00 94.38 415 ALA A C 1
ATOM 3201 O O . ALA A 1 415 ? 29.461 5.930 -15.543 1.00 94.38 415 ALA A O 1
ATOM 3202 N N . SER A 1 416 ? 28.101 6.906 -14.058 1.00 96.38 416 SER A N 1
ATOM 3203 C CA . SER A 1 416 ? 27.384 7.755 -15.024 1.00 96.38 416 SER A CA 1
ATOM 3204 C C . SER A 1 416 ? 27.815 9.226 -14.913 1.00 96.38 416 SER A C 1
ATOM 3206 O O . SER A 1 416 ? 27.682 9.833 -13.847 1.00 96.38 416 SER A O 1
ATOM 3208 N N . PRO A 1 417 ? 28.333 9.852 -15.991 1.00 96.38 417 PRO A N 1
ATOM 3209 C CA . PRO A 1 417 ? 28.519 11.305 -16.048 1.00 96.38 417 PRO A CA 1
ATOM 3210 C C . PRO A 1 417 ? 27.208 12.077 -15.847 1.00 96.38 417 PRO A C 1
ATOM 3212 O O . PRO A 1 417 ? 27.172 13.004 -15.046 1.00 96.38 417 PRO A O 1
ATOM 3215 N N . ALA A 1 418 ? 26.112 11.631 -16.470 1.00 96.19 418 ALA A N 1
ATOM 3216 C CA . ALA A 1 418 ? 24.809 12.289 -16.357 1.00 96.19 418 ALA A CA 1
ATOM 3217 C C . ALA A 1 418 ? 24.272 12.297 -14.914 1.00 96.19 418 ALA A C 1
ATOM 3219 O O . ALA A 1 418 ? 23.661 13.270 -14.493 1.00 96.19 418 ALA A O 1
ATOM 3220 N N . ALA A 1 419 ? 24.550 11.255 -14.121 1.00 95.88 419 ALA A N 1
ATOM 3221 C CA . ALA A 1 419 ? 24.193 11.230 -12.699 1.00 95.88 419 ALA A CA 1
ATOM 3222 C C . ALA A 1 419 ? 24.978 12.257 -11.868 1.00 95.88 419 ALA A C 1
ATOM 3224 O O . ALA A 1 419 ? 24.469 12.747 -10.863 1.00 95.88 419 ALA A O 1
ATOM 3225 N N . ARG A 1 420 ? 26.214 12.587 -12.269 1.00 97.31 420 ARG A N 1
ATOM 3226 C CA . ARG A 1 420 ? 27.033 13.620 -11.614 1.00 97.31 420 ARG A CA 1
ATOM 3227 C C . ARG A 1 420 ? 26.596 15.032 -11.999 1.00 97.31 420 ARG A C 1
ATOM 3229 O O . ARG A 1 420 ? 26.754 15.944 -11.194 1.00 97.31 420 ARG A O 1
ATOM 3236 N N . GLU A 1 421 ? 26.052 15.200 -13.200 1.00 96.94 421 GLU A N 1
ATOM 3237 C CA . GLU A 1 421 ? 25.484 16.465 -13.676 1.00 96.94 421 GLU A CA 1
ATOM 3238 C C . GLU A 1 421 ? 24.082 16.719 -13.093 1.00 96.94 421 GLU A C 1
ATOM 3240 O O . GLU A 1 421 ? 23.784 17.841 -12.689 1.00 96.94 421 GLU A O 1
ATOM 3245 N N . ASP A 1 422 ? 23.250 15.679 -12.964 1.00 95.81 422 ASP A N 1
ATOM 3246 C CA . ASP A 1 422 ? 21.896 15.754 -12.402 1.00 95.81 422 ASP A CA 1
ATOM 3247 C C . ASP A 1 422 ? 21.793 15.114 -11.003 1.00 95.81 422 ASP A C 1
ATOM 3249 O O . ASP A 1 422 ? 21.155 14.078 -10.779 1.00 95.81 422 ASP A O 1
ATOM 3253 N N . LEU A 1 423 ? 22.405 15.772 -10.013 1.00 95.44 423 LEU A N 1
ATOM 3254 C CA . LEU A 1 423 ? 22.319 15.350 -8.609 1.00 95.44 423 LEU A CA 1
ATOM 3255 C C . LEU A 1 423 ? 20.882 15.394 -8.061 1.00 95.44 423 LEU A C 1
ATOM 3257 O O . LEU A 1 423 ? 20.545 14.630 -7.153 1.00 95.44 423 LEU A O 1
ATOM 3261 N N . LEU A 1 424 ? 20.028 16.273 -8.599 1.00 93.38 424 LEU A N 1
ATOM 3262 C CA . LEU A 1 424 ? 18.628 16.369 -8.187 1.00 93.38 424 LEU A CA 1
ATOM 3263 C C . LEU A 1 424 ? 17.834 15.143 -8.652 1.00 93.38 424 LEU A C 1
ATOM 3265 O O . LEU A 1 424 ? 17.033 14.624 -7.876 1.00 93.38 424 LEU A O 1
ATOM 3269 N N . GLY A 1 425 ? 18.080 14.643 -9.864 1.00 89.62 425 GLY A N 1
ATOM 3270 C CA . GLY A 1 425 ? 17.526 13.384 -10.359 1.00 89.62 425 GLY A CA 1
ATOM 3271 C C . GLY A 1 425 ? 17.931 12.191 -9.491 1.00 89.62 425 GLY A C 1
ATOM 3272 O O . GLY A 1 425 ? 17.077 11.408 -9.073 1.00 89.62 425 GLY A O 1
ATOM 3273 N N . VAL A 1 426 ? 19.208 12.101 -9.100 1.00 96.31 426 VAL A N 1
ATOM 3274 C CA . VAL A 1 426 ? 19.685 11.062 -8.162 1.00 96.31 426 VAL A CA 1
ATOM 3275 C C . VAL A 1 426 ? 19.005 11.186 -6.792 1.00 96.31 426 VAL A C 1
ATOM 3277 O O . VAL A 1 426 ? 18.600 10.179 -6.200 1.00 96.31 426 VAL A O 1
ATOM 3280 N N . ALA A 1 427 ? 18.832 12.411 -6.285 1.00 94.69 427 ALA A N 1
ATOM 3281 C CA . ALA A 1 427 ? 18.138 12.662 -5.024 1.00 94.69 427 ALA A CA 1
ATOM 3282 C C . ALA A 1 427 ? 16.643 12.304 -5.099 1.00 94.69 427 ALA A C 1
ATOM 3284 O O . ALA A 1 427 ? 16.126 11.688 -4.166 1.00 94.69 427 ALA A O 1
ATOM 3285 N N . ARG A 1 428 ? 15.961 12.622 -6.210 1.00 91.81 428 ARG A N 1
ATOM 3286 C CA . ARG A 1 428 ? 14.570 12.219 -6.475 1.00 91.81 428 ARG A CA 1
ATOM 3287 C C . ARG A 1 428 ? 14.429 10.704 -6.494 1.00 91.81 428 ARG A C 1
ATOM 3289 O O . ARG A 1 428 ? 13.578 10.184 -5.774 1.00 91.81 428 ARG A O 1
ATOM 3296 N N . TYR A 1 429 ? 15.291 10.008 -7.241 1.00 97.00 429 TYR A N 1
ATOM 3297 C CA . TYR A 1 429 ? 15.306 8.546 -7.289 1.00 97.00 429 TYR A CA 1
ATOM 3298 C C . TYR A 1 429 ? 15.449 7.988 -5.876 1.00 97.00 429 TYR A C 1
ATOM 3300 O O . TYR A 1 429 ? 14.618 7.206 -5.417 1.00 97.00 429 TYR A O 1
ATOM 3308 N N . THR A 1 430 ? 16.458 8.454 -5.144 1.00 96.62 430 THR A N 1
ATOM 3309 C CA . THR A 1 430 ? 16.753 7.966 -3.797 1.00 96.62 430 THR A CA 1
ATOM 3310 C C . THR A 1 430 ? 15.585 8.219 -2.840 1.00 96.62 430 THR A C 1
ATOM 3312 O O . THR A 1 430 ? 15.144 7.297 -2.158 1.00 96.62 430 THR A O 1
ATOM 3315 N N . GLY A 1 431 ? 15.038 9.438 -2.815 1.00 92.81 431 GLY A N 1
ATOM 3316 C CA . GLY A 1 431 ? 13.937 9.818 -1.931 1.00 92.81 431 GLY A CA 1
ATOM 3317 C C . GLY A 1 431 ? 12.664 9.009 -2.177 1.00 92.81 431 GLY A C 1
ATOM 3318 O O . GLY A 1 431 ? 12.135 8.407 -1.241 1.00 92.81 431 GLY A O 1
ATOM 3319 N N . TRP A 1 432 ? 12.202 8.935 -3.430 1.00 91.00 432 TRP A N 1
ATOM 3320 C CA . TRP A 1 432 ? 10.991 8.190 -3.788 1.00 91.00 432 TRP A CA 1
ATOM 3321 C C . TRP A 1 432 ? 11.143 6.685 -3.555 1.00 91.00 432 TRP A C 1
ATOM 3323 O O . TRP A 1 432 ? 10.245 6.046 -2.999 1.00 91.00 432 TRP A O 1
ATOM 3333 N N . ASN A 1 433 ? 12.294 6.108 -3.910 1.00 95.44 433 ASN A N 1
ATOM 3334 C CA . ASN A 1 433 ? 12.526 4.680 -3.720 1.00 95.44 433 ASN A CA 1
ATOM 3335 C C . ASN A 1 433 ? 12.622 4.312 -2.232 1.00 95.44 433 ASN A C 1
ATOM 3337 O O . ASN A 1 433 ? 12.051 3.293 -1.842 1.00 95.44 433 ASN A O 1
ATOM 3341 N N . LEU A 1 434 ? 13.250 5.135 -1.380 1.00 95.50 434 LEU A N 1
ATOM 3342 C CA . LEU A 1 434 ? 13.345 4.872 0.066 1.00 95.50 434 LEU A CA 1
ATOM 3343 C C . LEU A 1 434 ? 11.980 4.845 0.772 1.00 95.50 434 LEU A C 1
ATOM 3345 O O . LEU A 1 434 ? 11.849 4.185 1.799 1.00 95.50 434 LEU A O 1
ATOM 3349 N N . ILE A 1 435 ? 10.953 5.486 0.208 1.00 93.56 435 ILE A N 1
ATOM 3350 C CA . ILE A 1 435 ? 9.574 5.432 0.722 1.00 93.56 435 ILE A CA 1
ATOM 3351 C C . ILE A 1 435 ? 8.668 4.455 -0.047 1.00 93.56 435 ILE A C 1
ATOM 3353 O O . ILE A 1 435 ? 7.447 4.539 0.054 1.00 93.56 435 ILE A O 1
ATOM 3357 N N . PHE A 1 436 ? 9.250 3.508 -0.796 1.00 93.12 436 PHE A N 1
ATOM 3358 C CA . PHE A 1 436 ? 8.539 2.496 -1.599 1.00 93.12 436 PHE A CA 1
ATOM 3359 C C . PHE A 1 436 ? 7.680 3.064 -2.746 1.00 93.12 436 PHE A C 1
ATOM 3361 O O . PHE A 1 436 ? 6.830 2.362 -3.297 1.00 93.12 436 PHE A O 1
ATOM 3368 N N . ALA A 1 437 ? 7.930 4.308 -3.157 1.00 89.56 437 ALA A N 1
ATOM 3369 C CA . ALA A 1 437 ? 7.266 4.982 -4.271 1.00 89.56 437 ALA A CA 1
ATOM 3370 C C . ALA A 1 437 ? 8.127 4.950 -5.548 1.00 89.56 437 ALA A C 1
ATOM 3372 O O . ALA A 1 437 ? 8.233 5.940 -6.265 1.00 89.56 437 ALA A O 1
ATOM 3373 N N . ASN A 1 438 ? 8.750 3.801 -5.832 1.00 91.25 438 ASN A N 1
ATOM 3374 C CA . ASN A 1 438 ? 9.656 3.602 -6.973 1.00 91.25 438 ASN A CA 1
ATOM 3375 C C . ASN A 1 438 ? 9.062 4.035 -8.328 1.00 91.25 438 ASN A C 1
ATOM 3377 O O . ASN A 1 438 ? 9.778 4.583 -9.153 1.00 91.25 438 ASN A O 1
ATOM 3381 N N . PHE A 1 439 ? 7.752 3.881 -8.528 1.00 87.31 439 PHE A N 1
ATOM 3382 C CA . PHE A 1 439 ? 7.040 4.298 -9.740 1.00 87.31 439 PHE A CA 1
ATOM 3383 C C . PHE A 1 439 ? 7.091 5.812 -10.013 1.00 87.31 439 PHE A C 1
ATOM 3385 O O . PHE A 1 439 ? 6.879 6.220 -11.149 1.00 87.31 439 PHE A O 1
ATOM 3392 N N . MET A 1 440 ? 7.363 6.644 -8.999 1.00 85.56 440 MET A N 1
ATOM 3393 C CA . MET A 1 440 ? 7.523 8.094 -9.176 1.00 85.56 440 MET A CA 1
ATOM 3394 C C . MET A 1 440 ? 8.857 8.450 -9.835 1.00 85.56 440 MET A C 1
ATOM 3396 O O . MET A 1 440 ? 8.943 9.452 -10.537 1.00 85.56 440 MET A O 1
ATOM 3400 N N . GLU A 1 441 ? 9.894 7.648 -9.589 1.00 92.00 441 GLU A N 1
ATOM 3401 C CA . GLU A 1 441 ? 11.231 7.841 -10.146 1.00 92.00 441 GLU A CA 1
ATOM 3402 C C . GLU A 1 441 ? 11.971 6.491 -10.222 1.00 92.00 441 GLU A C 1
ATOM 3404 O O . GLU A 1 441 ? 12.767 6.163 -9.336 1.00 92.00 441 GLU A O 1
ATOM 3409 N N . PRO A 1 442 ? 11.691 5.659 -11.243 1.00 95.12 442 PRO A N 1
ATOM 3410 C CA . PRO A 1 442 ? 12.255 4.309 -11.338 1.00 95.12 442 PRO A CA 1
ATOM 3411 C C . PRO A 1 442 ? 13.662 4.272 -11.959 1.00 95.12 442 PRO A C 1
ATOM 3413 O O . PRO A 1 442 ? 14.337 3.240 -11.905 1.00 95.12 442 PRO A O 1
ATOM 3416 N N . ASN A 1 443 ? 14.103 5.385 -12.551 1.00 96.94 443 ASN A N 1
ATOM 3417 C CA . ASN A 1 443 ? 15.339 5.492 -13.321 1.00 96.94 443 ASN A CA 1
ATOM 3418 C C . ASN A 1 443 ? 16.379 6.360 -12.597 1.00 96.94 443 ASN A C 1
ATOM 3420 O O . ASN A 1 443 ? 16.037 7.260 -11.833 1.00 96.94 443 ASN A O 1
ATOM 3424 N N . LEU A 1 444 ? 17.657 6.112 -12.883 1.00 97.56 444 LEU A N 1
ATOM 3425 C CA . LEU A 1 444 ? 18.776 6.964 -12.470 1.00 97.56 444 LEU A CA 1
ATOM 3426 C C . LEU A 1 444 ? 19.347 7.692 -13.704 1.00 97.56 444 LEU A C 1
ATOM 3428 O O . LEU A 1 444 ? 19.441 7.068 -14.765 1.00 97.56 444 LEU A O 1
ATOM 3432 N N . PRO A 1 445 ? 19.759 8.974 -13.610 1.00 96.62 445 PRO A N 1
ATOM 3433 C CA . PRO A 1 445 ? 20.204 9.735 -14.780 1.00 96.62 445 PRO A CA 1
ATOM 3434 C C . PRO A 1 445 ? 21.376 9.071 -15.528 1.00 96.62 445 PRO A C 1
ATOM 3436 O O . PRO A 1 445 ? 22.455 8.834 -14.976 1.00 96.62 445 PRO A O 1
ATOM 3439 N N . GLY A 1 446 ? 21.154 8.745 -16.804 1.00 92.94 446 GLY A N 1
ATOM 3440 C CA . GLY A 1 446 ? 22.131 8.092 -17.689 1.00 92.94 446 GLY A CA 1
ATOM 3441 C C . GLY A 1 446 ? 22.494 6.645 -17.335 1.00 92.94 446 GLY A C 1
ATOM 3442 O O . GLY A 1 446 ? 23.346 6.060 -17.997 1.00 92.94 446 GLY A O 1
ATOM 3443 N N . VAL A 1 447 ? 21.865 6.047 -16.322 1.00 96.38 447 VAL A N 1
ATOM 3444 C CA . VAL A 1 447 ? 22.074 4.641 -15.956 1.00 96.38 447 VAL A CA 1
ATOM 3445 C C . VAL A 1 447 ? 21.069 3.778 -16.712 1.00 96.38 447 VAL A C 1
ATOM 3447 O O . VAL A 1 447 ? 19.881 4.073 -16.703 1.00 96.38 447 VAL A O 1
ATOM 3450 N N . PHE A 1 448 ? 21.551 2.724 -17.379 1.00 96.88 448 PHE A N 1
ATOM 3451 C CA . PHE A 1 448 ? 20.742 1.776 -18.168 1.00 96.88 448 PHE A CA 1
ATOM 3452 C C . PHE A 1 448 ? 19.883 2.397 -19.282 1.00 96.88 448 PHE A C 1
ATOM 3454 O O . PHE A 1 448 ? 19.047 1.711 -19.856 1.00 96.88 448 PHE A O 1
ATOM 3461 N N . ALA A 1 449 ? 20.119 3.657 -19.661 1.00 93.62 449 ALA A N 1
ATOM 3462 C CA . ALA A 1 449 ? 19.341 4.345 -20.694 1.00 93.62 449 ALA A CA 1
ATOM 3463 C C . ALA A 1 449 ? 19.401 3.667 -22.082 1.00 93.62 449 ALA A C 1
ATOM 3465 O O . ALA A 1 449 ? 18.532 3.908 -22.912 1.00 93.62 449 ALA A O 1
ATOM 3466 N N . GLY A 1 450 ? 20.420 2.836 -22.334 1.00 92.44 450 GLY A N 1
ATOM 3467 C CA . GLY A 1 450 ? 20.561 2.036 -23.556 1.00 92.44 450 GLY A CA 1
ATOM 3468 C C . GLY A 1 450 ? 20.111 0.574 -23.434 1.00 92.44 450 GLY A C 1
ATOM 3469 O O . GLY A 1 450 ? 20.255 -0.172 -24.398 1.00 92.44 450 GLY A O 1
ATOM 3470 N N . ASN A 1 451 ? 19.615 0.141 -22.271 1.00 95.94 451 ASN A N 1
ATOM 3471 C CA . ASN A 1 451 ? 19.102 -1.218 -22.078 1.00 95.94 451 ASN A CA 1
ATOM 3472 C C . ASN A 1 451 ? 17.652 -1.332 -22.607 1.00 95.94 451 ASN A C 1
ATOM 3474 O O . ASN A 1 451 ? 16.963 -0.315 -22.688 1.00 95.94 451 ASN A O 1
ATOM 3478 N N . PRO A 1 452 ? 17.144 -2.550 -22.907 1.00 93.75 452 PRO A N 1
ATOM 3479 C CA . PRO A 1 452 ? 15.753 -2.744 -23.345 1.00 93.75 452 PRO A CA 1
ATOM 3480 C C . PRO A 1 452 ? 14.710 -2.234 -22.338 1.00 93.75 452 PRO A C 1
ATOM 3482 O O . PRO A 1 452 ? 13.657 -1.732 -22.719 1.00 93.75 452 PRO A O 1
ATOM 3485 N N . MET A 1 453 ? 15.023 -2.352 -21.048 1.00 93.81 453 MET A N 1
ATOM 3486 C CA . MET A 1 453 ? 14.286 -1.747 -19.940 1.00 93.81 453 MET A CA 1
ATOM 3487 C C . MET A 1 453 ? 15.214 -0.767 -19.231 1.00 93.81 453 MET A C 1
ATOM 3489 O O . MET A 1 453 ? 16.390 -1.080 -19.039 1.00 93.81 453 MET A O 1
ATOM 3493 N N . THR A 1 454 ? 14.714 0.390 -18.807 1.00 95.12 454 THR A N 1
ATOM 3494 C CA . THR A 1 454 ? 15.561 1.434 -18.199 1.00 95.12 454 THR A CA 1
ATOM 3495 C C . THR A 1 454 ? 15.485 1.451 -16.676 1.00 95.12 454 THR A C 1
ATOM 3497 O O . THR A 1 454 ? 16.372 1.997 -16.021 1.00 95.12 454 THR A O 1
ATOM 3500 N N . GLU A 1 455 ? 14.448 0.843 -16.093 1.00 95.31 455 GLU A N 1
ATOM 3501 C CA . GLU A 1 455 ? 14.222 0.863 -14.655 1.00 95.31 455 GLU A CA 1
ATOM 3502 C C . GLU A 1 455 ? 15.350 0.131 -13.933 1.00 95.31 455 GLU A C 1
ATOM 3504 O O . GLU A 1 455 ? 15.702 -1.009 -14.254 1.00 95.31 455 GLU A O 1
ATOM 3509 N N . VAL A 1 456 ? 15.896 0.762 -12.897 1.00 97.19 456 VAL A N 1
ATOM 3510 C CA . VAL A 1 456 ? 17.028 0.203 -12.147 1.00 97.19 456 VAL A CA 1
ATOM 3511 C C . VAL A 1 456 ? 16.614 -1.086 -11.439 1.00 97.19 456 VAL A C 1
ATOM 3513 O O . VAL A 1 456 ? 17.375 -2.052 -11.387 1.00 97.19 456 VAL A O 1
ATOM 3516 N N . ASN A 1 457 ? 15.393 -1.111 -10.899 1.00 96.19 457 ASN A N 1
ATOM 3517 C CA . ASN A 1 457 ? 14.843 -2.278 -10.226 1.00 96.19 457 ASN A CA 1
ATOM 3518 C C . ASN A 1 457 ? 13.317 -2.350 -10.365 1.00 96.19 457 ASN A C 1
ATOM 3520 O O . ASN A 1 457 ? 12.568 -2.028 -9.440 1.00 96.19 457 ASN A O 1
ATOM 3524 N N . GLY A 1 458 ? 12.856 -2.821 -11.525 1.00 90.56 458 GLY A N 1
ATOM 3525 C CA . GLY A 1 458 ? 11.430 -3.024 -11.783 1.00 90.56 458 GLY A CA 1
ATOM 3526 C C . GLY A 1 458 ? 10.759 -4.019 -10.826 1.00 90.56 458 GLY A C 1
ATOM 3527 O O . GLY A 1 458 ? 9.558 -3.938 -10.613 1.00 90.56 458 GLY A O 1
ATOM 3528 N N . ALA A 1 459 ? 11.505 -4.917 -10.170 1.00 92.62 459 ALA A N 1
ATOM 3529 C CA . ALA A 1 459 ? 10.940 -5.950 -9.294 1.00 92.62 459 ALA A CA 1
ATOM 3530 C C . ALA A 1 459 ? 10.387 -5.420 -7.951 1.00 92.62 459 ALA A C 1
ATOM 3532 O O . ALA A 1 459 ? 9.688 -6.152 -7.240 1.00 92.62 459 ALA A O 1
ATOM 3533 N N . LEU A 1 460 ? 10.688 -4.167 -7.581 1.00 93.00 460 LEU A N 1
ATOM 3534 C CA . LEU A 1 460 ? 10.345 -3.593 -6.272 1.00 93.00 460 LEU A CA 1
ATOM 3535 C C . LEU A 1 460 ? 8.857 -3.247 -6.103 1.00 93.00 460 LEU A C 1
ATOM 3537 O O . LEU A 1 460 ? 8.431 -2.958 -4.982 1.00 93.00 460 LEU A O 1
ATOM 3541 N N . TRP A 1 461 ? 8.046 -3.279 -7.165 1.00 90.06 461 TRP A N 1
ATOM 3542 C CA . TRP A 1 461 ? 6.618 -2.942 -7.079 1.00 90.06 461 TRP A CA 1
ATOM 3543 C C . TRP A 1 461 ? 5.847 -3.852 -6.104 1.00 90.06 461 TRP A C 1
ATOM 3545 O O . TRP A 1 461 ? 4.943 -3.384 -5.409 1.00 90.06 461 TRP A O 1
ATOM 3555 N N . THR A 1 462 ? 6.231 -5.127 -5.980 1.00 91.06 462 THR A N 1
ATOM 3556 C CA . THR A 1 462 ? 5.589 -6.086 -5.061 1.00 91.06 462 THR A CA 1
ATOM 3557 C C . THR A 1 462 ? 5.904 -5.792 -3.593 1.00 91.06 462 THR A C 1
ATOM 3559 O O . THR A 1 462 ? 5.064 -6.029 -2.725 1.00 91.06 462 THR A O 1
ATOM 3562 N N . LEU A 1 463 ? 7.078 -5.221 -3.291 1.00 92.56 463 LEU A N 1
ATOM 3563 C CA . LEU A 1 463 ? 7.467 -4.882 -1.918 1.00 92.56 463 LEU A CA 1
ATOM 3564 C C . LEU A 1 463 ? 6.627 -3.747 -1.349 1.00 92.56 463 LEU A C 1
ATOM 3566 O O . LEU A 1 463 ? 6.310 -3.764 -0.161 1.00 92.56 463 LEU A O 1
ATOM 3570 N N . LYS A 1 464 ? 6.213 -2.797 -2.195 1.00 92.56 464 LYS A N 1
ATOM 3571 C CA . LYS A 1 464 ? 5.228 -1.782 -1.810 1.00 92.56 464 LYS A CA 1
ATOM 3572 C C . LYS A 1 464 ? 3.958 -2.453 -1.284 1.00 92.56 464 LYS A C 1
ATOM 3574 O O . LYS A 1 464 ? 3.485 -2.104 -0.208 1.00 92.56 464 LYS A O 1
ATOM 3579 N N . ILE A 1 465 ? 3.446 -3.452 -2.004 1.00 93.44 465 ILE A N 1
ATOM 3580 C CA . ILE A 1 465 ? 2.236 -4.193 -1.618 1.00 93.44 465 ILE A CA 1
ATOM 3581 C C . ILE A 1 465 ? 2.458 -4.969 -0.313 1.00 93.44 465 ILE A C 1
ATOM 3583 O O . ILE A 1 465 ? 1.612 -4.915 0.574 1.00 93.44 465 ILE A O 1
ATOM 3587 N N . GLU A 1 466 ? 3.611 -5.620 -0.144 1.00 94.12 466 GLU A N 1
ATOM 3588 C CA . GLU A 1 466 ? 3.976 -6.307 1.106 1.00 94.12 466 GLU A CA 1
ATOM 3589 C C . GLU A 1 466 ? 3.970 -5.348 2.313 1.00 94.12 466 GLU A C 1
ATOM 3591 O O . GLU A 1 466 ? 3.393 -5.653 3.359 1.00 94.12 466 GLU A O 1
ATOM 3596 N N . VAL A 1 467 ? 4.555 -4.152 2.169 1.00 94.12 467 VAL A N 1
ATOM 3597 C CA . VAL A 1 467 ? 4.510 -3.111 3.209 1.00 94.12 467 VAL A CA 1
ATOM 3598 C C . VAL A 1 467 ? 3.074 -2.662 3.466 1.00 94.12 467 VAL A C 1
ATOM 3600 O O . VAL A 1 467 ? 2.678 -2.524 4.624 1.00 94.12 467 VAL A O 1
ATOM 3603 N N . MET A 1 468 ? 2.265 -2.483 2.420 1.00 93.88 468 MET A N 1
ATOM 3604 C CA . MET A 1 468 ? 0.851 -2.151 2.588 1.00 93.88 468 MET A CA 1
ATOM 3605 C C . MET A 1 468 ? 0.099 -3.250 3.347 1.00 93.88 468 MET A C 1
ATOM 3607 O O . MET A 1 468 ? -0.683 -2.917 4.232 1.00 93.88 468 MET A O 1
ATOM 3611 N N . PHE A 1 469 ? 0.369 -4.538 3.109 1.00 94.81 469 PHE A N 1
ATOM 3612 C CA . PHE A 1 469 ? -0.200 -5.619 3.921 1.00 94.81 469 PHE A CA 1
ATOM 3613 C C . PHE A 1 469 ? 0.204 -5.510 5.390 1.00 94.81 469 PHE A C 1
ATOM 3615 O O . PHE A 1 469 ? -0.639 -5.697 6.271 1.00 94.81 469 PHE A O 1
ATOM 3622 N N . TYR A 1 470 ? 1.461 -5.156 5.680 1.00 94.62 470 TYR A N 1
ATOM 3623 C CA . TYR A 1 470 ? 1.901 -4.955 7.060 1.00 94.62 470 TYR A CA 1
ATOM 3624 C C . TYR A 1 470 ? 1.101 -3.860 7.769 1.00 94.62 470 TYR A C 1
ATOM 3626 O O . TYR A 1 470 ? 0.777 -4.023 8.949 1.00 94.62 470 TYR A O 1
ATOM 3634 N N . LEU A 1 471 ? 0.787 -2.776 7.055 1.00 91.88 471 LEU A N 1
ATOM 3635 C CA . LEU A 1 471 ? 0.048 -1.619 7.562 1.00 91.88 471 LEU A CA 1
ATOM 3636 C C . LEU A 1 471 ? -1.462 -1.873 7.652 1.00 91.88 471 LEU A C 1
ATOM 3638 O O . LEU A 1 471 ? -2.093 -1.498 8.639 1.00 91.88 471 LEU A O 1
ATOM 3642 N N . VAL A 1 472 ? -2.040 -2.524 6.641 1.00 91.00 472 VAL A N 1
ATOM 3643 C CA . VAL A 1 472 ? -3.481 -2.784 6.538 1.00 91.00 472 VAL A CA 1
ATOM 3644 C C . VAL A 1 472 ? -3.913 -3.883 7.499 1.00 91.00 472 VAL A C 1
ATOM 3646 O O . VAL A 1 472 ? -5.000 -3.781 8.057 1.00 91.00 472 VAL A O 1
ATOM 3649 N N . LEU A 1 473 ? -3.089 -4.906 7.750 1.00 94.19 473 LEU A N 1
ATOM 3650 C CA . LEU A 1 473 ? -3.496 -6.066 8.547 1.00 94.19 473 LEU A CA 1
ATOM 3651 C C . LEU A 1 473 ? -4.065 -5.707 9.943 1.00 94.19 473 LEU A C 1
ATOM 3653 O O . LEU A 1 473 ? -5.143 -6.204 10.269 1.00 94.19 473 LEU A O 1
ATOM 3657 N N . PRO A 1 474 ? -3.432 -4.858 10.781 1.00 91.81 474 PRO A N 1
ATOM 3658 C CA . PRO A 1 474 ? -4.015 -4.471 12.069 1.00 91.81 474 PRO A CA 1
ATOM 3659 C C . PRO A 1 474 ? -5.390 -3.802 11.945 1.00 91.81 474 PRO A C 1
ATOM 3661 O O . PRO A 1 474 ? -6.285 -4.082 12.744 1.00 91.81 474 PRO A O 1
ATOM 3664 N N . VAL A 1 475 ? -5.561 -2.942 10.937 1.00 87.81 475 VAL A N 1
ATOM 3665 C CA . VAL A 1 475 ? -6.825 -2.243 10.660 1.00 87.81 475 VAL A CA 1
ATOM 3666 C C . VAL A 1 475 ? -7.874 -3.236 10.170 1.00 87.81 475 VAL A C 1
ATOM 3668 O O . VAL A 1 475 ? -8.993 -3.253 10.673 1.00 87.81 475 VAL A O 1
ATOM 3671 N N . LEU A 1 476 ? -7.487 -4.118 9.251 1.00 88.62 476 LEU A N 1
ATOM 3672 C CA . LEU A 1 476 ? -8.316 -5.188 8.721 1.00 88.62 476 LEU A CA 1
ATOM 3673 C C . LEU A 1 476 ? -8.842 -6.089 9.839 1.00 88.62 476 LEU A C 1
ATOM 3675 O O . LEU A 1 476 ? -10.043 -6.311 9.925 1.00 88.62 476 LEU A O 1
ATOM 3679 N N . LEU A 1 477 ? -7.972 -6.590 10.717 1.00 90.75 477 LEU A N 1
ATOM 3680 C CA . LEU A 1 477 ? -8.401 -7.447 11.823 1.00 90.75 477 LEU A CA 1
ATOM 3681 C C . LEU A 1 477 ? -9.315 -6.713 12.793 1.00 90.75 477 LEU A C 1
ATOM 3683 O O . LEU A 1 477 ? -10.259 -7.305 13.312 1.00 90.75 477 LEU A O 1
ATOM 3687 N N . TRP A 1 478 ? -9.043 -5.434 13.051 1.00 86.81 478 TRP A N 1
ATOM 3688 C CA . TRP A 1 478 ? -9.934 -4.617 13.860 1.00 86.81 478 TRP A CA 1
ATOM 3689 C C . TRP A 1 478 ? -11.326 -4.521 13.222 1.00 86.81 478 TRP A C 1
ATOM 3691 O O . TRP A 1 478 ? -12.306 -4.780 13.920 1.00 86.81 478 TRP A O 1
ATOM 3701 N N . LEU A 1 479 ? -11.407 -4.259 11.911 1.00 81.44 479 LEU A N 1
ATOM 3702 C CA . LEU A 1 479 ? -12.656 -4.219 11.141 1.00 81.44 479 LEU A CA 1
ATOM 3703 C C . LEU A 1 479 ? -13.382 -5.571 11.127 1.00 81.44 479 LEU A C 1
ATOM 3705 O O . LEU A 1 479 ? -14.573 -5.626 11.423 1.00 81.44 479 LEU A O 1
ATOM 3709 N N . LEU A 1 480 ? -12.681 -6.674 10.859 1.00 84.69 480 LEU A N 1
ATOM 3710 C CA . LEU A 1 480 ? -13.268 -8.019 10.854 1.00 84.69 480 LEU A CA 1
ATOM 3711 C C . LEU A 1 480 ? -13.836 -8.386 12.233 1.00 84.69 480 LEU A C 1
ATOM 3713 O O . LEU A 1 480 ? -14.958 -8.877 12.340 1.00 84.69 480 LEU A O 1
ATOM 3717 N N . ARG A 1 481 ? -13.132 -8.024 13.313 1.00 84.56 481 ARG A N 1
ATOM 3718 C CA . ARG A 1 481 ? -13.614 -8.188 14.697 1.00 84.56 481 ARG A CA 1
ATOM 3719 C C . ARG A 1 481 ? -14.822 -7.303 15.029 1.00 84.56 481 ARG A C 1
ATOM 3721 O O . ARG A 1 481 ? -15.480 -7.523 16.055 1.00 84.56 481 ARG A O 1
ATOM 3728 N N . LEU A 1 482 ? -15.168 -6.314 14.199 1.00 77.50 482 LEU A N 1
ATOM 3729 C CA . LEU A 1 482 ? -16.445 -5.600 14.320 1.00 77.50 482 LEU A CA 1
ATOM 3730 C C . LEU A 1 482 ? -17.634 -6.503 13.973 1.00 77.50 482 LEU A C 1
ATOM 3732 O O . LEU A 1 482 ? -18.671 -6.396 14.625 1.00 77.50 482 LEU A O 1
ATOM 3736 N N . GLY A 1 483 ? -17.452 -7.455 13.054 1.00 72.75 483 GLY A N 1
ATOM 3737 C CA . GLY A 1 483 ? -18.459 -8.456 12.691 1.00 72.75 483 GLY A CA 1
ATOM 3738 C C . GLY A 1 483 ? -18.711 -9.525 13.762 1.00 72.75 483 GLY A C 1
ATOM 3739 O O . GLY A 1 483 ? -19.728 -10.217 13.715 1.00 72.75 483 GLY A O 1
ATOM 3740 N N . GLY A 1 484 ? -17.826 -9.663 14.759 1.00 81.69 484 GLY A N 1
ATOM 3741 C CA . GLY A 1 484 ? -17.944 -10.694 15.794 1.00 81.69 484 GLY A CA 1
ATOM 3742 C C . GLY A 1 484 ? -17.932 -12.095 15.176 1.00 81.69 484 GLY A C 1
ATOM 3743 O O . GLY A 1 484 ? -17.011 -12.425 14.444 1.00 81.69 484 GLY A O 1
ATOM 3744 N N . ARG A 1 485 ? -18.979 -12.897 15.418 1.00 81.62 485 ARG A N 1
ATOM 3745 C CA . ARG A 1 485 ? -19.144 -14.244 14.823 1.00 81.62 485 ARG A CA 1
ATOM 3746 C C . ARG A 1 485 ? -19.369 -14.261 13.301 1.00 81.62 485 ARG A C 1
ATOM 3748 O O . ARG A 1 485 ? -19.477 -15.334 12.719 1.00 81.62 485 ARG A O 1
ATOM 3755 N N . TYR A 1 486 ? -19.531 -13.092 12.683 1.00 83.94 486 TYR A N 1
ATOM 3756 C CA . TYR A 1 486 ? -19.759 -12.928 11.246 1.00 83.94 486 TYR A CA 1
ATOM 3757 C C . TYR A 1 486 ? -18.529 -12.367 10.517 1.00 83.94 486 TYR A C 1
ATOM 3759 O O . TYR A 1 486 ? -18.642 -11.881 9.395 1.00 83.94 486 TYR A O 1
ATOM 3767 N N . ASP A 1 487 ? -17.354 -12.410 11.144 1.00 83.38 487 ASP A N 1
ATOM 3768 C CA . ASP A 1 487 ? -16.078 -12.018 10.538 1.00 83.38 487 ASP A CA 1
ATOM 3769 C C . ASP A 1 487 ? -15.791 -12.750 9.212 1.00 83.38 487 ASP A C 1
ATOM 3771 O O . ASP A 1 487 ? -15.274 -12.141 8.274 1.00 83.38 487 ASP A O 1
ATOM 3775 N N . TRP A 1 488 ? -16.226 -14.006 9.078 1.00 85.19 488 TRP A N 1
ATOM 3776 C CA . TRP A 1 488 ? -16.135 -14.784 7.839 1.00 85.19 488 TRP A CA 1
ATOM 3777 C C . TRP A 1 488 ? -16.863 -14.135 6.652 1.00 85.19 488 TRP A C 1
ATOM 3779 O O . TRP A 1 488 ? -16.396 -14.263 5.521 1.00 85.19 488 TRP A O 1
ATOM 3789 N N . ILE A 1 489 ? -17.961 -13.403 6.888 1.00 86.44 489 ILE A N 1
ATOM 3790 C CA . ILE A 1 489 ? -18.665 -12.650 5.837 1.00 86.44 489 ILE A CA 1
ATOM 3791 C C . ILE A 1 489 ? -17.769 -11.513 5.351 1.00 86.44 489 ILE A C 1
ATOM 3793 O O . ILE A 1 489 ? -17.642 -11.297 4.151 1.00 86.44 489 ILE A O 1
ATOM 3797 N N . GLY A 1 490 ? -17.094 -10.822 6.274 1.00 87.12 490 GLY A N 1
ATOM 3798 C CA . GLY A 1 490 ? -16.115 -9.791 5.937 1.00 87.12 490 GLY A CA 1
ATOM 3799 C C . GLY A 1 490 ? -14.967 -10.347 5.094 1.00 87.12 490 GLY A C 1
ATOM 3800 O O . GLY A 1 490 ? -14.622 -9.761 4.072 1.00 87.12 490 GLY A O 1
ATOM 3801 N N . CYS A 1 491 ? -14.429 -11.513 5.462 1.00 91.31 491 CYS A N 1
ATOM 3802 C CA . CYS A 1 491 ? -13.426 -12.207 4.653 1.00 91.31 491 CYS A CA 1
ATOM 3803 C C . CYS A 1 491 ? -13.964 -12.556 3.255 1.00 91.31 491 CYS A C 1
ATOM 3805 O O . CYS A 1 491 ? -13.299 -12.286 2.260 1.00 91.31 491 CYS A O 1
ATOM 3807 N N . LEU A 1 492 ? -15.180 -13.101 3.157 1.00 91.94 492 LEU A N 1
ATOM 3808 C CA . LEU A 1 492 ? -15.792 -13.446 1.873 1.00 91.94 492 LEU A CA 1
ATOM 3809 C C . LEU A 1 492 ? -15.984 -12.215 0.975 1.00 91.94 492 LEU A C 1
ATOM 3811 O O . LEU A 1 492 ? -15.641 -12.261 -0.204 1.00 91.94 492 LEU A O 1
ATOM 3815 N N . LEU A 1 493 ? -16.482 -11.107 1.531 1.00 91.25 493 LEU A N 1
ATOM 3816 C CA . LEU A 1 493 ? -16.672 -9.852 0.800 1.00 91.25 493 LEU A CA 1
ATOM 3817 C C . LEU A 1 493 ? -15.343 -9.259 0.327 1.00 91.25 493 LEU A C 1
ATOM 3819 O O . LEU A 1 493 ? -15.255 -8.790 -0.803 1.00 91.25 493 LEU A O 1
ATOM 3823 N N . LEU A 1 494 ? -14.300 -9.305 1.159 1.00 93.06 494 LEU A N 1
ATOM 3824 C CA . LEU A 1 494 ? -12.966 -8.833 0.783 1.00 93.06 494 LEU A CA 1
ATOM 3825 C C . LEU A 1 494 ? -12.331 -9.703 -0.296 1.00 93.06 494 LEU A C 1
ATOM 3827 O O . LEU A 1 494 ? -11.709 -9.171 -1.211 1.00 93.06 494 LEU A O 1
ATOM 3831 N N . TYR A 1 495 ? -12.503 -11.022 -0.205 1.00 95.94 495 TYR A N 1
ATOM 3832 C CA . TYR A 1 495 ? -12.063 -11.946 -1.240 1.00 95.94 495 TYR A CA 1
ATOM 3833 C C . TYR A 1 495 ? -12.760 -11.627 -2.565 1.00 95.94 495 TYR A C 1
ATOM 3835 O O . TYR A 1 495 ? -12.096 -11.347 -3.557 1.00 95.94 495 TYR A O 1
ATOM 3843 N N . ALA A 1 496 ? -14.096 -11.599 -2.570 1.00 94.38 496 ALA A N 1
ATOM 3844 C CA . ALA A 1 496 ? -14.880 -11.323 -3.768 1.00 94.38 496 ALA A CA 1
ATOM 3845 C C . ALA A 1 496 ? -14.564 -9.938 -4.352 1.00 94.38 496 ALA A C 1
ATOM 3847 O O . ALA A 1 496 ? -14.358 -9.815 -5.554 1.00 94.38 496 ALA A O 1
ATOM 3848 N N . GLY A 1 497 ? -14.455 -8.907 -3.509 1.00 92.56 497 GLY A N 1
ATOM 3849 C CA . GLY A 1 497 ? -14.099 -7.555 -3.934 1.00 92.56 497 GLY A CA 1
ATOM 3850 C C . GLY A 1 497 ? -12.704 -7.469 -4.557 1.00 92.56 497 GLY A C 1
ATOM 3851 O O . GLY A 1 497 ? -12.531 -6.783 -5.560 1.00 92.56 497 GLY A O 1
ATOM 3852 N N . ALA A 1 498 ? -11.722 -8.195 -4.015 1.00 95.31 498 ALA A N 1
ATOM 3853 C CA . ALA A 1 498 ? -10.376 -8.276 -4.581 1.00 95.31 498 ALA A CA 1
ATOM 3854 C C . ALA A 1 498 ? -10.363 -8.944 -5.965 1.00 95.31 498 ALA A C 1
ATOM 3856 O O . ALA A 1 498 ? -9.697 -8.460 -6.880 1.00 95.31 498 ALA A O 1
ATOM 3857 N N . GLU A 1 499 ? -11.128 -10.025 -6.128 1.00 94.88 499 GLU A N 1
ATOM 3858 C CA . GLU A 1 499 ? -11.267 -10.735 -7.402 1.00 94.88 499 GLU A CA 1
ATOM 3859 C C . GLU A 1 499 ? -12.004 -9.892 -8.449 1.00 94.88 499 GLU A C 1
ATOM 3861 O O . GLU A 1 499 ? -11.535 -9.774 -9.579 1.00 94.88 499 GLU A O 1
ATOM 3866 N N . VAL A 1 500 ? -13.104 -9.232 -8.067 1.00 93.00 500 VAL A N 1
ATOM 3867 C CA . VAL A 1 500 ? -13.847 -8.314 -8.945 1.00 93.00 500 VAL A CA 1
ATOM 3868 C C . VAL A 1 500 ? -12.970 -7.137 -9.368 1.00 93.00 500 VAL A C 1
ATOM 3870 O O . VAL A 1 500 ? -12.945 -6.804 -10.549 1.00 93.00 500 VAL A O 1
ATOM 3873 N N . TRP A 1 501 ? -12.207 -6.545 -8.442 1.00 92.38 501 TRP A N 1
ATOM 3874 C CA . TRP A 1 501 ? -11.248 -5.481 -8.753 1.00 92.38 501 TRP A CA 1
ATOM 3875 C C . TRP A 1 501 ? -10.234 -5.935 -9.801 1.00 92.38 501 TRP A C 1
ATOM 3877 O O . TRP A 1 501 ? -10.065 -5.281 -10.831 1.00 92.38 501 TRP A O 1
ATOM 3887 N N . ARG A 1 502 ? -9.570 -7.073 -9.558 1.00 93.44 502 ARG A N 1
ATOM 3888 C CA . ARG A 1 502 ? -8.546 -7.594 -10.467 1.00 93.44 502 ARG A CA 1
ATOM 3889 C C . ARG A 1 502 ? -9.138 -7.912 -11.841 1.00 93.44 502 ARG A C 1
ATOM 3891 O O . ARG A 1 502 ? -8.575 -7.490 -12.848 1.00 93.44 502 ARG A O 1
ATOM 3898 N N . ALA A 1 503 ? -10.286 -8.588 -11.886 1.00 91.50 503 ALA A N 1
ATOM 3899 C CA . ALA A 1 503 ? -10.970 -8.938 -13.128 1.00 91.50 503 ALA A CA 1
ATOM 3900 C C . ALA A 1 503 ? -11.398 -7.697 -13.927 1.00 91.50 503 ALA A C 1
ATOM 3902 O O . ALA A 1 503 ? -11.161 -7.636 -15.132 1.00 91.50 503 ALA A O 1
ATOM 3903 N N . TRP A 1 504 ? -11.970 -6.691 -13.260 1.00 89.06 504 TRP A N 1
ATOM 3904 C CA . TRP A 1 504 ? -12.413 -5.451 -13.894 1.00 89.06 504 TRP A CA 1
ATOM 3905 C C . TRP A 1 504 ? -11.251 -4.681 -14.524 1.00 89.06 504 TRP A C 1
ATOM 3907 O O . TRP A 1 504 ? -11.289 -4.368 -15.713 1.00 89.06 504 TRP A O 1
ATOM 3917 N N . PHE A 1 505 ? -10.191 -4.413 -13.755 1.00 89.19 505 PHE A N 1
ATOM 3918 C CA . PHE A 1 505 ? -9.053 -3.644 -14.262 1.00 89.19 505 PHE A CA 1
ATOM 3919 C C . PHE A 1 505 ? -8.267 -4.400 -15.340 1.00 89.19 505 PHE A C 1
ATOM 3921 O O . PHE A 1 505 ? -7.806 -3.775 -16.292 1.00 89.19 505 PHE A O 1
ATOM 3928 N N . ASN A 1 506 ? -8.183 -5.732 -15.264 1.00 89.69 506 ASN A N 1
ATOM 3929 C CA . ASN A 1 506 ? -7.639 -6.539 -16.357 1.00 89.69 506 ASN A CA 1
ATOM 3930 C C . ASN A 1 506 ? -8.499 -6.440 -17.627 1.00 89.69 506 ASN A C 1
ATOM 3932 O O . ASN A 1 506 ? -7.952 -6.315 -18.720 1.00 89.69 506 ASN A O 1
ATOM 3936 N N . HIS A 1 507 ? -9.830 -6.463 -17.496 1.00 88.62 507 HIS A N 1
ATOM 3937 C CA . HIS A 1 507 ? -10.748 -6.380 -18.634 1.00 88.62 507 HIS A CA 1
ATOM 3938 C C . HIS A 1 507 ? -10.607 -5.064 -19.413 1.00 88.62 507 HIS A C 1
ATOM 3940 O O . HIS A 1 507 ? -10.631 -5.076 -20.641 1.00 88.62 507 HIS A O 1
ATOM 3946 N N . ILE A 1 508 ? -10.392 -3.946 -18.714 1.00 87.69 508 ILE A N 1
ATOM 3947 C CA . ILE A 1 508 ? -10.183 -2.626 -19.333 1.00 87.69 508 ILE A CA 1
ATOM 3948 C C . ILE A 1 508 ? -8.710 -2.335 -19.688 1.00 87.69 508 ILE A C 1
ATOM 3950 O O . ILE A 1 508 ? -8.366 -1.193 -19.988 1.00 87.69 508 ILE A O 1
ATOM 3954 N N . GLY A 1 509 ? -7.823 -3.337 -19.628 1.00 88.00 509 GLY A N 1
ATOM 3955 C CA . GLY A 1 509 ? -6.406 -3.217 -20.007 1.00 88.00 509 GLY A CA 1
ATOM 3956 C C . GLY A 1 509 ? -5.512 -2.471 -19.007 1.00 88.00 509 GLY A C 1
ATOM 3957 O O . GLY A 1 509 ? -4.376 -2.130 -19.324 1.00 88.00 509 GLY A O 1
ATOM 3958 N N . GLN A 1 510 ? -5.993 -2.218 -17.790 1.00 86.19 510 GLN A N 1
ATOM 3959 C CA . GLN A 1 510 ? -5.294 -1.477 -16.733 1.00 86.19 510 GLN A CA 1
ATOM 3960 C C . GLN A 1 510 ? -4.569 -2.428 -15.764 1.00 86.19 510 GLN A C 1
ATOM 3962 O O . GLN A 1 510 ? -4.836 -2.462 -14.558 1.00 86.19 510 GLN A O 1
ATOM 3967 N N . PHE A 1 511 ? -3.631 -3.217 -16.294 1.00 88.44 511 PHE A N 1
ATOM 3968 C CA . PHE A 1 511 ? -2.956 -4.301 -15.564 1.00 88.44 511 PHE A CA 1
ATOM 3969 C C . PHE A 1 511 ? -2.180 -3.832 -14.324 1.00 88.44 511 PHE A C 1
ATOM 3971 O O . PHE A 1 511 ? -2.159 -4.522 -13.303 1.00 88.44 511 PHE A O 1
ATOM 3978 N N . GLU A 1 512 ? -1.575 -2.643 -14.372 1.00 84.19 512 GLU A N 1
ATOM 3979 C CA . GLU A 1 512 ? -0.825 -2.095 -13.236 1.00 84.19 512 GLU A CA 1
ATOM 3980 C C . GLU A 1 512 ? -1.732 -1.797 -12.040 1.00 84.19 512 GLU A C 1
ATOM 3982 O O . GLU A 1 512 ? -1.369 -2.105 -10.902 1.00 84.19 512 GLU A O 1
ATOM 3987 N N . ILE A 1 513 ? -2.939 -1.276 -12.295 1.00 85.38 513 ILE A N 1
ATOM 3988 C CA . ILE A 1 513 ? -3.956 -0.999 -11.270 1.00 85.38 513 ILE A CA 1
ATOM 3989 C C . ILE A 1 513 ? -4.583 -2.303 -10.769 1.00 85.38 513 ILE A C 1
ATOM 3991 O O . ILE A 1 513 ? -4.774 -2.470 -9.561 1.00 85.38 513 ILE A O 1
ATOM 3995 N N . ALA A 1 514 ? -4.836 -3.260 -11.669 1.00 88.94 514 ALA A N 1
ATOM 3996 C CA . ALA A 1 514 ? -5.349 -4.584 -11.315 1.00 88.94 514 ALA A CA 1
ATOM 3997 C C . ALA A 1 514 ? -4.445 -5.303 -10.302 1.00 88.94 514 ALA A C 1
ATOM 3999 O O . ALA A 1 514 ? -4.924 -6.045 -9.444 1.00 88.94 514 ALA A O 1
ATOM 4000 N N . ARG A 1 515 ? -3.131 -5.062 -10.389 1.00 87.31 515 ARG A N 1
ATOM 4001 C CA . ARG A 1 515 ? -2.120 -5.638 -9.501 1.00 87.31 515 ARG A CA 1
ATOM 4002 C C . ARG A 1 515 ? -1.942 -4.893 -8.177 1.00 87.31 515 ARG A C 1
ATOM 4004 O O . ARG A 1 515 ? -1.360 -5.482 -7.271 1.00 87.31 515 ARG A O 1
ATOM 4011 N N . GLN A 1 516 ? -2.409 -3.651 -8.032 1.00 88.38 516 GLN A N 1
ATOM 4012 C CA . GLN A 1 516 ? -2.344 -2.926 -6.753 1.00 88.38 516 GLN A CA 1
ATOM 4013 C C . GLN A 1 516 ? -3.380 -3.451 -5.753 1.00 88.38 516 GLN A C 1
ATOM 4015 O O . GLN A 1 516 ? -4.280 -4.206 -6.114 1.00 88.38 516 GLN A O 1
ATOM 4020 N N . LEU A 1 517 ? -3.288 -3.045 -4.480 1.00 87.50 517 LEU A N 1
ATOM 4021 C CA . LEU A 1 517 ? -4.376 -3.307 -3.533 1.00 87.50 517 LEU A CA 1
ATOM 4022 C C . LEU A 1 517 ? -5.675 -2.624 -3.998 1.00 87.50 517 LEU A C 1
ATOM 4024 O O . LEU A 1 517 ? -5.618 -1.461 -4.394 1.00 87.50 517 LEU A O 1
ATOM 4028 N N . PRO A 1 518 ? -6.832 -3.313 -3.912 1.00 92.81 518 PRO A N 1
ATOM 4029 C CA . PRO A 1 518 ? -7.059 -4.609 -3.258 1.00 92.81 518 PRO A CA 1
ATOM 4030 C C . PRO A 1 518 ? -6.839 -5.868 -4.125 1.00 92.81 518 PRO A C 1
ATOM 4032 O O . PRO A 1 518 ? -7.051 -6.963 -3.620 1.00 92.81 518 PRO A O 1
ATOM 4035 N N . GLY A 1 519 ? -6.398 -5.783 -5.382 1.00 91.69 519 GLY A N 1
ATOM 4036 C CA . GLY A 1 519 ? -6.335 -6.919 -6.322 1.00 91.69 519 GLY A CA 1
ATOM 4037 C C . GLY A 1 519 ? -5.494 -8.136 -5.893 1.00 91.69 519 GLY A C 1
ATOM 4038 O O . GLY A 1 519 ? -5.750 -9.249 -6.351 1.00 91.69 519 GLY A O 1
ATOM 4039 N N . GLN A 1 520 ? -4.532 -7.956 -4.976 1.00 94.62 520 GLN A N 1
ATOM 4040 C CA . GLN A 1 520 ? -3.721 -9.041 -4.383 1.00 94.62 520 GLN A CA 1
ATOM 4041 C C . GLN A 1 520 ? -4.252 -9.543 -3.027 1.00 94.62 520 GLN A C 1
ATOM 4043 O O . GLN A 1 520 ? -3.683 -10.453 -2.420 1.00 94.62 520 GLN A O 1
ATOM 4048 N N . MET A 1 521 ? -5.326 -8.939 -2.514 1.00 95.00 521 MET A N 1
ATOM 4049 C CA . MET A 1 521 ? -5.821 -9.174 -1.157 1.00 95.00 521 MET A CA 1
ATOM 4050 C C . MET A 1 521 ? -6.363 -10.593 -0.966 1.00 95.00 521 MET A C 1
ATOM 4052 O O . MET A 1 521 ? -6.229 -11.133 0.126 1.00 95.00 521 MET A O 1
ATOM 4056 N N . SER A 1 522 ? -6.927 -11.225 -1.999 1.00 97.00 522 SER A N 1
ATOM 4057 C CA . SER A 1 522 ? -7.443 -12.600 -1.924 1.00 97.00 522 SER A CA 1
ATOM 4058 C C . SER A 1 522 ? -6.349 -13.622 -1.593 1.00 97.00 522 SER A C 1
ATOM 4060 O O . SER A 1 522 ? -6.565 -14.503 -0.756 1.00 97.00 522 SER A O 1
ATOM 4062 N N . PHE A 1 523 ? -5.151 -13.474 -2.167 1.00 97.88 523 PHE A N 1
ATOM 4063 C CA . PHE A 1 523 ? -3.987 -14.320 -1.877 1.00 97.88 523 PHE A CA 1
ATOM 4064 C C . PHE A 1 523 ? -3.532 -14.169 -0.423 1.00 97.88 523 PHE A C 1
ATOM 4066 O O . PHE A 1 523 ? -3.427 -15.157 0.309 1.00 97.88 523 PHE A O 1
ATOM 4073 N N . PHE A 1 524 ? -3.343 -12.927 0.029 1.00 97.31 524 PHE A N 1
ATOM 4074 C CA . PHE A 1 524 ? -2.965 -12.629 1.411 1.00 97.31 524 PHE A CA 1
ATOM 4075 C C . PHE A 1 524 ? -4.022 -13.107 2.417 1.00 97.31 524 PHE A C 1
ATOM 4077 O O . PHE A 1 524 ? -3.707 -13.755 3.417 1.00 97.31 524 PHE A O 1
ATOM 4084 N N . LEU A 1 525 ? -5.298 -12.852 2.128 1.00 96.75 525 LEU A N 1
ATOM 4085 C CA . LEU A 1 525 ? -6.416 -13.265 2.964 1.00 96.75 525 LEU A CA 1
ATOM 4086 C C . LEU A 1 525 ? -6.517 -14.790 3.067 1.00 96.75 525 LEU A C 1
ATOM 4088 O O . LEU A 1 525 ? -6.736 -15.312 4.157 1.00 96.75 525 LEU A O 1
ATOM 4092 N N . THR A 1 526 ? -6.291 -15.512 1.969 1.00 97.38 526 THR A N 1
ATOM 4093 C CA . THR A 1 526 ? -6.274 -16.981 1.982 1.00 97.38 526 THR A CA 1
ATOM 4094 C C . THR A 1 526 ? -5.201 -17.510 2.932 1.00 97.38 526 THR A C 1
ATOM 4096 O O . THR A 1 526 ? -5.483 -18.378 3.759 1.00 97.38 526 THR A O 1
ATOM 4099 N N . GLY A 1 527 ? -3.983 -16.961 2.876 1.00 96.94 527 GLY A N 1
ATOM 4100 C CA . GLY A 1 527 ? -2.910 -17.325 3.804 1.00 96.94 527 GLY A CA 1
ATOM 4101 C C . GLY A 1 527 ? -3.280 -17.074 5.269 1.00 96.94 527 GLY A C 1
ATOM 4102 O O . GLY A 1 527 ? -3.059 -17.935 6.124 1.00 96.94 527 GLY A O 1
ATOM 4103 N N . MET A 1 528 ? -3.901 -15.924 5.550 1.00 95.69 528 MET A N 1
ATOM 4104 C CA . MET A 1 528 ? -4.406 -15.560 6.878 1.00 95.69 528 MET A CA 1
ATOM 4105 C C . MET A 1 528 ? -5.461 -16.558 7.381 1.00 95.69 528 MET A C 1
ATOM 4107 O O . MET A 1 528 ? -5.368 -17.049 8.506 1.00 95.69 528 MET A O 1
ATOM 4111 N N . MET A 1 529 ? -6.436 -16.902 6.535 1.00 95.31 529 MET A N 1
ATOM 4112 C CA . MET A 1 529 ? -7.508 -17.844 6.866 1.00 95.31 529 MET A CA 1
ATOM 4113 C C . MET A 1 529 ? -6.984 -19.263 7.094 1.00 95.31 529 MET A C 1
ATOM 4115 O O . MET A 1 529 ? -7.434 -19.933 8.018 1.00 95.31 529 MET A O 1
ATOM 4119 N N . LEU A 1 530 ? -6.007 -19.717 6.306 1.00 95.50 530 LEU A N 1
ATOM 4120 C CA . LEU A 1 530 ? -5.379 -21.027 6.498 1.00 95.50 530 LEU A CA 1
ATOM 4121 C C . LEU A 1 530 ? -4.582 -21.100 7.807 1.00 95.50 530 LEU A C 1
ATOM 4123 O O . LEU A 1 530 ? -4.594 -22.145 8.458 1.00 95.50 530 LEU A O 1
ATOM 4127 N N . HIS A 1 531 ? -3.936 -20.002 8.223 1.00 94.94 531 HIS A N 1
ATOM 4128 C CA . HIS A 1 531 ? -3.318 -19.927 9.550 1.00 94.94 531 HIS A CA 1
ATOM 4129 C C . HIS A 1 531 ? -4.368 -20.026 10.658 1.00 94.94 531 HIS A C 1
ATOM 4131 O O . HIS A 1 531 ? -4.235 -20.858 11.552 1.00 94.94 531 HIS A O 1
ATOM 4137 N N . ALA A 1 532 ? -5.437 -19.229 10.563 1.00 91.88 532 ALA A N 1
ATOM 4138 C CA . ALA A 1 532 ? -6.518 -19.212 11.546 1.00 91.88 532 ALA A CA 1
ATOM 4139 C C . ALA A 1 532 ? -7.254 -20.562 11.645 1.00 91.88 532 ALA A C 1
ATOM 4141 O O . ALA A 1 532 ? -7.637 -20.981 12.735 1.00 91.88 532 ALA A O 1
ATOM 4142 N N . ALA A 1 533 ? -7.416 -21.270 10.523 1.00 91.94 533 ALA A N 1
ATOM 4143 C CA . ALA A 1 533 ? -8.031 -22.594 10.481 1.00 91.94 533 ALA A CA 1
ATOM 4144 C C . ALA A 1 533 ? -7.171 -23.685 11.147 1.00 91.94 533 ALA A C 1
ATOM 4146 O O . ALA A 1 533 ? -7.707 -24.733 11.507 1.00 91.94 533 ALA A O 1
ATOM 4147 N N . ASN A 1 534 ? -5.858 -23.452 11.292 1.00 91.06 534 ASN A N 1
ATOM 4148 C CA . ASN A 1 534 ? -4.893 -24.346 11.939 1.00 91.06 534 ASN A CA 1
ATOM 4149 C C . ASN A 1 534 ? -5.049 -25.825 11.518 1.00 91.06 534 ASN A C 1
ATOM 4151 O O . ASN A 1 534 ? -5.130 -26.739 12.346 1.00 91.06 534 ASN A O 1
ATOM 4155 N N . LEU A 1 535 ? -5.159 -26.056 10.204 1.00 90.44 535 LEU A N 1
ATOM 4156 C CA . LEU A 1 535 ? -5.409 -27.384 9.642 1.00 90.44 535 LEU A CA 1
ATOM 4157 C C . LEU A 1 535 ? -4.256 -28.346 9.957 1.00 90.44 535 LEU A C 1
ATOM 4159 O O . LEU A 1 535 ? -3.083 -28.013 9.801 1.00 90.44 535 LEU A O 1
ATOM 4163 N N . SER A 1 536 ? -4.596 -29.574 10.349 1.00 90.50 536 SER A N 1
ATOM 4164 C CA . SER A 1 536 ? -3.636 -30.634 10.673 1.00 90.50 536 SER A CA 1
ATOM 4165 C C . SER A 1 536 ? -4.175 -32.019 10.299 1.00 90.50 536 SER A C 1
ATOM 4167 O O . SER A 1 536 ? -5.371 -32.193 10.032 1.00 90.50 536 SER A O 1
ATOM 4169 N N . GLY A 1 537 ? -3.279 -33.010 10.240 1.00 90.69 537 GLY A N 1
ATOM 4170 C CA . GLY A 1 537 ? -3.626 -34.400 9.934 1.00 90.69 537 GLY A CA 1
ATOM 4171 C C . GLY A 1 537 ? -4.297 -34.566 8.559 1.00 90.69 537 GLY A C 1
ATOM 4172 O O . GLY A 1 537 ? -3.969 -33.830 7.626 1.00 90.69 537 GLY A O 1
ATOM 4173 N N . PRO A 1 538 ? -5.268 -35.489 8.408 1.00 92.81 538 PRO A N 1
ATOM 4174 C CA . PRO A 1 538 ? -5.920 -35.769 7.124 1.00 92.81 538 PRO A CA 1
ATOM 4175 C C . PRO A 1 538 ? -6.540 -34.538 6.452 1.00 92.81 538 PRO A C 1
ATOM 4177 O O . PRO A 1 538 ? -6.495 -34.414 5.232 1.00 92.81 538 PRO A O 1
ATOM 4180 N N . ARG A 1 539 ? -7.068 -33.590 7.240 1.00 93.44 539 ARG A N 1
ATOM 4181 C CA . ARG A 1 539 ? -7.681 -32.358 6.716 1.00 93.44 539 ARG A CA 1
ATOM 4182 C C . ARG A 1 539 ? -6.677 -31.492 5.957 1.00 93.44 539 ARG A C 1
ATOM 4184 O O . ARG A 1 539 ? -7.035 -30.922 4.933 1.00 93.44 539 ARG A O 1
ATOM 4191 N N . LEU A 1 540 ? -5.430 -31.425 6.429 1.00 94.00 540 LEU A N 1
ATOM 4192 C CA . LEU A 1 540 ? -4.355 -30.686 5.763 1.00 94.00 540 LEU A CA 1
ATOM 4193 C C . LEU A 1 540 ? -3.984 -31.330 4.417 1.00 94.00 540 LEU A C 1
ATOM 4195 O O . LEU A 1 540 ? -3.809 -30.619 3.432 1.00 94.00 540 LEU A O 1
ATOM 4199 N N . HIS A 1 541 ? -3.923 -32.665 4.348 1.00 94.88 541 HIS A N 1
ATOM 4200 C CA . HIS A 1 541 ? -3.644 -33.386 3.097 1.00 94.88 541 HIS A CA 1
ATOM 4201 C C . HIS A 1 541 ? -4.782 -33.255 2.079 1.00 94.88 541 HIS A C 1
ATOM 4203 O O . HIS A 1 541 ? -4.521 -33.014 0.903 1.00 94.88 541 HIS A O 1
ATOM 4209 N N . ILE A 1 542 ? -6.038 -33.354 2.529 1.00 96.06 542 ILE A N 1
ATOM 4210 C CA . ILE A 1 542 ? -7.216 -33.146 1.674 1.00 96.06 542 ILE A CA 1
ATOM 4211 C C . ILE A 1 542 ? -7.227 -31.715 1.130 1.00 96.06 542 ILE A C 1
ATOM 4213 O O . ILE A 1 542 ? -7.431 -31.522 -0.065 1.00 96.06 542 ILE A O 1
ATOM 4217 N N . ALA A 1 543 ? -6.957 -30.720 1.980 1.00 95.56 543 ALA A N 1
ATOM 4218 C CA . ALA A 1 543 ? -6.858 -29.328 1.553 1.00 95.56 543 ALA A CA 1
ATOM 4219 C C . ALA A 1 543 ? -5.735 -29.124 0.525 1.00 95.56 543 ALA A C 1
ATOM 4221 O O . ALA A 1 543 ? -5.956 -28.453 -0.475 1.00 95.56 543 ALA A O 1
ATOM 4222 N N . GLY A 1 544 ? -4.564 -29.738 0.722 1.00 96.44 544 GLY A N 1
ATOM 4223 C CA . GLY A 1 544 ? -3.464 -29.694 -0.246 1.00 96.44 544 GLY A CA 1
ATOM 4224 C C . GLY A 1 544 ? -3.826 -30.312 -1.599 1.00 96.44 544 GLY A C 1
ATOM 4225 O O . GLY A 1 544 ? -3.582 -29.699 -2.637 1.00 96.44 544 GLY A O 1
ATOM 4226 N N . ALA A 1 545 ? -4.467 -31.485 -1.595 1.00 97.25 545 ALA A N 1
ATOM 4227 C CA . ALA A 1 545 ? -4.917 -32.162 -2.812 1.00 97.25 545 ALA A CA 1
ATOM 4228 C C . ALA A 1 545 ? -6.003 -31.362 -3.552 1.00 97.25 545 ALA A C 1
ATOM 4230 O O . ALA A 1 545 ? -5.891 -31.134 -4.755 1.00 97.25 545 ALA A O 1
ATOM 4231 N N . ALA A 1 546 ? -7.015 -30.870 -2.831 1.00 97.56 546 ALA A N 1
ATOM 4232 C CA . ALA A 1 546 ? -8.021 -29.969 -3.390 1.00 97.56 546 ALA A CA 1
ATOM 4233 C C . ALA A 1 546 ? -7.376 -28.680 -3.923 1.00 97.56 546 ALA A C 1
ATOM 4235 O O . ALA A 1 546 ? -7.724 -28.212 -5.003 1.00 97.56 546 ALA A O 1
ATOM 4236 N N . GLY A 1 547 ? -6.385 -28.148 -3.204 1.00 97.75 547 GLY A N 1
ATOM 4237 C CA . GLY A 1 547 ? -5.607 -26.985 -3.607 1.00 97.75 547 GLY A CA 1
ATOM 4238 C C . GLY A 1 547 ? -4.888 -27.184 -4.940 1.00 97.75 547 GLY A C 1
ATOM 4239 O O . GLY A 1 547 ? -4.966 -26.322 -5.811 1.00 97.75 547 GLY A O 1
ATOM 4240 N N . ALA A 1 548 ? -4.261 -28.348 -5.137 1.00 97.81 548 ALA A N 1
ATOM 4241 C CA . ALA A 1 548 ? -3.617 -28.714 -6.397 1.00 97.81 548 ALA A CA 1
ATOM 4242 C C . ALA A 1 548 ? -4.613 -28.757 -7.567 1.00 97.81 548 ALA A C 1
ATOM 4244 O O . ALA A 1 548 ? -4.326 -28.216 -8.633 1.00 97.81 548 ALA A O 1
ATOM 4245 N N . VAL A 1 549 ? -5.797 -29.344 -7.355 1.00 98.06 549 VAL A N 1
ATOM 4246 C CA . VAL A 1 549 ? -6.862 -29.400 -8.371 1.00 98.06 549 VAL A CA 1
ATOM 4247 C C . VAL A 1 549 ? -7.364 -27.998 -8.720 1.00 98.06 549 VAL A C 1
ATOM 4249 O O . VAL A 1 549 ? -7.470 -27.667 -9.897 1.00 98.06 549 VAL A O 1
ATOM 4252 N N . LEU A 1 550 ? -7.629 -27.154 -7.718 1.00 97.88 550 LEU A N 1
ATOM 4253 C CA . LEU A 1 550 ? -8.095 -25.780 -7.930 1.00 97.88 550 LEU A CA 1
ATOM 4254 C C . LEU A 1 550 ? -7.039 -24.915 -8.626 1.00 97.88 550 LEU A C 1
ATOM 4256 O O . LEU A 1 550 ? -7.377 -24.149 -9.527 1.00 97.88 550 LEU A O 1
ATOM 4260 N N . LEU A 1 551 ? -5.762 -25.056 -8.252 1.00 97.50 551 LEU A N 1
ATOM 4261 C CA . LEU A 1 551 ? -4.670 -24.366 -8.931 1.00 97.50 551 LEU A CA 1
ATOM 4262 C C . LEU A 1 551 ? -4.593 -24.806 -10.396 1.00 97.50 551 LEU A C 1
ATOM 4264 O O . LEU A 1 551 ? -4.618 -23.947 -11.272 1.00 97.50 551 LEU A O 1
ATOM 4268 N N . ALA A 1 552 ? -4.578 -26.114 -10.668 1.00 97.06 552 ALA A N 1
ATOM 4269 C CA . ALA A 1 552 ? -4.553 -26.640 -12.032 1.00 97.06 552 ALA A CA 1
ATOM 4270 C C . ALA A 1 552 ? -5.745 -26.133 -12.860 1.00 97.06 552 ALA A C 1
ATOM 4272 O O . ALA A 1 552 ? -5.549 -25.616 -13.958 1.00 97.06 552 ALA A O 1
ATOM 4273 N N . ALA A 1 553 ? -6.961 -26.181 -12.307 1.00 96.56 553 ALA A N 1
ATOM 4274 C CA . ALA A 1 553 ? -8.157 -25.644 -12.952 1.00 96.56 553 ALA A CA 1
ATOM 4275 C C . ALA A 1 553 ? -8.008 -24.149 -13.288 1.00 96.56 553 ALA A C 1
ATOM 4277 O O . ALA A 1 553 ? -8.305 -23.744 -14.407 1.00 96.56 553 ALA A O 1
ATOM 4278 N N . SER A 1 554 ? -7.476 -23.344 -12.362 1.00 95.88 554 SER A N 1
ATOM 4279 C CA . SER A 1 554 ? -7.262 -21.900 -12.560 1.00 95.88 554 SER A CA 1
ATOM 4280 C C . SER A 1 554 ? -6.166 -21.538 -13.571 1.00 95.88 554 SER A C 1
ATOM 4282 O O . SER A 1 554 ? -6.097 -20.391 -14.013 1.00 95.88 554 SER A O 1
ATOM 4284 N N . LEU A 1 555 ? -5.270 -22.478 -13.892 1.00 93.75 555 LEU A N 1
ATOM 4285 C CA . LEU A 1 555 ? -4.220 -22.302 -14.900 1.00 93.75 555 LEU A CA 1
ATOM 4286 C C . LEU A 1 555 ? -4.702 -22.717 -16.295 1.00 93.75 555 LEU A C 1
ATOM 4288 O O . LEU A 1 555 ? -4.233 -22.170 -17.287 1.00 93.75 555 LEU A O 1
ATOM 4292 N N . VAL A 1 556 ? -5.636 -23.671 -16.370 1.00 94.12 556 VAL A N 1
ATOM 4293 C CA . VAL A 1 556 ? -6.196 -24.176 -17.634 1.00 94.12 556 VAL A CA 1
ATOM 4294 C C . VAL A 1 556 ? -7.396 -23.345 -18.094 1.00 94.12 556 VAL A C 1
ATOM 4296 O O . VAL A 1 556 ? -7.542 -23.089 -19.288 1.00 94.12 556 VAL A O 1
ATOM 4299 N N . TRP A 1 557 ? -8.247 -22.905 -17.164 1.00 93.19 557 TRP A N 1
ATOM 4300 C CA . TRP A 1 557 ? -9.485 -22.185 -17.458 1.00 93.19 557 TRP A CA 1
ATOM 4301 C C . TRP A 1 557 ? -9.471 -20.783 -16.832 1.00 93.19 557 TRP A C 1
ATOM 4303 O O . TRP A 1 557 ? -9.702 -20.642 -15.628 1.00 93.19 557 TRP A O 1
ATOM 4313 N N . PRO A 1 558 ? -9.261 -19.722 -17.633 1.00 85.88 558 PRO A N 1
ATOM 4314 C CA . PRO A 1 558 ? -9.238 -18.340 -17.142 1.00 85.88 558 PRO A CA 1
ATOM 4315 C C . PRO A 1 558 ? -10.511 -17.913 -16.391 1.00 85.88 558 PRO A C 1
ATOM 4317 O O . PRO A 1 558 ? -10.472 -17.063 -15.510 1.00 85.88 558 PRO A O 1
ATOM 4320 N N . GLN A 1 559 ? -11.654 -18.533 -16.691 1.00 87.75 559 GLN A N 1
ATOM 4321 C CA . GLN A 1 559 ? -12.965 -18.220 -16.110 1.00 87.75 559 GLN A CA 1
ATOM 4322 C C . GLN A 1 559 ? -13.046 -18.574 -14.620 1.00 87.75 559 GLN A C 1
ATOM 4324 O O . GLN A 1 559 ? -13.882 -18.033 -13.900 1.00 87.75 559 GLN A O 1
ATOM 4329 N N . VAL A 1 560 ? -12.180 -19.479 -14.156 1.00 92.62 560 VAL A N 1
ATOM 4330 C CA . VAL A 1 560 ? -12.079 -19.875 -12.748 1.00 92.62 560 VAL A CA 1
ATOM 4331 C C . VAL A 1 560 ? -10.790 -19.363 -12.106 1.00 92.62 560 VAL A C 1
ATOM 4333 O O . VAL A 1 560 ? -10.371 -19.866 -11.069 1.00 92.62 560 VAL A O 1
ATOM 4336 N N . GLU A 1 561 ? -10.160 -18.321 -12.661 1.00 91.56 561 GLU A N 1
ATOM 4337 C CA . GLU A 1 561 ? -8.996 -17.682 -12.031 1.00 91.56 561 GLU A CA 1
ATOM 4338 C C . GLU A 1 561 ? -9.295 -17.252 -10.584 1.00 91.56 561 GLU A C 1
ATOM 4340 O O . GLU A 1 561 ? -8.426 -17.338 -9.718 1.00 91.56 561 GLU A O 1
ATOM 4345 N N . PHE A 1 562 ? -10.547 -16.899 -10.279 1.00 93.31 562 PHE A N 1
ATOM 4346 C CA . PHE A 1 562 ? -10.961 -16.494 -8.938 1.00 93.31 562 PHE A CA 1
ATOM 4347 C C . PHE A 1 562 ? -10.783 -17.571 -7.860 1.00 93.31 562 PHE A C 1
ATOM 4349 O O . PHE A 1 562 ? -10.816 -17.233 -6.680 1.00 93.31 562 PHE A O 1
ATOM 4356 N N . VAL A 1 563 ? -10.584 -18.854 -8.205 1.00 96.25 563 VAL A N 1
ATOM 4357 C CA . VAL A 1 563 ? -10.240 -19.903 -7.222 1.00 96.25 563 VAL A CA 1
ATOM 4358 C C . VAL A 1 563 ? -8.733 -20.073 -7.023 1.00 96.25 563 VAL A C 1
ATOM 4360 O O . VAL A 1 563 ? -8.319 -20.826 -6.139 1.00 96.25 563 VAL A O 1
ATOM 4363 N N . ARG A 1 564 ? -7.894 -19.375 -7.804 1.00 96.81 564 ARG A N 1
ATOM 4364 C CA . ARG A 1 564 ? -6.431 -19.510 -7.767 1.00 96.81 564 ARG A CA 1
ATOM 4365 C C . ARG A 1 564 ? -5.866 -19.193 -6.392 1.00 96.81 564 ARG A C 1
ATOM 4367 O O . ARG A 1 564 ? -5.012 -19.937 -5.923 1.00 96.81 564 ARG A O 1
ATOM 4374 N N . ALA A 1 565 ? -6.353 -18.145 -5.726 1.00 97.31 565 ALA A N 1
ATOM 4375 C CA . ALA A 1 565 ? -5.876 -17.784 -4.394 1.00 97.31 565 ALA A CA 1
ATOM 4376 C C . ALA A 1 565 ? -6.108 -18.911 -3.378 1.00 97.31 565 ALA A C 1
ATOM 4378 O O . ALA A 1 565 ? -5.168 -19.298 -2.685 1.00 97.31 565 ALA A O 1
ATOM 4379 N N . ILE A 1 566 ? -7.306 -19.509 -3.364 1.00 97.62 566 ILE A N 1
ATOM 4380 C CA . ILE A 1 566 ? -7.633 -20.677 -2.528 1.00 97.62 566 ILE A CA 1
ATOM 4381 C C . ILE A 1 566 ? -6.767 -21.883 -2.906 1.00 97.62 566 ILE A C 1
ATOM 4383 O O . ILE A 1 566 ? -6.172 -22.510 -2.027 1.00 97.62 566 ILE A O 1
ATOM 4387 N N . GLY A 1 567 ? -6.673 -22.193 -4.202 1.00 97.88 567 GLY A N 1
ATOM 4388 C CA . GLY A 1 567 ? -5.937 -23.348 -4.713 1.00 97.88 567 GLY A CA 1
ATOM 4389 C C . GLY A 1 567 ? -4.445 -23.292 -4.391 1.00 97.88 567 GLY A C 1
ATOM 4390 O O . GLY A 1 567 ? -3.903 -24.171 -3.715 1.00 97.88 567 GLY A O 1
ATOM 4391 N N . LEU A 1 568 ? -3.798 -22.201 -4.808 1.00 98.00 568 LEU A N 1
ATOM 4392 C CA . LEU A 1 568 ? -2.396 -21.912 -4.520 1.00 98.00 568 LEU A CA 1
ATOM 4393 C C . LEU A 1 568 ? -2.148 -21.817 -3.015 1.00 98.00 568 LEU A C 1
ATOM 4395 O O . LEU A 1 568 ? -1.128 -22.307 -2.534 1.00 98.00 568 LEU A O 1
ATOM 4399 N N . GLY A 1 569 ? -3.082 -21.225 -2.269 1.00 97.25 569 GLY A N 1
ATOM 4400 C CA . GLY A 1 569 ? -3.008 -21.080 -0.824 1.00 97.25 569 GLY A CA 1
ATOM 4401 C C . GLY A 1 569 ? -2.925 -22.411 -0.095 1.00 97.25 569 GLY A C 1
ATOM 4402 O O . GLY A 1 569 ? -1.965 -22.675 0.636 1.00 97.25 569 GLY A O 1
ATOM 4403 N N . ALA A 1 570 ? -3.919 -23.266 -0.328 1.00 97.44 570 ALA A N 1
ATOM 4404 C CA . ALA A 1 570 ? -4.012 -24.570 0.308 1.00 97.44 570 ALA A CA 1
ATOM 4405 C C . ALA A 1 570 ? -2.836 -25.476 -0.085 1.00 97.44 570 ALA A C 1
ATOM 4407 O O . ALA A 1 570 ? -2.245 -26.118 0.786 1.00 97.44 570 ALA A O 1
ATOM 4408 N N . LEU A 1 571 ? -2.435 -25.460 -1.363 1.00 97.62 571 LEU A N 1
ATOM 4409 C CA . LEU A 1 571 ? -1.264 -26.197 -1.836 1.00 97.62 571 LEU A CA 1
ATOM 4410 C C . LEU A 1 571 ? 0.027 -25.697 -1.173 1.00 97.62 571 LEU A C 1
ATOM 4412 O O . LEU A 1 571 ? 0.810 -26.499 -0.669 1.00 97.62 571 LEU A O 1
ATOM 4416 N N . SER A 1 572 ? 0.242 -24.380 -1.127 1.00 96.50 572 SER A N 1
ATOM 4417 C CA . SER A 1 572 ? 1.459 -23.788 -0.557 1.00 96.50 572 SER A CA 1
ATOM 4418 C C . SER A 1 572 ? 1.586 -24.076 0.936 1.00 96.50 572 SER A C 1
ATOM 4420 O O . SER A 1 572 ? 2.660 -24.449 1.400 1.00 96.50 572 SER A O 1
ATOM 4422 N N . VAL A 1 573 ? 0.496 -23.953 1.701 1.00 94.06 573 VAL A N 1
ATOM 4423 C CA . VAL A 1 573 ? 0.504 -24.282 3.136 1.00 94.06 573 VAL A CA 1
ATOM 4424 C C . VAL A 1 573 ? 0.734 -25.777 3.346 1.00 94.06 573 VAL A C 1
ATOM 4426 O O . VAL A 1 573 ? 1.544 -26.144 4.193 1.00 94.06 573 VAL A O 1
ATOM 4429 N N . TRP A 1 574 ? 0.113 -26.642 2.541 1.00 95.38 574 TRP A N 1
ATOM 4430 C CA . TRP A 1 574 ? 0.359 -28.082 2.601 1.00 95.38 574 TRP A CA 1
ATOM 4431 C C . TRP A 1 574 ? 1.824 -28.446 2.306 1.00 95.38 574 TRP A C 1
ATOM 4433 O O . TRP A 1 574 ? 2.425 -29.206 3.063 1.00 95.38 574 TRP A O 1
ATOM 4443 N N . LEU A 1 575 ? 2.446 -27.855 1.283 1.00 94.00 575 LEU A N 1
ATOM 4444 C CA . LEU A 1 575 ? 3.878 -28.032 1.004 1.00 94.00 575 LEU A CA 1
ATOM 4445 C C . LEU A 1 575 ? 4.770 -27.451 2.119 1.00 94.00 575 LEU A C 1
ATOM 4447 O O . LEU A 1 575 ? 5.877 -27.937 2.363 1.00 94.00 575 LEU A O 1
ATOM 4451 N N . ALA A 1 576 ? 4.302 -26.413 2.816 1.00 91.38 576 ALA A N 1
ATOM 4452 C CA . ALA A 1 576 ? 5.040 -25.792 3.906 1.00 91.38 576 ALA A CA 1
ATOM 4453 C C . ALA A 1 576 ? 5.018 -26.636 5.190 1.00 91.38 576 ALA A C 1
ATOM 4455 O O . ALA A 1 576 ? 6.040 -26.718 5.872 1.00 91.38 576 ALA A O 1
ATOM 4456 N N . THR A 1 577 ? 3.875 -27.227 5.548 1.00 90.44 577 THR A N 1
ATOM 4457 C CA . THR A 1 577 ? 3.651 -27.821 6.881 1.00 90.44 577 THR A CA 1
ATOM 4458 C C . THR A 1 577 ? 3.238 -29.293 6.871 1.00 90.44 577 THR A C 1
ATOM 4460 O O . THR A 1 577 ? 3.348 -29.947 7.904 1.00 90.44 577 THR A O 1
ATOM 4463 N N . GLY A 1 578 ? 2.764 -29.821 5.741 1.00 83.88 578 GLY A N 1
ATOM 4464 C CA . GLY A 1 578 ? 2.179 -31.161 5.620 1.00 83.88 578 GLY A CA 1
ATOM 4465 C C . GLY A 1 578 ? 3.092 -32.231 5.018 1.00 83.88 578 GLY A C 1
ATOM 4466 O O . GLY A 1 578 ? 2.736 -33.407 5.057 1.00 83.88 578 GLY A O 1
ATOM 4467 N N . ILE A 1 579 ? 4.253 -31.859 4.472 1.00 85.00 579 ILE A N 1
ATOM 4468 C CA . ILE A 1 579 ? 5.253 -32.797 3.934 1.00 85.00 579 ILE A CA 1
ATOM 4469 C C . ILE A 1 579 ? 6.499 -32.856 4.825 1.00 85.00 579 ILE A C 1
ATOM 4471 O O . ILE A 1 579 ? 6.773 -31.941 5.605 1.00 85.00 579 ILE A O 1
ATOM 4475 N N . VAL A 1 580 ? 7.278 -33.934 4.690 1.00 80.25 580 VAL A N 1
ATOM 4476 C CA . VAL A 1 580 ? 8.557 -34.094 5.400 1.00 80.25 580 VAL A CA 1
ATOM 4477 C C . VAL A 1 580 ? 9.489 -32.923 5.067 1.00 80.25 580 VAL A C 1
ATOM 4479 O O . VAL A 1 580 ? 9.536 -32.453 3.928 1.00 80.25 580 VAL A O 1
ATOM 4482 N N . ARG A 1 581 ? 10.226 -32.435 6.074 1.00 76.00 581 ARG A N 1
ATOM 4483 C CA . ARG A 1 581 ? 11.186 -31.338 5.907 1.00 76.00 581 ARG A CA 1
ATOM 4484 C C . ARG A 1 581 ? 12.220 -31.710 4.847 1.00 76.00 581 ARG A C 1
ATOM 4486 O O . ARG A 1 581 ? 12.929 -32.704 4.992 1.00 76.00 581 ARG A O 1
ATOM 4493 N N . LEU A 1 582 ? 12.336 -30.870 3.827 1.00 74.75 582 LEU A N 1
ATOM 4494 C CA . LEU A 1 582 ? 13.395 -30.972 2.828 1.00 74.75 582 LEU A CA 1
ATOM 4495 C C . LEU A 1 582 ? 14.665 -30.258 3.328 1.00 74.75 582 LEU A C 1
ATOM 4497 O O . LEU A 1 582 ? 14.571 -29.414 4.227 1.00 74.75 582 LEU A O 1
ATOM 4501 N N . PRO A 1 583 ? 15.859 -30.582 2.790 1.00 68.50 583 PRO A N 1
ATOM 4502 C CA . PRO A 1 583 ? 17.097 -29.911 3.168 1.00 68.50 583 PRO A CA 1
ATOM 4503 C C . PRO A 1 583 ? 16.940 -28.394 3.083 1.00 68.50 583 PRO A C 1
ATOM 4505 O O . PRO A 1 583 ? 16.629 -27.836 2.031 1.00 68.50 583 PRO A O 1
ATOM 4508 N N . ASP A 1 584 ? 17.116 -27.730 4.221 1.00 65.81 584 ASP A N 1
ATOM 4509 C CA . ASP A 1 584 ? 16.805 -26.316 4.339 1.00 65.81 584 ASP A CA 1
ATOM 4510 C C . ASP A 1 584 ? 17.918 -25.502 3.681 1.00 65.81 584 ASP A C 1
ATOM 4512 O O . ASP A 1 584 ? 19.014 -25.377 4.232 1.00 65.81 584 ASP A O 1
ATOM 4516 N N . ALA A 1 585 ? 17.642 -24.939 2.503 1.00 60.38 585 ALA A N 1
ATOM 4517 C CA . ALA A 1 585 ? 18.528 -23.969 1.866 1.00 60.38 585 ALA A CA 1
ATOM 4518 C C . ALA A 1 585 ? 18.813 -22.777 2.797 1.00 60.38 585 ALA A C 1
ATOM 4520 O O . ALA A 1 585 ? 19.877 -22.165 2.693 1.00 60.38 585 ALA A O 1
ATOM 4521 N N . ALA A 1 586 ? 17.934 -22.524 3.783 1.00 61.38 586 ALA A N 1
ATOM 4522 C CA . ALA A 1 586 ? 18.181 -21.533 4.814 1.00 61.38 586 ALA A CA 1
ATOM 4523 C C . ALA A 1 586 ? 19.398 -21.848 5.688 1.00 61.38 586 ALA A C 1
ATOM 4525 O O . ALA A 1 586 ? 19.853 -20.948 6.374 1.00 61.38 586 ALA A O 1
ATOM 4526 N N . ARG A 1 587 ? 19.998 -23.052 5.653 1.00 60.34 587 ARG A N 1
ATOM 4527 C CA . ARG A 1 587 ? 21.263 -23.344 6.364 1.00 60.34 587 ARG A CA 1
ATOM 4528 C C . ARG A 1 587 ? 22.402 -22.376 6.011 1.00 60.34 587 ARG A C 1
ATOM 4530 O O . ARG A 1 587 ? 23.304 -22.197 6.818 1.00 60.34 587 ARG A O 1
ATOM 4537 N N . PHE A 1 588 ? 22.340 -21.751 4.834 1.00 62.72 588 PHE A N 1
ATOM 4538 C CA . PHE A 1 588 ? 23.284 -20.726 4.379 1.00 62.72 588 PHE A CA 1
ATOM 4539 C C . PHE A 1 588 ? 22.768 -19.283 4.573 1.00 62.72 588 PHE A C 1
ATOM 4541 O O . PHE A 1 588 ? 23.461 -18.331 4.223 1.00 62.72 588 PHE A O 1
ATOM 4548 N N . GLY A 1 589 ? 21.565 -19.117 5.132 1.00 66.94 589 GLY A N 1
ATOM 4549 C CA . GLY A 1 589 ? 20.853 -17.852 5.334 1.00 66.94 589 GLY A CA 1
ATOM 4550 C C . GLY A 1 589 ? 19.483 -17.799 4.652 1.00 66.94 589 GLY A C 1
ATOM 4551 O O . GLY A 1 589 ? 19.222 -18.557 3.722 1.00 66.94 589 GLY A O 1
ATOM 4552 N N . ASP A 1 590 ? 18.584 -16.902 5.080 1.00 81.44 590 ASP A N 1
ATOM 4553 C CA . ASP A 1 590 ? 17.313 -16.673 4.369 1.00 81.44 590 ASP A CA 1
ATOM 4554 C C . ASP A 1 590 ? 17.542 -15.818 3.112 1.00 81.44 590 ASP A C 1
ATOM 4556 O O . ASP A 1 590 ? 17.303 -14.611 3.091 1.00 81.44 590 ASP A O 1
ATOM 4560 N N . LEU A 1 591 ? 18.024 -16.480 2.057 1.00 87.00 591 LEU A N 1
ATOM 4561 C CA . LEU A 1 591 ? 18.418 -15.861 0.789 1.00 87.00 591 LEU A CA 1
ATOM 4562 C C . LEU A 1 591 ? 17.238 -15.365 -0.053 1.00 87.00 591 LEU A C 1
ATOM 4564 O O . LEU A 1 591 ? 17.454 -14.611 -1.000 1.00 87.00 591 LEU A O 1
ATOM 4568 N N . SER A 1 592 ? 16.008 -15.787 0.266 1.00 91.06 592 SER A N 1
ATOM 4569 C CA . SER A 1 592 ? 14.822 -15.510 -0.555 1.00 91.06 592 SER A CA 1
ATOM 4570 C C . SER A 1 592 ? 14.606 -14.014 -0.776 1.00 91.06 592 SER A C 1
ATOM 4572 O O . SER A 1 592 ? 14.296 -13.589 -1.885 1.00 91.06 592 SER A O 1
ATOM 4574 N N . TYR A 1 593 ? 14.813 -13.211 0.268 1.00 92.50 593 TYR A N 1
ATOM 4575 C CA . TYR A 1 593 ? 14.639 -11.768 0.199 1.00 92.50 593 TYR A CA 1
ATOM 4576 C C . TYR A 1 593 ? 15.810 -11.078 -0.503 1.00 92.50 593 TYR A C 1
ATOM 4578 O O . TYR A 1 593 ? 15.585 -10.316 -1.441 1.00 92.50 593 TYR A O 1
ATOM 4586 N N . GLY A 1 594 ? 17.047 -11.392 -0.104 1.00 94.31 594 GLY A N 1
ATOM 4587 C CA . GLY A 1 594 ? 18.249 -10.828 -0.712 1.00 94.31 594 GLY A CA 1
ATOM 4588 C C . GLY A 1 594 ? 18.283 -11.033 -2.226 1.00 94.31 594 GLY A C 1
ATOM 4589 O O . GLY A 1 594 ? 18.418 -10.062 -2.965 1.00 94.31 594 GLY A O 1
ATOM 4590 N N . ILE A 1 595 ? 18.064 -12.267 -2.701 1.00 95.31 595 ILE A N 1
ATOM 4591 C CA . ILE A 1 595 ? 18.089 -12.575 -4.141 1.00 95.31 595 ILE A CA 1
ATOM 4592 C C . ILE A 1 595 ? 16.974 -11.834 -4.890 1.00 95.31 595 ILE A C 1
ATOM 4594 O O . ILE A 1 595 ? 17.187 -11.322 -5.989 1.00 95.31 595 ILE A O 1
ATOM 4598 N N . TYR A 1 596 ? 15.801 -11.702 -4.262 1.00 95.50 596 TYR A N 1
ATOM 4599 C CA . TYR A 1 596 ? 14.667 -10.988 -4.830 1.00 95.50 596 TYR A CA 1
ATOM 4600 C C . TYR A 1 596 ? 14.962 -9.496 -5.026 1.00 95.50 596 TYR A C 1
ATOM 4602 O O . TYR A 1 596 ? 14.539 -8.929 -6.023 1.00 95.50 596 TYR A O 1
ATOM 4610 N N . ILE A 1 597 ? 15.706 -8.837 -4.137 1.00 96.31 597 ILE A N 1
ATOM 4611 C CA . ILE A 1 597 ? 15.946 -7.392 -4.283 1.00 96.31 597 ILE A CA 1
ATOM 4612 C C . ILE A 1 597 ? 17.169 -7.044 -5.131 1.00 96.31 597 ILE A C 1
ATOM 4614 O O . ILE A 1 597 ? 17.198 -5.953 -5.693 1.00 96.31 597 ILE A O 1
ATOM 4618 N N . VAL A 1 598 ? 18.157 -7.937 -5.267 1.00 97.88 598 VAL A N 1
ATOM 4619 C CA . VAL A 1 598 ? 19.384 -7.627 -6.031 1.00 97.88 598 VAL A CA 1
ATOM 4620 C C . VAL A 1 598 ? 19.345 -8.043 -7.498 1.00 97.88 598 VAL A C 1
ATOM 4622 O O . VAL A 1 598 ? 20.094 -7.479 -8.292 1.00 97.88 598 VAL A O 1
ATOM 4625 N N . HIS A 1 599 ? 18.507 -9.014 -7.880 1.00 98.12 599 HIS A N 1
ATOM 4626 C CA . HIS A 1 599 ? 18.628 -9.636 -9.203 1.00 98.12 599 HIS A CA 1
ATOM 4627 C C . HIS A 1 599 ? 18.409 -8.658 -10.364 1.00 98.12 599 HIS A C 1
ATOM 4629 O O . HIS A 1 599 ? 19.177 -8.695 -11.318 1.00 98.12 599 HIS A O 1
ATOM 4635 N N . ALA A 1 600 ? 17.409 -7.772 -10.305 1.00 97.75 600 ALA A N 1
ATOM 4636 C CA . ALA A 1 600 ? 17.103 -6.879 -11.424 1.00 97.75 600 ALA A CA 1
ATOM 4637 C C . ALA A 1 600 ? 18.238 -5.866 -11.709 1.00 97.75 600 ALA A C 1
ATOM 4639 O O . ALA A 1 600 ? 18.708 -5.849 -12.847 1.00 97.75 600 ALA A O 1
ATOM 4640 N N . PRO A 1 601 ? 18.786 -5.125 -10.720 1.00 98.06 601 PRO A N 1
ATOM 4641 C CA . PRO A 1 601 ? 19.967 -4.282 -10.935 1.00 98.06 601 PRO A CA 1
ATOM 4642 C C . PRO A 1 601 ? 21.181 -5.052 -11.466 1.00 98.06 601 PRO A C 1
ATOM 4644 O O . PRO A 1 601 ? 21.933 -4.544 -12.299 1.00 98.06 601 PRO A O 1
ATOM 4647 N N . ILE A 1 602 ? 21.378 -6.292 -11.007 1.00 98.56 602 ILE A N 1
ATOM 4648 C CA . ILE A 1 602 ? 22.475 -7.152 -11.465 1.00 98.56 602 ILE A CA 1
ATOM 4649 C C . ILE A 1 602 ? 22.277 -7.557 -12.929 1.00 98.56 602 ILE A C 1
ATOM 4651 O O . ILE A 1 602 ? 23.220 -7.460 -13.713 1.00 98.56 602 ILE A O 1
ATOM 4655 N N . ILE A 1 603 ? 21.066 -7.967 -13.317 1.00 98.56 603 ILE A N 1
ATOM 4656 C CA . ILE A 1 603 ? 20.729 -8.299 -14.708 1.00 98.56 603 ILE A CA 1
ATOM 4657 C C . ILE A 1 603 ? 20.930 -7.070 -15.601 1.00 98.56 603 ILE A C 1
ATOM 4659 O O . ILE A 1 603 ? 21.613 -7.173 -16.617 1.00 98.56 603 ILE A O 1
ATOM 4663 N N . GLN A 1 604 ? 20.435 -5.901 -15.184 1.00 98.25 604 GLN A N 1
ATOM 4664 C CA . GLN A 1 604 ? 20.620 -4.638 -15.904 1.00 98.25 604 GLN A CA 1
ATOM 4665 C C . GLN A 1 604 ? 22.099 -4.276 -16.087 1.00 98.25 604 GLN A C 1
ATOM 4667 O O . GLN A 1 604 ? 22.521 -3.870 -17.170 1.00 98.25 604 GLN A O 1
ATOM 4672 N N . THR A 1 605 ? 22.913 -4.500 -15.054 1.00 97.94 605 THR A N 1
ATOM 4673 C CA . THR A 1 605 ? 24.367 -4.307 -15.126 1.00 97.94 605 THR A CA 1
ATOM 4674 C C . THR A 1 605 ? 25.011 -5.287 -16.107 1.00 97.94 605 THR A C 1
ATOM 4676 O O . THR A 1 605 ? 25.852 -4.890 -16.907 1.00 97.94 605 THR A O 1
ATOM 4679 N N . CYS A 1 606 ? 24.596 -6.556 -16.109 1.00 98.31 606 CYS A N 1
ATOM 4680 C CA . CYS A 1 606 ? 25.102 -7.551 -17.056 1.00 98.31 606 CYS A CA 1
ATOM 4681 C C . CYS A 1 606 ? 24.768 -7.192 -18.515 1.00 98.31 606 CYS A C 1
ATOM 4683 O O . CYS A 1 606 ? 25.587 -7.432 -19.402 1.00 98.31 606 CYS A O 1
ATOM 4685 N N . ILE A 1 607 ? 23.593 -6.603 -18.766 1.00 97.94 607 ILE A N 1
ATOM 4686 C CA . ILE A 1 607 ? 23.208 -6.082 -20.088 1.00 97.94 607 ILE A CA 1
ATOM 4687 C C . ILE A 1 607 ? 24.100 -4.899 -20.468 1.00 97.94 607 ILE A C 1
ATOM 4689 O O . ILE A 1 607 ? 24.691 -4.914 -21.545 1.00 97.94 607 ILE A O 1
ATOM 4693 N N . ALA A 1 608 ? 24.263 -3.926 -19.568 1.00 96.75 608 ALA A N 1
ATOM 4694 C CA . ALA A 1 608 ? 25.074 -2.732 -19.810 1.00 96.75 608 ALA A CA 1
ATOM 4695 C C . ALA A 1 608 ? 26.558 -3.055 -20.073 1.00 96.75 608 ALA A C 1
ATOM 4697 O O . ALA A 1 608 ? 27.223 -2.356 -20.831 1.00 96.75 608 ALA A O 1
ATOM 4698 N N . LEU A 1 609 ? 27.072 -4.138 -19.481 1.00 96.69 609 LEU A N 1
ATOM 4699 C CA . LEU A 1 609 ? 28.420 -4.663 -19.730 1.00 96.69 609 LEU A CA 1
ATOM 4700 C C . LEU A 1 609 ? 28.528 -5.511 -21.013 1.00 96.69 609 LEU A C 1
ATOM 4702 O O . LEU A 1 609 ? 29.593 -6.052 -21.299 1.00 96.69 609 LEU A O 1
ATOM 4706 N N . GLY A 1 610 ? 27.442 -5.671 -21.775 1.00 96.88 610 GLY A N 1
ATOM 4707 C CA . GLY A 1 610 ? 27.420 -6.431 -23.026 1.00 96.88 610 GLY A CA 1
ATOM 4708 C C . GLY A 1 610 ? 27.455 -7.954 -22.854 1.00 96.88 610 GLY A C 1
ATOM 4709 O O . GLY A 1 610 ? 27.648 -8.670 -23.836 1.00 96.88 610 GLY A O 1
ATOM 4710 N N . LEU A 1 611 ? 27.250 -8.488 -21.642 1.00 97.69 611 LEU A N 1
ATOM 4711 C CA . LEU A 1 611 ? 27.378 -9.929 -21.382 1.00 97.69 611 LEU A CA 1
ATOM 4712 C C . LEU A 1 611 ? 26.306 -10.746 -22.111 1.00 97.69 611 LEU A C 1
ATOM 4714 O O . LEU A 1 611 ? 26.617 -11.790 -22.677 1.00 97.69 611 LEU A O 1
ATOM 4718 N N . PHE A 1 612 ? 25.066 -10.251 -22.143 1.00 96.62 612 PHE A N 1
ATOM 4719 C CA . PHE A 1 612 ? 23.971 -10.888 -22.885 1.00 96.62 612 PHE A CA 1
ATOM 4720 C C . PHE A 1 612 ? 24.147 -10.785 -24.404 1.00 96.62 612 PHE A C 1
ATOM 4722 O O . PHE A 1 612 ? 23.776 -11.718 -25.112 1.00 96.62 612 PHE A O 1
ATOM 4729 N N . ALA A 1 613 ? 24.758 -9.699 -24.892 1.00 94.94 613 ALA A N 1
ATOM 4730 C CA . ALA A 1 613 ? 25.078 -9.528 -26.308 1.00 94.94 613 ALA A CA 1
ATOM 4731 C C . ALA A 1 613 ? 26.200 -10.478 -26.761 1.00 94.94 613 ALA A C 1
ATOM 4733 O O . ALA A 1 613 ? 26.155 -11.003 -27.869 1.00 94.94 613 ALA A O 1
ATOM 4734 N N . ALA A 1 614 ? 27.185 -10.735 -25.895 1.00 96.50 614 ALA A N 1
ATOM 4735 C CA . ALA A 1 614 ? 28.258 -11.689 -26.165 1.00 96.50 614 ALA A CA 1
ATOM 4736 C C . ALA A 1 614 ? 27.773 -13.149 -26.111 1.00 96.50 614 ALA A C 1
ATOM 4738 O O . ALA A 1 614 ? 28.132 -13.958 -26.964 1.00 96.50 614 ALA A O 1
ATOM 4739 N N . SER A 1 615 ? 26.972 -13.505 -25.104 1.00 96.81 615 SER A N 1
ATOM 4740 C CA . SER A 1 615 ? 26.295 -14.801 -25.013 1.00 96.81 615 SER A CA 1
ATOM 4741 C C . SER A 1 615 ? 25.199 -14.741 -23.956 1.00 96.81 615 SER A C 1
ATOM 4743 O O . SER A 1 615 ? 25.472 -14.518 -22.775 1.00 96.81 615 SER A O 1
ATOM 4745 N N . ALA A 1 616 ? 23.956 -15.017 -24.349 1.00 95.06 616 ALA A N 1
ATOM 4746 C CA . ALA A 1 616 ? 22.829 -15.003 -23.423 1.00 95.06 616 ALA A CA 1
ATOM 4747 C C . ALA A 1 616 ? 23.046 -15.923 -22.208 1.00 95.06 616 ALA A C 1
ATOM 4749 O O . ALA A 1 616 ? 22.819 -15.517 -21.071 1.00 95.06 616 ALA A O 1
ATOM 4750 N N . TRP A 1 617 ? 23.573 -17.133 -22.421 1.00 96.12 617 TRP A N 1
ATOM 4751 C CA . TRP A 1 617 ? 23.857 -18.080 -21.336 1.00 96.12 617 TRP A CA 1
ATOM 4752 C C . TRP A 1 617 ? 24.980 -17.616 -20.409 1.00 96.12 617 TRP A C 1
ATOM 4754 O O . TRP A 1 617 ? 24.932 -17.888 -19.209 1.00 96.12 617 TRP A O 1
ATOM 4764 N N . MET A 1 618 ? 25.961 -16.878 -20.935 1.00 96.62 618 MET A N 1
ATOM 4765 C CA . MET A 1 618 ? 26.985 -16.235 -20.112 1.00 96.62 618 MET A CA 1
ATOM 4766 C C . MET A 1 618 ? 26.363 -15.146 -19.231 1.00 96.62 618 MET A C 1
ATOM 4768 O O . MET A 1 618 ? 26.597 -15.137 -18.022 1.00 96.62 618 MET A O 1
ATOM 4772 N N . GLY A 1 619 ? 25.523 -14.284 -19.814 1.00 97.38 619 GLY A N 1
ATOM 4773 C CA . GLY A 1 619 ? 24.751 -13.283 -19.075 1.00 97.38 619 GLY A CA 1
ATOM 4774 C C . GLY A 1 619 ? 23.906 -13.910 -17.963 1.00 97.38 619 GLY A C 1
ATOM 4775 O O . GLY A 1 619 ? 23.981 -13.473 -16.816 1.00 97.38 619 GLY A O 1
ATOM 4776 N N . VAL A 1 620 ? 23.185 -14.996 -18.266 1.00 97.75 620 VAL A N 1
ATOM 4777 C CA . VAL A 1 620 ? 22.386 -15.755 -17.289 1.00 97.75 620 VAL A CA 1
ATOM 4778 C C . VAL A 1 620 ? 23.251 -16.323 -16.162 1.00 97.75 620 VAL A C 1
ATOM 4780 O O . VAL A 1 620 ? 22.945 -16.111 -14.988 1.00 97.75 620 VAL A O 1
ATOM 4783 N N . GLY A 1 621 ? 24.336 -17.029 -16.493 1.00 97.75 621 GLY A N 1
ATOM 4784 C CA . GLY A 1 621 ? 25.203 -17.667 -15.500 1.00 97.75 621 GLY A CA 1
ATOM 4785 C C . GLY A 1 621 ? 25.850 -16.659 -14.548 1.00 97.75 621 GLY A C 1
ATOM 4786 O O . GLY A 1 621 ? 25.849 -16.863 -13.329 1.00 97.75 621 GLY A O 1
ATOM 4787 N N . ILE A 1 622 ? 26.344 -15.540 -15.086 1.00 98.12 622 ILE A N 1
ATOM 4788 C CA . ILE A 1 622 ? 26.946 -14.462 -14.291 1.00 98.12 622 ILE A CA 1
ATOM 4789 C C . ILE A 1 622 ? 25.881 -13.767 -13.440 1.00 98.12 622 ILE A C 1
ATOM 4791 O O . ILE A 1 622 ? 26.099 -13.587 -12.242 1.00 98.12 622 ILE A O 1
ATOM 4795 N N . ALA A 1 623 ? 24.714 -13.441 -14.005 1.00 98.19 623 ALA A N 1
ATOM 4796 C CA . ALA A 1 623 ? 23.643 -12.773 -13.271 1.00 98.19 623 ALA A CA 1
ATOM 4797 C C . ALA A 1 623 ? 23.121 -13.618 -12.098 1.00 98.19 623 ALA A C 1
ATOM 4799 O O . ALA A 1 623 ? 22.948 -13.089 -10.998 1.00 98.19 623 ALA A O 1
ATOM 4800 N N . ILE A 1 624 ? 22.923 -14.930 -12.285 1.00 97.75 624 ILE A N 1
ATOM 4801 C CA . ILE A 1 624 ? 22.530 -15.846 -11.200 1.00 97.75 624 ILE A CA 1
ATOM 4802 C C . ILE A 1 624 ? 23.611 -15.883 -10.120 1.00 97.75 624 ILE A C 1
ATOM 4804 O O . ILE A 1 624 ? 23.312 -15.695 -8.940 1.00 97.75 624 ILE A O 1
ATOM 4808 N N . THR A 1 625 ? 24.869 -16.089 -10.517 1.00 97.31 625 THR A N 1
ATOM 4809 C CA . THR A 1 625 ? 25.992 -16.199 -9.576 1.00 97.31 625 THR A CA 1
ATOM 4810 C C . THR A 1 625 ? 26.146 -14.921 -8.753 1.00 97.31 625 THR A C 1
ATOM 4812 O O . THR A 1 625 ? 26.180 -14.974 -7.524 1.00 97.31 625 THR A O 1
ATOM 4815 N N . ALA A 1 626 ? 26.153 -13.760 -9.410 1.00 98.00 626 ALA A N 1
ATOM 4816 C CA . ALA A 1 626 ? 26.232 -12.463 -8.751 1.00 98.00 626 ALA A CA 1
ATOM 4817 C C . ALA A 1 626 ? 25.020 -12.202 -7.841 1.00 98.00 626 ALA A C 1
ATOM 4819 O O . ALA A 1 626 ? 25.192 -11.682 -6.741 1.00 98.00 626 ALA A O 1
ATOM 4820 N N . SER A 1 627 ? 23.811 -12.614 -8.241 1.00 97.56 627 SER A N 1
ATOM 4821 C CA . SER A 1 627 ? 22.606 -12.466 -7.411 1.00 97.56 627 SER A CA 1
ATOM 4822 C C . SER A 1 627 ? 22.665 -13.316 -6.143 1.00 97.56 627 SER A C 1
ATOM 4824 O O . SER A 1 627 ? 22.295 -12.844 -5.070 1.00 97.56 627 SER A O 1
ATOM 4826 N N . VAL A 1 628 ? 23.175 -14.548 -6.230 1.00 95.56 628 VAL A N 1
ATOM 4827 C CA . VAL A 1 628 ? 23.378 -15.417 -5.060 1.00 95.56 628 VAL A CA 1
ATOM 4828 C C . VAL A 1 628 ? 24.445 -14.840 -4.128 1.00 95.56 628 VAL A C 1
ATOM 4830 O O . VAL A 1 628 ? 24.227 -14.782 -2.918 1.00 95.56 628 VAL A O 1
ATOM 4833 N N . LEU A 1 629 ? 25.570 -14.363 -4.669 1.00 96.06 629 LEU A N 1
ATOM 4834 C CA . LEU A 1 629 ? 26.622 -13.717 -3.875 1.00 96.06 629 LEU A CA 1
ATOM 4835 C C . LEU A 1 629 ? 26.118 -12.434 -3.199 1.00 96.06 629 LEU A C 1
ATOM 4837 O O . LEU A 1 629 ? 26.362 -12.232 -2.010 1.00 96.06 629 LEU A O 1
ATOM 4841 N N . GLY A 1 630 ? 25.360 -11.607 -3.922 1.00 96.44 630 GLY A N 1
ATOM 4842 C CA . GLY A 1 630 ? 24.713 -10.414 -3.381 1.00 96.44 630 GLY A CA 1
ATOM 4843 C C . GLY A 1 630 ? 23.720 -10.748 -2.267 1.00 96.44 630 GLY A C 1
ATOM 4844 O O . GLY A 1 630 ? 23.735 -10.108 -1.218 1.00 96.44 630 GLY A O 1
ATOM 4845 N N . ALA A 1 631 ? 22.912 -11.798 -2.438 1.00 95.56 631 ALA A N 1
ATOM 4846 C CA . ALA A 1 631 ? 21.992 -12.275 -1.407 1.00 95.56 631 ALA A CA 1
ATOM 4847 C C . ALA A 1 631 ? 22.727 -12.766 -0.148 1.00 95.56 631 ALA A C 1
ATOM 4849 O O . ALA A 1 631 ? 22.325 -12.442 0.968 1.00 95.56 631 ALA A O 1
ATOM 4850 N N . LEU A 1 632 ? 23.827 -13.510 -0.313 1.00 94.50 632 LEU A N 1
ATOM 4851 C CA . LEU A 1 632 ? 24.668 -13.962 0.799 1.00 94.50 632 LEU A CA 1
ATOM 4852 C C . LEU A 1 632 ? 25.304 -12.781 1.539 1.00 94.50 632 LEU A C 1
ATOM 4854 O O . LEU A 1 632 ? 25.299 -12.760 2.771 1.00 94.50 632 LEU A O 1
ATOM 4858 N N . PHE A 1 633 ? 25.819 -11.797 0.803 1.00 95.25 633 PHE A N 1
ATOM 4859 C CA . PHE A 1 633 ? 26.383 -10.572 1.364 1.00 95.25 633 PHE A CA 1
ATOM 4860 C C . PHE A 1 633 ? 25.337 -9.805 2.181 1.00 95.25 633 PHE A C 1
ATOM 4862 O O . PHE A 1 633 ? 25.564 -9.502 3.355 1.00 95.25 633 PHE A O 1
ATOM 4869 N N . LEU A 1 634 ? 24.165 -9.552 1.589 1.00 95.44 634 LEU A N 1
ATOM 4870 C CA . LEU A 1 634 ? 23.061 -8.861 2.252 1.00 95.44 634 LEU A CA 1
ATOM 4871 C C . LEU A 1 634 ? 22.623 -9.584 3.518 1.00 95.44 634 LEU A C 1
ATOM 4873 O O . LEU A 1 634 ? 22.468 -8.948 4.562 1.00 95.44 634 LEU A O 1
ATOM 4877 N N . TRP A 1 635 ? 22.477 -10.908 3.451 1.00 93.38 635 TRP A N 1
ATOM 4878 C CA . TRP A 1 635 ? 22.053 -11.696 4.595 1.00 93.38 635 TRP A CA 1
ATOM 4879 C C . TRP A 1 635 ? 23.006 -11.546 5.783 1.00 93.38 635 TRP A C 1
ATOM 4881 O O . TRP A 1 635 ? 22.571 -11.240 6.896 1.00 93.38 635 TRP A O 1
ATOM 4891 N N . HIS A 1 636 ? 24.304 -11.757 5.559 1.00 92.50 636 HIS A N 1
ATOM 4892 C CA . HIS A 1 636 ? 25.283 -11.823 6.642 1.00 92.50 636 HIS A CA 1
ATOM 4893 C C . HIS A 1 636 ? 25.645 -10.450 7.208 1.00 92.50 636 HIS A C 1
ATOM 4895 O O . HIS A 1 636 ? 25.884 -10.347 8.411 1.00 92.50 636 HIS A O 1
ATOM 4901 N N . LEU A 1 637 ? 25.674 -9.410 6.371 1.00 94.94 637 LEU A N 1
ATOM 4902 C CA . LEU A 1 637 ? 26.161 -8.090 6.776 1.00 94.94 637 LEU A CA 1
ATOM 4903 C C . LEU A 1 637 ? 25.053 -7.087 7.092 1.00 94.94 637 LEU A C 1
ATOM 4905 O O . LEU A 1 637 ? 25.283 -6.181 7.888 1.00 94.94 637 LEU A O 1
ATOM 4909 N N . ILE A 1 638 ? 23.860 -7.239 6.509 1.00 95.69 638 ILE A N 1
ATOM 4910 C CA . ILE A 1 638 ? 22.781 -6.253 6.646 1.00 95.69 638 ILE A CA 1
ATOM 4911 C C . ILE A 1 638 ? 21.559 -6.862 7.333 1.00 95.69 638 ILE A C 1
ATOM 4913 O O . ILE A 1 638 ? 21.137 -6.372 8.382 1.00 95.69 638 ILE A O 1
ATOM 4917 N N . GLU A 1 639 ? 20.993 -7.941 6.789 1.00 93.31 639 GLU A N 1
ATOM 4918 C CA . GLU A 1 639 ? 19.736 -8.509 7.287 1.00 93.31 639 GLU A CA 1
ATOM 4919 C C . GLU A 1 639 ? 19.905 -9.129 8.675 1.00 93.31 639 GLU A C 1
ATOM 4921 O O . GLU A 1 639 ? 19.305 -8.647 9.636 1.00 93.31 639 GLU A O 1
ATOM 4926 N N . LYS A 1 640 ? 20.740 -10.169 8.814 1.00 90.94 640 LYS A N 1
ATOM 4927 C CA . LYS A 1 640 ? 20.923 -10.907 10.073 1.00 90.94 640 LYS A CA 1
ATOM 4928 C C . LYS A 1 640 ? 21.321 -9.989 11.242 1.00 90.94 640 LYS A C 1
ATOM 4930 O O . LYS A 1 640 ? 20.726 -10.156 12.310 1.00 90.94 640 LYS A O 1
ATOM 4935 N N . PRO A 1 641 ? 22.241 -9.013 11.087 1.00 92.62 641 PRO A N 1
ATOM 4936 C CA . PRO A 1 641 ? 22.576 -8.072 12.160 1.00 92.62 641 PRO A CA 1
ATOM 4937 C C . PRO A 1 641 ? 21.431 -7.123 12.537 1.00 92.62 641 PRO A C 1
ATOM 4939 O O . PRO A 1 641 ? 21.311 -6.743 13.701 1.00 92.62 641 PRO A O 1
ATOM 4942 N N . SER A 1 642 ? 20.570 -6.760 11.581 1.00 93.19 642 SER A N 1
ATOM 4943 C CA . SER A 1 642 ? 19.444 -5.847 11.821 1.00 93.19 642 SER A CA 1
ATOM 4944 C C . SER A 1 642 ? 18.280 -6.500 12.567 1.00 93.19 642 SER A C 1
ATOM 4946 O O . SER A 1 642 ? 17.477 -5.804 13.205 1.00 93.19 642 SER A O 1
ATOM 4948 N N . LEU A 1 643 ? 18.170 -7.830 12.487 1.00 90.62 643 LEU A N 1
ATOM 4949 C CA . LEU A 1 643 ? 17.133 -8.604 13.159 1.00 90.62 643 LEU A CA 1
ATOM 4950 C C . LEU A 1 643 ? 17.298 -8.584 14.682 1.00 90.62 643 LEU A C 1
ATOM 4952 O O . LEU A 1 643 ? 18.398 -8.564 15.237 1.00 90.62 643 LEU A O 1
ATOM 4956 N N . ARG A 1 644 ? 16.160 -8.665 15.376 1.00 86.00 644 ARG A N 1
ATOM 4957 C CA . ARG A 1 644 ? 16.130 -8.805 16.834 1.00 86.00 644 ARG A CA 1
ATOM 4958 C C . ARG A 1 644 ? 16.852 -10.081 17.279 1.00 86.00 644 ARG A C 1
ATOM 4960 O O . ARG A 1 644 ? 16.875 -11.079 16.557 1.00 86.00 644 ARG A O 1
ATOM 4967 N N . SER A 1 645 ? 17.415 -10.053 18.484 1.00 81.88 645 SER A N 1
ATOM 4968 C CA . SER A 1 645 ? 18.094 -11.204 19.093 1.00 81.88 645 SER A CA 1
ATOM 4969 C C . SER A 1 645 ? 17.177 -12.422 19.246 1.00 81.88 645 SER A C 1
ATOM 4971 O O . SER A 1 645 ? 17.610 -13.538 18.991 1.00 81.88 645 SER A O 1
ATOM 4973 N N . ASP A 1 646 ? 15.904 -12.192 19.573 1.00 79.56 646 ASP A N 1
ATOM 4974 C CA . ASP A 1 646 ? 14.848 -13.204 19.727 1.00 79.56 646 ASP A CA 1
ATOM 4975 C C . ASP A 1 646 ? 14.229 -13.679 18.398 1.00 79.56 646 ASP A C 1
ATOM 4977 O O . ASP A 1 646 ? 13.268 -14.449 18.380 1.00 79.56 646 ASP A O 1
ATOM 4981 N N . SER A 1 647 ? 14.746 -13.211 17.259 1.00 78.88 647 SER A N 1
ATOM 4982 C CA . SER A 1 647 ? 14.228 -13.592 15.951 1.00 78.88 647 SER A CA 1
ATOM 4983 C C . SER A 1 647 ? 14.516 -15.065 15.662 1.00 78.88 647 SER A C 1
ATOM 4985 O O . SER A 1 647 ? 15.669 -15.495 15.679 1.00 78.88 647 SER A O 1
ATOM 4987 N N . ALA A 1 648 ? 13.487 -15.824 15.274 1.00 71.12 648 ALA A N 1
ATOM 4988 C CA . ALA A 1 648 ? 13.636 -17.217 14.837 1.00 71.12 648 ALA A CA 1
ATOM 4989 C C . ALA A 1 648 ? 14.640 -17.373 13.676 1.00 71.12 648 ALA A C 1
ATOM 4991 O O . ALA A 1 648 ? 15.306 -18.395 13.560 1.00 71.12 648 ALA A O 1
ATOM 4992 N N . TYR A 1 649 ? 14.782 -16.339 12.845 1.00 74.12 649 TYR A N 1
ATOM 4993 C CA . TYR A 1 649 ? 15.773 -16.277 11.771 1.00 74.12 649 TYR A CA 1
ATOM 4994 C C . TYR A 1 649 ? 17.218 -16.182 12.279 1.00 74.12 649 TYR A C 1
ATOM 4996 O O . TYR A 1 649 ? 18.134 -16.580 11.575 1.00 74.12 649 TYR A O 1
ATOM 5004 N N . ARG A 1 650 ? 17.443 -15.648 13.485 1.00 75.12 650 ARG A N 1
ATOM 5005 C CA . ARG A 1 650 ? 18.774 -15.537 14.095 1.00 75.12 650 ARG A CA 1
ATOM 5006 C C . ARG A 1 650 ? 19.121 -16.788 14.902 1.00 75.12 650 ARG A C 1
ATOM 5008 O O . ARG A 1 650 ? 20.241 -17.274 14.793 1.00 75.12 650 ARG A O 1
ATOM 5015 N N . LEU A 1 651 ? 18.141 -17.319 15.636 1.00 66.25 651 LEU A N 1
ATOM 5016 C CA . LEU A 1 651 ? 18.280 -18.488 16.515 1.00 66.25 651 LEU A CA 1
ATOM 5017 C C . LEU A 1 651 ? 18.492 -19.812 15.763 1.00 66.25 651 LEU A C 1
ATOM 5019 O O . LEU A 1 651 ? 19.042 -20.748 16.318 1.00 66.25 651 LEU A O 1
ATOM 5023 N N . ARG A 1 652 ? 18.082 -19.909 14.491 1.00 59.56 652 ARG A N 1
ATOM 5024 C CA . ARG A 1 652 ? 18.312 -21.105 13.653 1.00 59.56 652 ARG A CA 1
ATOM 5025 C C . ARG A 1 652 ? 19.754 -21.240 13.129 1.00 59.56 652 ARG A C 1
ATOM 5027 O O . ARG A 1 652 ? 20.049 -22.223 12.455 1.00 59.56 652 ARG A O 1
ATOM 5034 N N . HIS A 1 653 ? 20.619 -20.252 13.379 1.00 49.78 653 HIS A N 1
ATOM 5035 C CA . HIS A 1 653 ? 22.002 -20.184 12.874 1.00 49.78 653 HIS A CA 1
ATOM 5036 C C . HIS A 1 653 ? 23.053 -20.017 13.978 1.00 49.78 653 HIS A C 1
ATOM 5038 O O . HIS A 1 653 ? 24.165 -19.564 13.697 1.00 49.78 653 HIS A O 1
ATOM 5044 N N . THR A 1 654 ? 22.669 -20.314 15.214 1.00 39.62 654 THR A N 1
ATOM 5045 C CA . THR A 1 654 ? 23.544 -20.555 16.366 1.00 39.62 654 THR A CA 1
ATOM 5046 C C . THR A 1 654 ? 23.388 -22.012 16.731 1.00 39.62 654 THR A C 1
ATOM 5048 O O . THR A 1 654 ? 24.426 -22.674 16.913 1.00 39.62 654 THR A O 1
#

Sequence (654 aa):
IVHFLMVILMAVFAAPLIQFFYPGRPTDDGVQNITRNAMYMAAAAPFMILAITEGRGRIFTAVIVIAVVIAVSGVSMLRELDAGYLTLAAAFGCYLVLRLFPRSGFRIVGSTLAAIVVAAPLIFHQIAAGMDASAATNSVQYRQAIWQRVLDLIWQQPWFGSGLGALRMERDYIPAGVFEGQLYIPNHPHNMLLQLWAETGLVGAVLVAAILVLVAWRLPRPDALAPAMPRVAAIIGGFCASLISFDLWNESWWAVFCLLAVLSAIYYRRHAQAVSPATTEQVLVDMRADSDDRLTEVAARAPARPDSASQVERVATVEPRATTNNFNLLRLCFALMVVAFHLVAIPDWAEAIRPQMALLAEVGVQGFFVLSGYLVYASLERSSSLAQYAEKRFRRLYPAYAFVILVCAGAALIASPAAREDLLGVARYTGWNLIFANFMEPNLPGVFAGNPMTEVNGALWTLKIEVMFYLVLPVLLWLLRLGGRYDWIGCLLLYAGAEVWRAWFNHIGQFEIARQLPGQMSFFLTGMMLHAANLSGPRLHIAGAAGAVLLAASLVWPQVEFVRAIGLGALSVWLATGIVRLPDAARFGDLSYGIYIVHAPIIQTCIALGLFAASAWMGVGIAITASVLGALFLWHLIEKPSLRSDSAYRLRHT

pLDDT: mean 83.19, std 16.4, range [26.14, 98.56]

Mean predicted aligned error: 13.29 Å

Foldseek 3Di:
DVVLVVLLVCLVCVQVVCCVVPNPDDRPVSNLVSLVCLLVLLLCLVVVLCVVCPPHDPVSSVVSNVVSVCSSVVSCVVNVPPLSVQLNVLLVVLLVLCVVQQFCSLLVLLLVVLVCLLCVLVVLCVVLPPQDCQPDPDDVSLLSNLSVVLSVLLVVPQAAAPAPQVLQVQADARCHHPRGRAGSRNRHSLAQSSNQSNHGHSVSSNVVSVVSNLVSVPDDGSNLLVSLNSSVSSLSSSVVSSRNGDHNPDPVVVVSSVVSVVVSVVVSVVVVVVVPDPPVVVVVVVVVVVVVVVVVVPVPDDDDDDDPPPPPPPPPPPPPPPQFWCLLVLLQQLLVLLLQLLLCPFQVDCVVCNVVSVVSNVLSLLLVLLSLLQVLLVLVVPDPDLVRSVLQVCLQAQFLQLVLLVVLLVVCCVPPPQLVVCVVLSVQCSVCSSVLNCVRRQAGGPQLPVTPDGGLFPLSNSVSQSVVCNVCVVVLVVVLCSCPVCSVVVLVCLLVVLCCLLVVCVVVVNNSRSPHPPVSVNLSSLSNVCNVVVDDDPRLVVQLVVLCVLCVCVVVDVVSVSCNSSSSNSNSVCNTNVDDRDDHPCLLHSLSNQLSGVLSNLLSVLVVVCQVVVPSVSSVVRSNVVSSVRSSCCGPPTNQVSHDPPDPRNVVND

Secondary structure (DSSP, 8-state):
-HHHHHHHHHHHSHHHHHHHHSTTS-SHHHHHHHHTTHHHHHHHHHHHHHHHHTT--HHHHHHHHHHHHHHHHHHHHHTT-HHHHHHHHHHHHHHHHHHH-TTTHHHHHHHHHHHHHHHHHHHHHHHHTT--GGG--SHHHHHHHHHHHHHHHHHHSTTT-S-TTGGGT---B--SSTTTTSBSSSSS-S-HHHHHHHHHHHHHHHHHHHHHHHHHHHSPPTGGGTTTHHHHHHHHHHHHHHTTTS-TT-HHHHHHHHHHHHHHHHHHHHHHHHTSSSHHHHHHHHHHHHHHHHHTTTTTS-------TT----------------HHHHHHHHHHHHHHHHHHHTTT--GGGHHHHHHHHHHHHHHHHHHHHHHHHHHHHT-SSHHHHHHHHHHHHHHHHHHHHHHHHHHHHHH-HHHHH-HHHHHHHHHHHHTT-GGGS---TTSSTTSSS--TTGGGHHHHHHHHHHHHHHHHHHHHTTSGGGHHHHHHHHHHHHHHHHHHHHHTT-HHHHTSTTTTHHHHHHHHHHHHHT--THHHHHHHHHHHHHHHHHHH-GGGGGGHHHHHHHHHHHHHHTSPPPP-GGGG--HHHHHHHHHHHHHHHHHHTTHHHH-HHHHHHHHHHHHHHHHHHHIIIIIHHHS-TT-HHHHTT-

Nearest PDB structures (foldseek):
  9dze-assembly1_c  TM=2.206E-01  e=7.098E+00  synthetic construct